Protein AF-A0A9P1BLS4-F1 (afdb_monomer_lite)

Foldseek 3Di:
DACQADLLSLVVVLVVLVPDPLLVVLCVVVVNRGLQSLLVQFPDQQPPDPPRCLVRPVCSRPVDSPDPCNVSSSVSNNVSNVVNVVVVVCVVVPDPPDDQHQDDPSLLVVLQVVVQVVDPPDDCDDLLAFASQLLSVLLSCQVVLFQDDDALQQLDHNVLVVVPPPDLQPAFAWDQDPVLDTDTDGDDPSRTQDPPDPVSSLSSLSSNLSSCSSSLAAHSVLSVVLSCLLVCQQPDDADPQFDRFDVVLSSVLSVVLSVQLRVVSVVGQDQDPVRHGRSRVSSVVVSVDCPSVVSSHTHGPPPPPPDDDDDDDDDDDDDDDDDDDDDDDDDDDDPVLVVLLVVQQPDDAPPVCPAFGQADPVRQGEDNCLLVVNDPDDADDPNGGSDHTDHDDDDDDQDPVVVLLVVVVVVVPDDDDDDDDDDDPDQQFAEAEEADDDDPPCVVVCVVVPGDYEYEYCDDDPVPDDGHYHNADLLDPVSLVSVLVCLVVVSHQAYEYEQDQVLFDPVLVDDDPDPPPRNHRQADLVRLLGDPPDDDPSNVVSVSSVSSLLSVLVVQVSCVVVVHAYEYEDAPNTSSCSDPSNVPHDPDPSHDYYDHDDD

Sequence (599 aa):
MSLVDSGAVFETRAKAIAISDGVLNAMALRGWTTHATFAFAVACQPGADEQAFLDGVVIPILGAAEHAEAPRVRRLFFESHTLTSADLRRKVDSNEMEAPRKLPPPEIAQRLDLLQARIQPLKIANVLEPSHQLINAIVQCVEDGRVRYIEWSKCTSRTQEVNNVKEDNDMRIWKADSASSIKAAYKEPSIVANLSTELDVHNALRRRGIAYEVAQAMSFETHEKIINFFFYELKKEPMEGFAPVSLQQLAAADRELHIRLAEMTRAGFKPGPAGELPLDLPTDQVLEGPELRWMLMPVPKRNVAKAPMETPKLTKPTPEVDSKRNRNEQPKKNKQEALRLKRLKRTPMPKQLTGCTPCDDEGNPYCFAFNLGTCSSATDCAKGPGHQQQCHDKQEGEGPMVDLLRKRSSSATSGEKRQDFGSQPKRMRSEVVQPAAEGFQDKAELSAIGGDALGIDHMVDKRRVKGPVAKVDLAHHDGQSTVLSWIQDGKVDAVMLAPPCGTSSRAREIPLPRKGMQPVPLRSDRWPNGLPHLQGVAKLKVITANKLYKFSMKVIKLCVQRGIPVICENPKRSLMWLTEPFSERPEQKEHSFSHECCS

Organism: NCBI:txid2562237

Structure (mmCIF, N/CA/C/O backbone):
data_AF-A0A9P1BLS4-F1
#
_entry.id   AF-A0A9P1BLS4-F1
#
loop_
_atom_site.group_PDB
_atom_site.id
_atom_site.type_symbol
_atom_site.label_atom_id
_atom_site.label_alt_id
_atom_site.label_comp_id
_atom_site.label_asym_id
_atom_site.label_entity_id
_atom_site.label_seq_id
_atom_site.pdbx_PDB_ins_code
_atom_site.Cartn_x
_atom_site.Cartn_y
_atom_site.Cartn_z
_atom_site.occupancy
_atom_site.B_iso_or_equiv
_atom_site.auth_seq_id
_atom_site.auth_comp_id
_atom_site.auth_asym_id
_atom_site.auth_atom_id
_atom_site.pdbx_PDB_model_num
ATOM 1 N N . MET A 1 1 ? 1.071 -6.016 -14.343 1.00 59.47 1 MET A N 1
ATOM 2 C CA . MET A 1 1 ? 2.055 -5.716 -15.415 1.00 59.47 1 MET A CA 1
ATOM 3 C C . MET A 1 1 ? 3.418 -5.565 -14.768 1.00 59.47 1 MET A C 1
ATOM 5 O O . MET A 1 1 ? 3.481 -4.942 -13.711 1.00 59.47 1 MET A O 1
ATOM 9 N N . SER A 1 2 ? 4.471 -6.173 -15.321 1.00 69.38 2 SER A N 1
ATOM 10 C CA . SER A 1 2 ? 5.798 -6.138 -14.693 1.00 69.38 2 SER A CA 1
ATOM 11 C C . SER A 1 2 ? 6.612 -4.918 -15.139 1.00 69.38 2 SER A C 1
ATOM 13 O O . SER A 1 2 ? 6.233 -4.199 -16.062 1.00 69.38 2 SER A O 1
ATOM 15 N N . LEU A 1 3 ? 7.749 -4.676 -14.476 1.00 79.12 3 LEU A N 1
ATOM 16 C CA . LEU A 1 3 ? 8.675 -3.586 -14.811 1.00 79.12 3 LEU A CA 1
ATOM 17 C C . LEU A 1 3 ? 9.102 -3.613 -16.286 1.00 79.12 3 LEU A C 1
ATOM 19 O O . LEU A 1 3 ? 9.333 -2.557 -16.866 1.00 79.12 3 LEU A O 1
ATOM 23 N N . VAL A 1 4 ? 9.195 -4.803 -16.887 1.00 84.25 4 VAL A N 1
ATOM 24 C CA . VAL A 1 4 ? 9.643 -4.953 -18.276 1.00 84.25 4 VAL A CA 1
ATOM 25 C C . VAL A 1 4 ? 8.557 -4.662 -19.306 1.00 84.25 4 VAL A C 1
ATOM 27 O O . VAL A 1 4 ? 8.886 -4.374 -20.455 1.00 84.25 4 VAL A O 1
ATOM 30 N N . ASP A 1 5 ? 7.292 -4.674 -18.886 1.00 84.19 5 ASP A N 1
ATOM 31 C CA . ASP A 1 5 ? 6.130 -4.406 -19.737 1.00 84.19 5 ASP A CA 1
ATOM 32 C C . ASP A 1 5 ? 5.729 -2.915 -19.729 1.00 84.19 5 ASP A C 1
ATOM 34 O O . ASP A 1 5 ? 4.853 -2.507 -20.486 1.00 84.19 5 ASP A O 1
ATOM 38 N N . SER A 1 6 ? 6.355 -2.091 -18.879 1.00 86.50 6 SER A N 1
ATOM 39 C CA . SER A 1 6 ? 6.056 -0.657 -18.755 1.00 86.50 6 SER A CA 1
ATOM 40 C C . SER A 1 6 ? 6.801 0.179 -19.800 1.00 86.50 6 SER A C 1
ATOM 42 O O . SER A 1 6 ? 8.036 0.206 -19.829 1.00 86.50 6 SER A O 1
ATOM 44 N N . GLY A 1 7 ? 6.043 0.924 -20.611 1.00 86.56 7 GLY A N 1
ATOM 45 C CA . GLY A 1 7 ? 6.591 1.889 -21.568 1.00 86.56 7 GLY A CA 1
ATOM 46 C C . GLY A 1 7 ? 7.219 3.109 -20.889 1.00 86.56 7 GLY A C 1
ATOM 47 O O . GLY A 1 7 ? 8.332 3.499 -21.234 1.00 86.56 7 GLY A O 1
ATOM 48 N N . ALA A 1 8 ? 6.586 3.658 -19.844 1.00 86.38 8 ALA A N 1
ATOM 49 C CA . ALA A 1 8 ? 7.147 4.794 -19.104 1.00 86.38 8 ALA A CA 1
ATOM 50 C C . ALA A 1 8 ? 8.501 4.476 -18.461 1.00 86.38 8 ALA A C 1
ATOM 52 O O . ALA A 1 8 ? 9.397 5.327 -18.443 1.00 86.38 8 ALA A O 1
ATOM 53 N N . VAL A 1 9 ? 8.680 3.259 -17.932 1.00 87.88 9 VAL A N 1
ATOM 54 C CA . VAL A 1 9 ? 9.975 2.829 -17.383 1.00 87.88 9 VAL A CA 1
ATOM 55 C C . VAL A 1 9 ? 11.028 2.751 -18.484 1.00 87.88 9 VAL A C 1
ATOM 57 O O . VAL A 1 9 ? 12.137 3.253 -18.286 1.00 87.88 9 VAL A O 1
ATOM 60 N N . PHE A 1 10 ? 10.673 2.180 -19.637 1.00 90.56 10 PHE A N 1
ATOM 61 C CA . PHE A 1 10 ? 11.562 2.081 -20.791 1.00 90.56 10 PHE A CA 1
ATOM 62 C C . PHE A 1 10 ? 12.015 3.464 -21.280 1.00 90.56 10 PHE A C 1
ATOM 64 O O . PHE A 1 10 ? 13.217 3.713 -21.384 1.00 90.56 10 PHE A O 1
ATOM 71 N N . GLU A 1 11 ? 11.086 4.402 -21.473 1.00 89.44 11 GLU A N 1
ATOM 72 C CA . GLU A 1 11 ? 11.397 5.774 -21.894 1.00 89.44 11 GLU A CA 1
ATOM 73 C C . GLU A 1 11 ? 12.245 6.528 -20.866 1.00 89.44 11 GLU A C 1
ATOM 75 O O . GLU A 1 11 ? 13.241 7.165 -21.218 1.00 89.44 11 GLU A O 1
ATOM 80 N N . THR A 1 12 ? 11.890 6.436 -19.580 1.00 89.25 12 THR A N 1
ATOM 81 C CA . THR A 1 12 ? 12.655 7.075 -18.497 1.00 89.25 12 THR A CA 1
ATOM 82 C C . THR A 1 12 ? 14.088 6.552 -18.479 1.00 89.25 12 THR A C 1
ATOM 84 O O . THR A 1 12 ? 15.042 7.320 -18.318 1.00 89.25 12 THR A O 1
ATOM 87 N N . ARG A 1 13 ? 14.265 5.240 -18.679 1.00 90.25 13 ARG A N 1
ATOM 88 C CA . ARG A 1 13 ? 15.587 4.623 -18.711 1.00 90.25 13 ARG A CA 1
ATOM 89 C C . ARG A 1 13 ? 16.373 5.007 -19.963 1.00 90.25 13 ARG A C 1
ATOM 91 O O . ARG A 1 13 ? 17.555 5.321 -19.842 1.00 90.25 13 ARG A O 1
ATOM 98 N N . ALA A 1 14 ? 15.738 5.032 -21.131 1.00 89.62 14 ALA A N 1
ATOM 99 C CA . ALA A 1 14 ? 16.369 5.448 -22.379 1.00 89.62 14 ALA A CA 1
ATOM 100 C C . ALA A 1 14 ? 16.863 6.903 -22.315 1.00 89.62 14 ALA A C 1
ATOM 102 O O . ALA A 1 14 ? 18.013 7.184 -22.665 1.00 89.62 14 ALA A O 1
ATOM 103 N N . LYS A 1 15 ? 16.049 7.805 -21.753 1.00 90.12 15 LYS A N 1
ATOM 104 C CA . LYS A 1 15 ? 16.433 9.201 -21.491 1.00 90.12 15 LYS A CA 1
ATOM 105 C C . LYS A 1 15 ? 17.596 9.298 -20.500 1.00 90.12 15 LYS A C 1
ATOM 107 O O . LYS A 1 15 ? 18.524 10.069 -20.725 1.00 90.12 15 LYS A O 1
ATOM 112 N N . ALA A 1 16 ? 17.623 8.465 -19.456 1.00 89.75 16 ALA A N 1
ATOM 113 C CA . ALA A 1 16 ? 18.741 8.415 -18.506 1.00 89.75 16 ALA A CA 1
ATOM 114 C C . ALA A 1 16 ? 20.066 7.923 -19.129 1.00 89.75 16 ALA A C 1
ATOM 116 O O . ALA A 1 16 ? 21.139 8.269 -18.639 1.00 89.75 16 ALA A O 1
ATOM 117 N N . ILE A 1 17 ? 20.008 7.129 -20.203 1.00 91.12 17 ILE A N 1
ATOM 118 C CA . ILE A 1 17 ? 21.178 6.678 -20.982 1.00 91.12 17 ILE A CA 1
ATOM 119 C C . ILE A 1 17 ? 21.569 7.717 -22.061 1.00 91.12 17 ILE A C 1
ATOM 121 O O . ILE A 1 17 ? 22.574 7.546 -22.752 1.00 91.12 17 ILE A O 1
ATOM 125 N N . ALA A 1 18 ? 20.833 8.831 -22.157 1.00 89.50 18 ALA A N 1
ATOM 126 C CA . ALA A 1 18 ? 20.999 9.891 -23.150 1.00 89.50 18 ALA A CA 1
ATOM 127 C C . ALA A 1 18 ? 20.780 9.410 -24.595 1.00 89.50 18 ALA A C 1
ATOM 129 O O . ALA A 1 18 ? 21.544 9.754 -25.494 1.00 89.50 18 ALA A O 1
ATOM 130 N N . ILE A 1 19 ? 19.759 8.586 -24.825 1.00 88.75 19 ILE A N 1
ATOM 131 C CA . ILE A 1 19 ? 19.289 8.277 -26.182 1.00 88.75 19 ILE A CA 1
ATOM 132 C C . ILE A 1 19 ? 18.417 9.439 -26.671 1.00 88.75 19 ILE A C 1
ATOM 134 O O . ILE A 1 19 ? 17.606 9.960 -25.904 1.00 88.75 19 ILE A O 1
ATOM 138 N N . SER A 1 20 ? 18.602 9.862 -27.922 1.00 89.12 20 SER A N 1
ATOM 139 C CA . SER A 1 20 ? 17.829 10.957 -28.510 1.00 89.12 20 SER A CA 1
ATOM 140 C C . SER A 1 20 ? 16.352 10.589 -28.731 1.00 89.12 20 SER A C 1
ATOM 142 O O . SER A 1 20 ? 16.012 9.439 -29.020 1.00 89.12 20 SER A O 1
ATOM 144 N N . ASP A 1 21 ? 15.453 11.579 -28.655 1.00 87.38 21 ASP A N 1
ATOM 145 C CA . ASP A 1 21 ? 14.013 11.359 -28.879 1.00 87.38 21 ASP A CA 1
ATOM 146 C C . ASP A 1 21 ? 13.716 10.875 -30.313 1.00 87.38 21 ASP A C 1
ATOM 148 O O . ASP A 1 21 ? 12.783 10.105 -30.535 1.00 87.38 21 ASP A O 1
ATOM 152 N N . GLY A 1 22 ? 14.542 11.265 -31.293 1.00 86.38 22 GLY A N 1
ATOM 153 C CA . GLY A 1 22 ? 14.443 10.766 -32.669 1.00 86.38 22 GLY A CA 1
ATOM 154 C C . GLY A 1 22 ? 14.652 9.252 -32.760 1.00 86.38 22 GLY A C 1
ATOM 155 O O . GLY A 1 22 ? 13.915 8.564 -33.465 1.00 86.38 22 GLY A O 1
ATOM 156 N N . VAL A 1 23 ? 15.600 8.723 -31.985 1.00 85.88 23 VAL A N 1
ATOM 157 C CA . VAL A 1 23 ? 15.864 7.285 -31.898 1.00 85.88 23 VAL A CA 1
ATOM 158 C C . VAL A 1 23 ? 14.751 6.556 -31.158 1.00 85.88 23 VAL A C 1
ATOM 160 O O . VAL A 1 23 ? 14.313 5.505 -31.619 1.00 85.88 23 VAL A O 1
ATOM 163 N N . LEU A 1 24 ? 14.228 7.128 -30.072 1.00 88.06 24 LEU A N 1
ATOM 164 C CA . LEU A 1 24 ? 13.082 6.546 -29.367 1.00 88.06 24 LEU A CA 1
ATOM 165 C C . LEU A 1 24 ? 11.840 6.451 -30.261 1.00 88.06 24 LEU A C 1
ATOM 167 O O . LEU A 1 24 ? 11.171 5.419 -30.267 1.00 88.06 24 LEU A O 1
ATOM 171 N N . ASN A 1 25 ? 11.577 7.468 -31.082 1.00 88.94 25 ASN A N 1
ATOM 172 C CA . ASN A 1 25 ? 10.486 7.432 -32.057 1.00 88.94 25 ASN A CA 1
ATOM 173 C C . ASN A 1 25 ? 10.706 6.351 -33.128 1.00 88.94 25 ASN A C 1
ATOM 175 O O . ASN A 1 25 ? 9.772 5.628 -33.474 1.00 88.94 25 ASN A O 1
ATOM 179 N N . ALA A 1 26 ? 11.938 6.187 -33.622 1.00 87.88 26 ALA A N 1
ATOM 180 C CA . ALA A 1 26 ? 12.275 5.121 -34.568 1.00 87.88 26 ALA A CA 1
ATOM 181 C C . ALA A 1 26 ? 12.102 3.716 -33.957 1.00 87.88 26 ALA A C 1
ATOM 183 O O . ALA A 1 26 ? 11.624 2.802 -34.630 1.00 87.88 26 ALA A O 1
ATOM 184 N N . MET A 1 27 ? 12.433 3.548 -32.672 1.00 88.56 27 MET A N 1
ATOM 185 C CA . MET A 1 27 ? 12.179 2.313 -31.920 1.00 88.56 27 MET A CA 1
ATOM 186 C C . MET A 1 27 ? 10.675 2.057 -31.755 1.00 88.56 27 MET A C 1
ATOM 188 O O . MET A 1 27 ? 10.211 0.943 -32.004 1.00 88.56 27 MET A O 1
ATOM 192 N N . ALA A 1 28 ? 9.898 3.091 -31.421 1.00 88.00 28 ALA A N 1
ATOM 193 C CA . ALA A 1 28 ? 8.448 2.996 -31.281 1.00 88.00 28 ALA A CA 1
ATOM 194 C C . ALA A 1 28 ? 7.754 2.586 -32.592 1.00 88.00 28 ALA A C 1
ATOM 196 O O . ALA A 1 28 ? 6.866 1.735 -32.568 1.00 88.00 28 ALA A O 1
ATOM 197 N N . LEU A 1 29 ? 8.203 3.102 -33.745 1.00 88.44 29 LEU A N 1
ATOM 198 C CA . LEU A 1 29 ? 7.691 2.711 -35.070 1.00 88.44 29 LEU A CA 1
ATOM 199 C C . LEU A 1 29 ? 7.904 1.224 -35.388 1.00 88.44 29 LEU A C 1
ATOM 201 O O . LEU A 1 29 ? 7.132 0.638 -36.145 1.00 88.44 29 LEU A O 1
ATOM 205 N N . ARG A 1 30 ? 8.931 0.601 -34.802 1.00 86.25 30 ARG A N 1
ATOM 206 C CA . ARG A 1 30 ? 9.205 -0.839 -34.924 1.00 86.25 30 ARG A CA 1
ATOM 207 C C . ARG A 1 30 ? 8.514 -1.684 -33.850 1.00 86.25 30 ARG A C 1
ATOM 209 O O . ARG A 1 30 ? 8.707 -2.895 -33.819 1.00 86.25 30 ARG A O 1
ATOM 216 N N . GLY A 1 31 ? 7.719 -1.068 -32.976 1.00 86.38 31 GLY A N 1
ATOM 217 C CA . GLY A 1 31 ? 7.047 -1.746 -31.867 1.00 86.38 31 GLY A CA 1
ATOM 218 C C . GLY A 1 31 ? 7.948 -2.029 -30.661 1.00 86.38 31 GLY A C 1
ATOM 219 O O . GLY A 1 31 ? 7.547 -2.773 -29.769 1.00 86.38 31 GLY A O 1
ATOM 220 N N . TRP A 1 32 ? 9.149 -1.442 -30.596 1.00 90.12 32 TRP A N 1
ATOM 221 C CA . TRP A 1 32 ? 10.063 -1.560 -29.455 1.00 90.12 32 TRP A CA 1
ATOM 222 C C . TRP A 1 32 ? 9.775 -0.473 -28.423 1.00 90.12 32 TRP A C 1
ATOM 224 O O . TRP A 1 32 ? 10.527 0.487 -28.267 1.00 90.12 32 TRP A O 1
ATOM 234 N N . THR A 1 33 ? 8.640 -0.613 -27.745 1.00 89.56 33 THR A N 1
ATOM 235 C CA . THR A 1 33 ? 8.136 0.373 -26.777 1.00 89.56 33 THR A CA 1
ATOM 236 C C . THR A 1 33 ? 8.374 -0.032 -25.322 1.00 89.56 33 THR A C 1
ATOM 238 O O . THR A 1 33 ? 8.175 0.779 -24.422 1.00 89.56 33 THR A O 1
ATOM 241 N N . THR A 1 34 ? 8.806 -1.270 -25.065 1.00 91.75 34 THR A N 1
ATOM 242 C CA . THR A 1 34 ? 9.003 -1.824 -23.716 1.00 91.75 34 THR A CA 1
ATOM 243 C C . THR A 1 34 ? 10.307 -2.618 -23.623 1.00 91.75 34 THR A C 1
ATOM 245 O O . THR A 1 34 ? 10.836 -3.089 -24.630 1.00 91.75 34 THR A O 1
ATOM 248 N N . HIS A 1 35 ? 10.826 -2.832 -22.408 1.00 90.12 35 HIS A N 1
ATOM 249 C CA . HIS A 1 35 ? 12.011 -3.680 -22.220 1.00 90.12 35 HIS A CA 1
ATOM 250 C C . HIS A 1 35 ? 11.770 -5.121 -22.694 1.00 90.12 35 HIS A C 1
ATOM 252 O O . HIS A 1 35 ? 12.683 -5.723 -23.253 1.00 90.12 35 HIS A O 1
ATOM 258 N N . ALA A 1 36 ? 10.559 -5.659 -22.519 1.00 89.44 36 ALA A N 1
ATOM 259 C CA . ALA A 1 36 ? 10.209 -7.000 -22.979 1.00 89.44 36 ALA A CA 1
ATOM 260 C C . ALA A 1 36 ? 10.230 -7.105 -24.512 1.00 89.44 36 ALA A C 1
ATOM 262 O O . ALA A 1 36 ? 10.853 -8.011 -25.057 1.00 89.44 36 ALA A O 1
ATOM 263 N N . THR A 1 37 ? 9.605 -6.156 -25.218 1.00 90.62 37 THR A N 1
ATOM 264 C CA . THR A 1 37 ? 9.594 -6.148 -26.694 1.00 90.62 37 THR A CA 1
ATOM 265 C C . THR A 1 37 ? 10.986 -5.911 -27.268 1.00 90.62 37 THR A C 1
ATOM 267 O O . THR A 1 37 ? 11.382 -6.582 -28.219 1.00 90.62 37 THR A O 1
ATOM 270 N N . PHE A 1 38 ? 11.768 -5.019 -26.656 1.00 90.81 38 PHE A N 1
ATOM 271 C CA . PHE A 1 38 ? 13.124 -4.731 -27.109 1.00 90.81 38 PHE A CA 1
ATOM 272 C C . PHE A 1 38 ? 14.118 -5.865 -26.808 1.00 90.81 38 PHE A C 1
ATOM 274 O O . PHE A 1 38 ? 15.019 -6.116 -27.603 1.00 90.81 38 PHE A O 1
ATOM 281 N N . ALA A 1 39 ? 13.942 -6.605 -25.707 1.00 88.81 39 ALA A N 1
ATOM 282 C CA . ALA A 1 39 ? 14.768 -7.771 -25.380 1.00 88.81 39 ALA A CA 1
ATOM 283 C C . ALA A 1 39 ? 14.682 -8.888 -26.434 1.00 88.81 39 ALA A C 1
ATOM 285 O O . ALA A 1 39 ? 15.652 -9.617 -26.620 1.00 88.81 39 ALA A O 1
ATOM 286 N N . PHE A 1 40 ? 13.544 -9.000 -27.125 1.00 87.94 40 PHE A N 1
ATOM 287 C CA . PHE A 1 40 ? 13.307 -9.968 -28.199 1.00 87.94 40 PHE A CA 1
ATOM 288 C C . PHE A 1 40 ? 13.393 -9.346 -29.602 1.00 87.94 40 PHE A C 1
ATOM 290 O O . PHE A 1 40 ? 12.936 -9.950 -30.570 1.00 87.94 40 PHE A O 1
ATOM 297 N N . ALA A 1 41 ? 13.991 -8.156 -29.734 1.00 85.81 41 ALA A N 1
ATOM 298 C CA . ALA A 1 41 ? 14.168 -7.495 -31.027 1.00 85.81 41 ALA A CA 1
ATOM 299 C C . ALA A 1 41 ? 15.015 -8.323 -32.014 1.00 85.81 41 ALA A C 1
ATOM 301 O O . ALA A 1 41 ? 14.789 -8.254 -33.220 1.00 85.81 41 ALA A O 1
ATOM 302 N N . VAL A 1 42 ? 15.971 -9.111 -31.507 1.00 84.94 42 VAL A N 1
ATOM 303 C CA . VAL A 1 42 ? 16.822 -10.016 -32.293 1.00 84.94 42 VAL A CA 1
ATOM 304 C C . VAL A 1 42 ? 16.932 -11.358 -31.578 1.00 84.94 42 VAL A C 1
ATOM 306 O O . VAL A 1 42 ? 17.006 -11.416 -30.352 1.00 84.94 42 VAL A O 1
ATOM 309 N N . ALA A 1 43 ? 16.988 -12.444 -32.348 1.00 79.12 43 ALA A N 1
ATOM 310 C CA . ALA A 1 43 ? 17.165 -13.808 -31.852 1.00 79.12 43 ALA A CA 1
ATOM 311 C C . ALA A 1 43 ? 18.624 -14.119 -31.445 1.00 79.12 43 ALA A C 1
ATOM 313 O O . ALA A 1 43 ? 19.143 -15.189 -31.751 1.00 79.12 43 ALA A O 1
ATOM 314 N N . CYS A 1 44 ? 19.306 -13.189 -30.773 1.00 78.00 44 CYS A N 1
ATOM 315 C CA . CYS A 1 44 ? 20.676 -13.370 -30.297 1.00 78.00 44 CYS A CA 1
ATOM 316 C C . CYS A 1 44 ? 20.804 -12.960 -28.829 1.00 78.00 44 CYS A C 1
ATOM 318 O O . CYS A 1 44 ? 20.203 -11.978 -28.387 1.00 78.00 44 CYS A O 1
ATOM 320 N N . GLN A 1 45 ? 21.635 -13.679 -28.071 1.00 77.12 45 GLN A N 1
ATOM 321 C CA . GLN A 1 45 ? 21.988 -13.228 -26.729 1.00 77.12 45 GLN A CA 1
ATOM 322 C C . GLN A 1 45 ? 22.916 -12.006 -26.799 1.00 77.12 45 GLN A C 1
ATOM 324 O O . GLN A 1 45 ? 23.798 -11.959 -27.665 1.00 77.12 45 GLN A O 1
ATOM 329 N N . PRO A 1 46 ? 22.767 -11.030 -25.884 1.00 74.94 46 PRO A N 1
ATOM 330 C CA . PRO A 1 46 ? 23.643 -9.867 -25.842 1.00 74.94 46 PRO A CA 1
ATOM 331 C C . PRO A 1 46 ? 25.117 -10.285 -25.718 1.00 74.94 46 PRO A C 1
ATOM 333 O O . PRO A 1 46 ? 25.501 -10.922 -24.739 1.00 74.94 46 PRO A O 1
ATOM 336 N N . GLY A 1 47 ? 25.938 -9.915 -26.704 1.00 73.12 47 GLY A N 1
ATOM 337 C CA . GLY A 1 47 ? 27.376 -10.213 -26.730 1.00 73.12 47 GLY A CA 1
ATOM 338 C C . GLY A 1 47 ? 27.770 -11.555 -27.360 1.00 73.12 47 GLY A C 1
ATOM 339 O O . GLY A 1 47 ? 28.962 -11.833 -27.428 1.00 73.12 47 GLY A O 1
ATOM 340 N N . ALA A 1 48 ? 26.815 -12.367 -27.827 1.00 77.44 48 ALA A N 1
ATOM 341 C CA . ALA A 1 48 ? 27.115 -13.601 -28.560 1.00 77.44 48 ALA A CA 1
ATOM 342 C C . ALA A 1 48 ? 27.331 -13.349 -30.062 1.00 77.44 48 ALA A C 1
ATOM 344 O O . ALA A 1 48 ? 28.301 -13.839 -30.631 1.00 77.44 48 ALA A O 1
ATOM 345 N N . ASP A 1 49 ? 26.443 -12.569 -30.685 1.00 80.44 49 ASP A N 1
ATOM 346 C CA . ASP A 1 49 ? 26.500 -12.234 -32.111 1.00 80.44 49 ASP A CA 1
ATOM 347 C C . ASP A 1 49 ? 26.319 -10.723 -32.299 1.00 80.44 49 ASP A C 1
ATOM 349 O O . ASP A 1 49 ? 25.211 -10.182 -32.248 1.00 80.44 49 ASP A O 1
ATOM 353 N N . GLU A 1 50 ? 27.443 -10.020 -32.441 1.00 79.75 50 GLU A N 1
ATOM 354 C CA . GLU A 1 50 ? 27.454 -8.570 -32.622 1.00 79.75 50 GLU A CA 1
ATOM 355 C C . GLU A 1 50 ? 26.948 -8.160 -34.009 1.00 79.75 50 GLU A C 1
ATOM 357 O O . GLU A 1 50 ? 26.296 -7.122 -34.134 1.00 79.75 50 GLU A O 1
ATOM 362 N N . GLN A 1 51 ? 27.162 -8.993 -35.029 1.00 82.62 51 GLN A N 1
ATOM 363 C CA . GLN A 1 51 ? 26.750 -8.688 -36.394 1.00 82.62 51 GLN A CA 1
ATOM 364 C C . GLN A 1 51 ? 25.225 -8.747 -36.530 1.00 82.62 51 GLN A C 1
ATOM 366 O O . GLN A 1 51 ? 24.618 -7.813 -37.053 1.00 82.62 51 GLN A O 1
ATOM 371 N N . ALA A 1 52 ? 24.584 -9.767 -35.948 1.00 83.62 52 ALA A N 1
ATOM 372 C CA . ALA A 1 52 ? 23.123 -9.866 -35.918 1.00 83.62 52 ALA A CA 1
ATOM 373 C C . ALA A 1 52 ? 22.459 -8.682 -35.189 1.00 83.62 52 ALA A C 1
ATOM 375 O O . ALA A 1 52 ? 21.391 -8.213 -35.591 1.00 83.62 52 ALA A O 1
ATOM 376 N N . PHE A 1 53 ? 23.093 -8.162 -34.133 1.00 83.88 53 PHE A N 1
ATOM 377 C CA . PHE A 1 53 ? 22.610 -6.972 -33.431 1.00 83.88 53 PHE A CA 1
ATOM 378 C C . PHE A 1 53 ? 22.760 -5.697 -34.275 1.00 83.88 53 PHE A C 1
ATOM 380 O O . PHE A 1 53 ? 21.854 -4.857 -34.301 1.00 83.88 53 PHE A O 1
ATOM 387 N N . LEU A 1 54 ? 23.884 -5.547 -34.981 1.00 84.50 54 LEU A N 1
ATOM 388 C CA . LEU A 1 54 ? 24.113 -4.406 -35.864 1.00 84.50 54 LEU A CA 1
ATOM 389 C C . LEU A 1 54 ? 23.098 -4.378 -37.014 1.00 84.50 54 LEU A C 1
ATOM 391 O O . LEU A 1 54 ? 22.457 -3.346 -37.229 1.00 84.50 54 LEU A O 1
ATOM 395 N N . ASP A 1 55 ? 22.896 -5.516 -37.677 1.00 83.44 55 ASP A N 1
ATOM 396 C CA . ASP A 1 55 ? 22.002 -5.649 -38.830 1.00 83.44 55 ASP A CA 1
ATOM 397 C C . ASP A 1 55 ? 20.520 -5.562 -38.432 1.00 83.44 55 ASP A C 1
ATOM 399 O O . ASP A 1 55 ? 19.713 -4.959 -39.141 1.00 83.44 55 ASP A O 1
ATOM 403 N N . GLY A 1 56 ? 20.155 -6.123 -37.275 1.00 82.56 56 GLY A N 1
ATOM 404 C CA . GLY A 1 56 ? 18.771 -6.176 -36.801 1.00 82.56 56 GLY A CA 1
ATOM 405 C C . GLY A 1 56 ? 18.289 -4.923 -36.065 1.00 82.56 56 GLY A C 1
ATOM 406 O O . GLY A 1 56 ? 17.107 -4.588 -36.153 1.00 82.56 56 GLY A O 1
ATOM 407 N N . VAL A 1 57 ? 19.172 -4.215 -35.347 1.00 84.50 57 VAL A N 1
ATOM 408 C CA . VAL A 1 57 ? 18.789 -3.105 -34.448 1.00 84.50 57 VAL A CA 1
ATOM 409 C C . VAL A 1 57 ? 19.485 -1.797 -34.799 1.00 84.50 57 VAL A C 1
ATOM 411 O O . VAL A 1 57 ? 18.819 -0.773 -34.934 1.00 84.50 57 VAL A O 1
ATOM 414 N N . VAL A 1 58 ? 20.808 -1.795 -34.966 1.00 84.94 58 VAL A N 1
ATOM 415 C CA . VAL A 1 58 ? 21.579 -0.543 -35.078 1.00 84.94 58 VAL A CA 1
ATOM 416 C C . VAL A 1 58 ? 21.391 0.125 -36.438 1.00 84.94 58 VAL A C 1
ATOM 418 O O . VAL A 1 58 ? 20.976 1.281 -36.487 1.00 84.94 58 VAL A O 1
ATOM 421 N N . ILE A 1 59 ? 21.633 -0.591 -37.539 1.00 85.88 59 ILE A N 1
ATOM 422 C CA . ILE A 1 59 ? 21.441 -0.073 -38.904 1.00 85.88 59 ILE A CA 1
ATOM 423 C C . ILE A 1 59 ? 19.984 0.363 -39.136 1.00 85.88 59 ILE A C 1
ATOM 425 O O . ILE A 1 59 ? 19.770 1.460 -39.652 1.00 85.88 59 ILE A O 1
ATOM 429 N N . PRO A 1 60 ? 18.960 -0.404 -38.713 1.00 84.06 60 PRO A N 1
ATOM 430 C CA . PRO A 1 60 ? 17.576 -0.046 -39.006 1.00 84.06 60 PRO A CA 1
ATOM 431 C C . PRO A 1 60 ? 16.998 1.105 -38.160 1.00 84.06 60 PRO A C 1
ATOM 433 O O . PRO A 1 60 ? 15.933 1.618 -38.515 1.00 84.06 60 PRO A O 1
ATOM 436 N N . ILE A 1 61 ? 17.656 1.490 -37.058 1.00 83.94 61 ILE A N 1
ATOM 437 C CA . ILE A 1 61 ? 17.310 2.664 -36.234 1.00 83.94 61 ILE A CA 1
ATOM 438 C C . ILE A 1 61 ? 18.162 3.878 -36.625 1.00 83.94 61 ILE A C 1
ATOM 440 O O . ILE A 1 61 ? 17.631 4.969 -36.808 1.00 83.94 61 ILE A O 1
ATOM 444 N N . LEU A 1 62 ? 19.486 3.703 -36.688 1.00 82.81 62 LEU A N 1
ATOM 445 C CA . LEU A 1 62 ? 20.464 4.795 -36.777 1.00 82.81 62 LEU A CA 1
ATOM 446 C C . LEU A 1 62 ? 20.968 5.036 -38.206 1.00 82.81 62 LEU A C 1
ATOM 448 O O . LEU A 1 62 ? 21.672 6.012 -38.446 1.00 82.81 62 LEU A O 1
ATOM 452 N N . GLY A 1 63 ? 20.659 4.146 -39.152 1.00 79.75 63 GLY A N 1
ATOM 453 C CA . GLY A 1 63 ? 21.087 4.227 -40.552 1.00 79.75 63 GLY A CA 1
ATOM 454 C C . GLY A 1 63 ? 22.555 3.863 -40.806 1.00 79.75 63 GLY A C 1
ATOM 455 O O . GLY A 1 63 ? 22.914 3.579 -41.945 1.00 79.75 63 GLY A O 1
ATOM 456 N N . ALA A 1 64 ? 23.401 3.827 -39.772 1.00 79.56 64 ALA A N 1
ATOM 457 C CA . ALA A 1 64 ? 24.817 3.474 -39.865 1.00 79.56 64 ALA A CA 1
ATOM 458 C C . ALA A 1 64 ? 25.272 2.631 -38.664 1.00 79.56 64 ALA A C 1
ATOM 460 O O . ALA A 1 64 ? 24.860 2.876 -37.528 1.00 79.56 64 ALA A O 1
ATOM 461 N N . ALA A 1 65 ? 26.165 1.666 -38.912 1.00 72.88 65 ALA A N 1
ATOM 462 C CA . ALA A 1 65 ? 26.721 0.793 -37.875 1.00 72.88 65 ALA A CA 1
ATOM 463 C C . ALA A 1 65 ? 27.608 1.551 -36.863 1.00 72.88 65 ALA A C 1
ATOM 465 O O . ALA A 1 65 ? 27.602 1.232 -35.676 1.00 72.88 65 ALA A O 1
ATOM 466 N N . GLU A 1 66 ? 28.312 2.600 -37.307 1.00 75.31 66 GLU A N 1
ATOM 467 C CA . GLU A 1 66 ? 29.224 3.414 -36.484 1.00 75.31 66 GLU A CA 1
ATOM 468 C C . GLU A 1 66 ? 28.597 4.734 -36.000 1.00 75.31 66 GLU A C 1
ATOM 470 O O . GLU A 1 66 ? 29.237 5.783 -35.947 1.00 75.31 66 GLU A O 1
ATOM 475 N N . HIS A 1 67 ? 27.312 4.719 -35.651 1.00 81.88 67 HIS A N 1
ATOM 476 C CA . HIS A 1 67 ? 26.664 5.906 -35.101 1.00 81.88 67 HIS A CA 1
ATOM 477 C C . HIS A 1 67 ? 27.084 6.151 -33.637 1.00 81.88 67 HIS A C 1
ATOM 479 O O . HIS A 1 67 ? 27.191 5.214 -32.843 1.00 81.88 67 HIS A O 1
ATOM 485 N N . ALA A 1 68 ? 27.238 7.416 -33.229 1.00 84.06 68 ALA A N 1
ATOM 486 C CA . ALA A 1 68 ? 27.663 7.792 -31.870 1.00 84.06 68 ALA A CA 1
ATOM 487 C C . ALA A 1 68 ? 26.733 7.263 -30.753 1.00 84.06 68 ALA A C 1
ATOM 489 O O . ALA A 1 68 ? 27.154 7.075 -29.610 1.00 84.06 68 ALA A O 1
ATOM 490 N N . GLU A 1 69 ? 25.466 6.996 -31.082 1.00 83.88 69 GLU A N 1
ATOM 491 C CA . GLU A 1 69 ? 24.474 6.430 -30.156 1.00 83.88 69 GLU A CA 1
ATOM 492 C C . GLU A 1 69 ? 24.451 4.888 -30.134 1.00 83.88 69 GLU A C 1
ATOM 494 O O . GLU A 1 69 ? 23.824 4.306 -29.249 1.00 83.88 69 GLU A O 1
ATOM 499 N N . ALA A 1 70 ? 25.180 4.197 -31.021 1.00 84.69 70 ALA A N 1
ATOM 500 C CA . ALA A 1 70 ? 25.198 2.731 -31.077 1.00 84.69 70 ALA A CA 1
ATOM 501 C C . ALA A 1 70 ? 25.647 2.064 -29.754 1.00 84.69 70 ALA A C 1
ATOM 503 O O . ALA A 1 70 ? 25.000 1.106 -29.319 1.00 84.69 70 ALA A O 1
ATOM 504 N N . PRO A 1 71 ? 26.668 2.565 -29.021 1.00 87.25 71 PRO A N 1
ATOM 505 C CA . PRO A 1 71 ? 27.015 2.032 -27.700 1.00 87.25 71 PRO A CA 1
ATOM 506 C C . PRO A 1 71 ? 25.904 2.220 -26.653 1.00 87.25 71 PRO A C 1
ATOM 508 O O . PRO A 1 71 ? 25.717 1.363 -25.789 1.00 87.25 71 PRO A O 1
ATOM 511 N N . ARG A 1 72 ? 25.140 3.320 -26.741 1.00 89.50 72 ARG A N 1
ATOM 512 C CA . ARG A 1 72 ? 24.018 3.625 -25.833 1.00 89.50 72 ARG A CA 1
ATOM 513 C C . ARG A 1 72 ? 22.857 2.656 -26.060 1.00 89.50 72 ARG A C 1
ATOM 515 O O . ARG A 1 72 ? 22.328 2.104 -25.096 1.00 89.50 72 ARG A O 1
ATOM 522 N N . VAL A 1 73 ? 22.532 2.378 -27.323 1.00 88.38 73 VAL A N 1
ATOM 523 C CA . VAL A 1 73 ? 21.516 1.384 -27.707 1.00 88.38 73 VAL A CA 1
ATOM 524 C C . VAL A 1 73 ? 21.952 -0.031 -27.312 1.00 88.38 73 VAL A C 1
ATOM 526 O O . VAL A 1 73 ? 21.154 -0.778 -26.748 1.00 88.38 73 VAL A O 1
ATOM 529 N N . ARG A 1 74 ? 23.233 -0.386 -27.497 1.00 88.38 74 ARG A N 1
ATOM 530 C CA . ARG A 1 74 ? 23.792 -1.678 -27.051 1.00 88.38 74 ARG A CA 1
ATOM 531 C C . ARG A 1 74 ? 23.650 -1.871 -25.538 1.00 88.38 74 ARG A C 1
ATOM 533 O O . ARG A 1 74 ? 23.238 -2.938 -25.086 1.00 88.38 74 ARG A O 1
ATOM 540 N N . ARG A 1 75 ? 23.924 -0.826 -24.749 1.00 89.69 75 ARG A N 1
ATOM 541 C CA . ARG A 1 75 ? 23.696 -0.840 -23.297 1.00 89.69 75 ARG A CA 1
ATOM 542 C C . ARG A 1 75 ? 22.221 -1.057 -22.958 1.00 89.69 75 ARG A C 1
ATOM 544 O O . ARG A 1 75 ? 21.918 -1.907 -22.125 1.00 89.69 75 ARG A O 1
ATOM 551 N N . LEU A 1 76 ? 21.312 -0.318 -23.598 1.00 90.69 76 LEU A N 1
ATOM 552 C CA . LEU A 1 76 ? 19.873 -0.468 -23.365 1.00 90.69 76 LEU A CA 1
ATOM 553 C C . LEU A 1 76 ? 19.388 -1.885 -23.714 1.00 90.69 76 LEU A C 1
ATOM 555 O O . LEU A 1 76 ? 18.558 -2.439 -22.994 1.00 90.69 76 LEU A O 1
ATOM 559 N N . PHE A 1 77 ? 19.927 -2.496 -24.772 1.00 89.94 77 PHE A N 1
ATOM 560 C CA . PHE A 1 77 ? 19.588 -3.862 -25.180 1.00 89.94 77 PHE A CA 1
ATOM 561 C C . PHE A 1 77 ? 20.027 -4.887 -24.128 1.00 89.94 77 PHE A C 1
ATOM 563 O O . PHE A 1 77 ? 19.225 -5.711 -23.687 1.00 89.94 77 PHE A O 1
ATOM 570 N N . PHE A 1 78 ? 21.267 -4.771 -23.642 1.00 89.81 78 PHE A N 1
ATOM 571 C CA . PHE A 1 78 ? 21.789 -5.627 -22.576 1.00 89.81 78 PHE A CA 1
ATOM 572 C C . PHE A 1 78 ? 20.958 -5.520 -21.286 1.00 89.81 78 PHE A C 1
ATOM 574 O O . PHE A 1 78 ? 20.595 -6.533 -20.680 1.00 89.81 78 PHE A O 1
ATOM 581 N N . GLU A 1 79 ? 20.615 -4.294 -20.878 1.00 89.94 79 GLU A N 1
ATOM 582 C CA . GLU A 1 79 ? 19.773 -4.047 -19.703 1.00 89.94 79 GLU A CA 1
ATOM 583 C C . GLU A 1 79 ? 18.366 -4.646 -19.884 1.00 89.94 79 GLU A C 1
ATOM 585 O O . GLU A 1 79 ? 17.876 -5.341 -18.994 1.00 89.94 79 GLU A O 1
ATOM 590 N N . SER A 1 80 ? 17.746 -4.464 -21.055 1.00 91.19 80 SER A N 1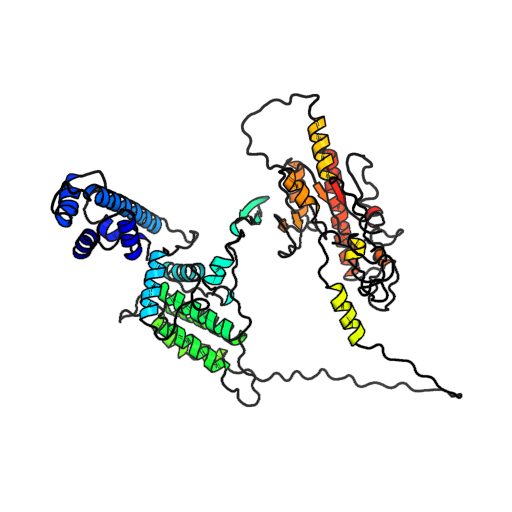
ATOM 591 C CA . SER A 1 80 ? 16.404 -4.982 -21.368 1.00 91.19 80 SER A CA 1
ATOM 592 C C . SER A 1 80 ? 16.346 -6.510 -21.345 1.00 91.19 80 SER A C 1
ATOM 594 O O . SER A 1 80 ? 15.445 -7.090 -20.732 1.00 91.19 80 SER A O 1
ATOM 596 N N . HIS A 1 81 ? 17.337 -7.177 -21.943 1.00 89.50 81 HIS A N 1
ATOM 597 C CA . HIS A 1 81 ? 17.436 -8.637 -21.942 1.00 89.50 81 HIS A CA 1
ATOM 598 C C . HIS A 1 81 ? 17.659 -9.198 -20.530 1.00 89.50 81 HIS A C 1
ATOM 600 O O . HIS A 1 81 ? 17.033 -10.187 -20.141 1.00 89.50 81 HIS A O 1
ATOM 606 N N . THR A 1 82 ? 18.510 -8.547 -19.730 1.00 89.44 82 THR A N 1
ATOM 607 C CA . THR A 1 82 ? 18.784 -8.955 -18.343 1.00 89.44 82 THR A CA 1
ATOM 608 C C . THR A 1 82 ? 17.536 -8.829 -17.468 1.00 89.44 82 THR A C 1
ATOM 610 O O . THR A 1 82 ? 17.196 -9.764 -16.740 1.00 89.44 82 THR A O 1
ATOM 613 N N . LEU A 1 83 ? 16.818 -7.705 -17.566 1.00 88.25 83 LEU A N 1
ATOM 614 C CA . LEU A 1 83 ? 15.584 -7.476 -16.813 1.00 88.25 83 LEU A CA 1
ATOM 615 C C . LEU A 1 83 ? 14.484 -8.467 -17.210 1.00 88.25 83 LEU A C 1
ATOM 617 O O . LEU A 1 83 ? 13.827 -9.029 -16.335 1.00 88.25 83 LEU A O 1
ATOM 621 N N . THR A 1 84 ? 14.318 -8.728 -18.508 1.00 88.81 84 THR A N 1
ATOM 622 C CA . THR A 1 84 ? 13.301 -9.663 -19.020 1.00 88.81 84 THR A CA 1
ATOM 623 C C . THR A 1 84 ? 13.612 -11.097 -18.606 1.00 88.81 84 THR A C 1
ATOM 625 O O . THR A 1 84 ? 12.731 -11.809 -18.131 1.00 88.81 84 THR A O 1
ATOM 628 N N . SER A 1 85 ? 14.882 -11.503 -18.671 1.00 86.19 85 SER A N 1
ATOM 629 C CA . SER A 1 85 ? 15.325 -12.814 -18.183 1.00 86.19 85 SER A CA 1
ATOM 630 C C . SER A 1 85 ? 15.078 -12.985 -16.680 1.00 86.19 85 SER A C 1
ATOM 632 O O . SER A 1 85 ? 14.667 -14.058 -16.239 1.00 86.19 85 SER A O 1
ATOM 634 N N . ALA A 1 86 ? 15.307 -11.937 -15.881 1.00 85.00 86 ALA A N 1
ATOM 635 C CA . ALA A 1 86 ? 15.039 -11.958 -14.446 1.00 85.00 86 ALA A CA 1
ATOM 636 C C . ALA A 1 86 ? 13.532 -12.019 -14.130 1.00 85.00 86 ALA A C 1
ATOM 638 O O . ALA A 1 86 ? 13.134 -12.761 -13.232 1.00 85.00 86 ALA A O 1
ATOM 639 N N . ASP A 1 87 ? 12.691 -11.286 -14.869 1.00 83.56 87 ASP A N 1
ATOM 640 C CA . ASP A 1 87 ? 11.229 -11.332 -14.714 1.00 83.56 87 ASP A CA 1
ATOM 641 C C . ASP A 1 87 ? 10.657 -12.703 -15.106 1.00 83.56 87 ASP A C 1
ATOM 643 O O . ASP A 1 87 ? 9.804 -13.239 -14.400 1.00 83.56 87 ASP A O 1
ATOM 647 N N . LEU A 1 88 ? 11.168 -13.313 -16.182 1.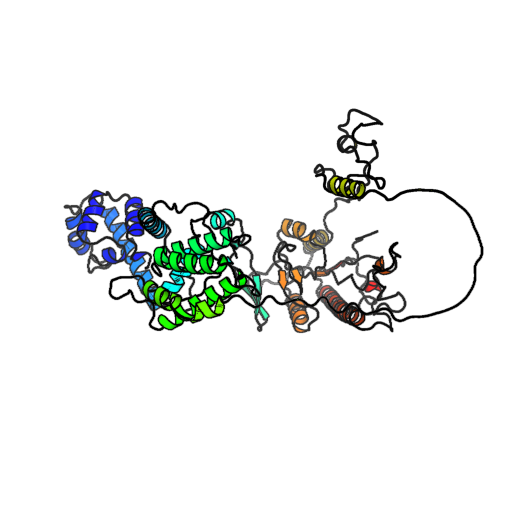00 83.69 88 LEU A N 1
ATOM 648 C CA . LEU A 1 88 ? 10.780 -14.662 -16.602 1.00 83.69 88 LEU A CA 1
ATOM 649 C C . LEU A 1 88 ? 11.158 -15.717 -15.560 1.00 83.69 88 LEU A C 1
ATOM 651 O O . LEU A 1 88 ? 10.318 -16.542 -15.215 1.00 83.69 88 LEU A O 1
ATOM 655 N N . ARG A 1 89 ? 12.378 -15.665 -15.007 1.00 83.31 89 ARG A N 1
ATOM 656 C CA . ARG A 1 89 ? 12.791 -16.568 -13.917 1.00 83.31 89 ARG A CA 1
ATOM 657 C C . ARG A 1 89 ? 11.866 -16.441 -12.712 1.00 83.31 89 ARG A C 1
ATOM 659 O O . ARG A 1 89 ? 11.358 -17.441 -12.233 1.00 83.31 89 ARG A O 1
ATOM 666 N N . ARG A 1 90 ? 11.547 -15.213 -12.292 1.00 75.88 90 ARG A N 1
ATOM 667 C CA . ARG A 1 90 ? 10.617 -14.981 -11.174 1.00 75.88 90 ARG A CA 1
ATOM 668 C C . ARG A 1 90 ? 9.200 -15.476 -11.443 1.00 75.88 90 ARG A C 1
ATOM 670 O O . ARG A 1 90 ? 8.568 -15.969 -10.524 1.00 75.88 90 ARG A O 1
ATOM 677 N N . LYS A 1 91 ? 8.692 -15.363 -12.675 1.00 74.94 91 LYS A N 1
ATOM 678 C CA . LYS A 1 91 ? 7.380 -15.923 -13.054 1.00 74.94 91 LYS A CA 1
ATOM 679 C C . LYS A 1 91 ? 7.356 -17.454 -12.992 1.00 74.94 91 LYS A C 1
ATOM 681 O O . LYS A 1 91 ? 6.295 -18.023 -12.773 1.00 74.94 91 LYS A O 1
ATOM 686 N N . VAL A 1 92 ? 8.498 -18.107 -13.208 1.00 77.56 92 VAL A N 1
ATOM 687 C CA . VAL A 1 92 ? 8.640 -19.566 -13.090 1.00 77.56 92 VAL A CA 1
ATOM 688 C C . VAL A 1 92 ? 8.837 -19.987 -11.629 1.00 77.56 92 VAL A C 1
ATOM 690 O O . VAL A 1 92 ? 8.245 -20.970 -11.197 1.00 77.56 92 VAL A O 1
ATOM 693 N N . ASP A 1 93 ? 9.615 -19.219 -10.864 1.00 73.12 93 ASP A N 1
ATOM 694 C CA . ASP A 1 93 ? 10.000 -19.521 -9.478 1.00 73.12 93 ASP A CA 1
ATOM 695 C C . ASP A 1 93 ? 9.012 -18.977 -8.419 1.00 73.12 93 ASP A C 1
ATOM 697 O O . ASP A 1 93 ? 9.255 -19.110 -7.217 1.00 73.12 93 ASP A O 1
ATOM 701 N N . SER A 1 94 ? 7.914 -18.330 -8.831 1.00 62.94 94 SER A N 1
ATOM 702 C CA . SER A 1 94 ? 7.010 -17.610 -7.926 1.00 62.94 94 SER A CA 1
ATOM 703 C C . SER A 1 94 ? 6.342 -18.540 -6.907 1.00 62.94 94 SER A C 1
ATOM 705 O O . SER A 1 94 ? 5.527 -19.389 -7.271 1.00 62.94 94 SER A O 1
ATOM 707 N N . ASN A 1 95 ? 6.630 -18.316 -5.622 1.00 59.91 95 ASN A N 1
ATOM 708 C CA . ASN A 1 95 ? 5.978 -18.965 -4.481 1.00 59.91 95 ASN A CA 1
ATOM 709 C C . ASN A 1 95 ? 5.051 -17.971 -3.754 1.00 59.91 95 ASN A C 1
ATOM 711 O O . ASN A 1 95 ? 5.372 -16.789 -3.658 1.00 59.91 95 ASN A O 1
ATOM 715 N N . GLU A 1 96 ? 3.955 -18.448 -3.143 1.00 52.94 96 GLU A N 1
ATOM 716 C CA . GLU A 1 96 ? 2.951 -17.612 -2.435 1.00 52.94 96 GLU A CA 1
ATOM 717 C C . GLU A 1 96 ? 3.519 -16.742 -1.283 1.00 52.94 96 GLU A C 1
ATOM 719 O O . GLU A 1 96 ? 2.830 -15.865 -0.764 1.00 52.94 96 GLU A O 1
ATOM 724 N N . MET A 1 97 ? 4.770 -16.969 -0.863 1.00 49.41 97 MET A N 1
ATOM 725 C CA . MET A 1 97 ? 5.446 -16.241 0.220 1.00 49.41 97 MET A CA 1
ATOM 726 C C . MET A 1 97 ? 6.355 -15.089 -0.247 1.00 49.41 97 MET A C 1
ATOM 728 O O . MET A 1 97 ? 6.967 -14.432 0.599 1.00 49.41 97 MET A O 1
ATOM 732 N N . GLU A 1 98 ? 6.506 -14.852 -1.553 1.00 56.25 98 GLU A N 1
ATOM 733 C CA . GLU A 1 98 ? 7.395 -13.795 -2.048 1.00 56.25 98 GLU A CA 1
ATOM 734 C C . GLU A 1 98 ? 6.817 -12.388 -1.796 1.00 56.25 98 GLU A C 1
ATOM 736 O O . GLU A 1 98 ? 5.604 -12.175 -1.737 1.00 56.25 98 GLU A O 1
ATOM 741 N N . ALA A 1 99 ? 7.705 -11.411 -1.585 1.00 57.44 99 ALA A N 1
ATOM 742 C CA . ALA A 1 99 ? 7.313 -10.045 -1.257 1.00 57.44 99 ALA A CA 1
ATOM 743 C C . ALA A 1 99 ? 6.448 -9.418 -2.375 1.00 57.44 99 ALA A C 1
ATOM 745 O O . ALA A 1 99 ? 6.733 -9.634 -3.555 1.00 57.44 99 ALA A O 1
ATOM 746 N N . PRO A 1 100 ? 5.442 -8.588 -2.027 1.00 58.53 100 PRO A N 1
ATOM 747 C CA . PRO A 1 100 ? 4.523 -7.991 -2.995 1.00 58.53 100 PRO A CA 1
ATOM 748 C C . PRO A 1 100 ? 5.257 -7.251 -4.116 1.00 58.53 100 PRO A C 1
ATOM 750 O O . PRO A 1 100 ? 6.162 -6.447 -3.847 1.00 58.53 100 PRO A O 1
ATOM 753 N N . ARG A 1 101 ? 4.843 -7.466 -5.371 1.00 66.62 101 ARG A N 1
ATOM 754 C CA . ARG A 1 101 ? 5.387 -6.709 -6.500 1.00 66.62 101 ARG A CA 1
ATOM 755 C C . ARG A 1 101 ? 5.048 -5.230 -6.329 1.00 66.62 101 ARG A C 1
ATOM 757 O O . ARG A 1 101 ? 3.898 -4.851 -6.123 1.00 66.62 101 ARG A O 1
ATOM 764 N N . LYS A 1 102 ? 6.072 -4.383 -6.423 1.00 78.88 102 LYS A N 1
ATOM 765 C CA . LYS A 1 102 ? 5.921 -2.927 -6.368 1.00 78.88 102 LYS A CA 1
ATOM 766 C C . LYS A 1 102 ? 5.838 -2.383 -7.784 1.00 78.88 102 LYS A C 1
ATOM 768 O O . LYS A 1 102 ? 6.718 -2.677 -8.595 1.00 78.88 102 LYS A O 1
ATOM 773 N N . LEU A 1 103 ? 4.816 -1.581 -8.068 1.00 79.31 103 LEU A N 1
ATOM 774 C CA . LEU A 1 103 ? 4.770 -0.846 -9.325 1.00 79.31 103 LEU A CA 1
ATOM 775 C C . LEU A 1 103 ? 5.916 0.178 -9.359 1.00 79.31 103 LEU A C 1
ATOM 777 O O . LEU A 1 103 ? 6.142 0.884 -8.367 1.00 79.31 103 LEU A O 1
ATOM 781 N N . PRO A 1 104 ? 6.643 0.280 -10.483 1.00 85.25 104 PRO A N 1
ATOM 782 C CA . PRO A 1 104 ? 7.638 1.324 -10.664 1.00 85.25 104 PRO A CA 1
ATOM 783 C C . PRO A 1 104 ? 7.005 2.722 -10.535 1.00 85.25 104 PRO A C 1
ATOM 785 O O . PRO A 1 104 ? 5.942 2.957 -11.109 1.00 85.25 104 PRO A O 1
ATOM 788 N N . PRO A 1 105 ? 7.653 3.683 -9.848 1.00 86.75 105 PRO A N 1
ATOM 789 C CA . PRO A 1 105 ? 7.127 5.045 -9.722 1.00 86.75 105 PRO A CA 1
ATOM 790 C C . PRO A 1 105 ? 6.800 5.749 -11.054 1.00 86.75 105 PRO A C 1
ATOM 792 O O . PRO A 1 105 ? 5.770 6.419 -11.095 1.00 86.75 105 PRO A O 1
ATOM 795 N N . PRO A 1 106 ? 7.592 5.593 -12.141 1.00 86.88 106 PRO A N 1
ATOM 796 C CA . PRO A 1 106 ? 7.263 6.202 -13.434 1.00 86.88 106 PRO A CA 1
ATOM 797 C C . PRO A 1 106 ? 5.937 5.704 -14.020 1.00 86.88 106 PRO A C 1
ATOM 799 O O . PRO A 1 106 ? 5.169 6.491 -14.562 1.00 86.88 106 PRO A O 1
ATOM 802 N N . GLU A 1 107 ? 5.641 4.413 -13.859 1.00 87.62 107 GLU A N 1
ATOM 803 C CA . GLU A 1 107 ? 4.384 3.812 -14.318 1.00 87.62 107 GLU A CA 1
ATOM 804 C C . GLU A 1 107 ? 3.192 4.349 -13.516 1.00 87.62 107 GLU A C 1
ATOM 806 O O . GLU A 1 107 ? 2.154 4.680 -14.081 1.00 87.62 107 GLU A O 1
ATOM 811 N N . ILE A 1 108 ? 3.347 4.477 -12.192 1.00 89.12 108 ILE A N 1
ATOM 812 C CA . ILE A 1 108 ? 2.310 5.053 -11.325 1.00 89.12 108 ILE A CA 1
ATOM 813 C C . ILE A 1 108 ? 2.005 6.493 -11.749 1.00 89.12 108 ILE A C 1
ATOM 815 O O . ILE A 1 108 ? 0.835 6.843 -11.891 1.00 89.12 108 ILE A O 1
ATOM 819 N N . ALA A 1 109 ? 3.040 7.309 -11.972 1.00 90.19 109 ALA A N 1
ATOM 820 C CA . ALA A 1 109 ? 2.883 8.698 -12.391 1.00 90.19 109 ALA A CA 1
ATOM 821 C C . ALA A 1 109 ? 2.136 8.801 -13.730 1.00 90.19 109 ALA A C 1
ATOM 823 O O . ALA A 1 109 ? 1.123 9.490 -13.803 1.00 90.19 109 ALA A O 1
ATOM 824 N N . GLN A 1 110 ? 2.549 8.027 -14.743 1.00 91.31 110 GLN A N 1
ATOM 825 C CA . GLN A 1 110 ? 1.878 8.015 -16.046 1.00 91.31 110 GLN A CA 1
ATOM 826 C C . GLN A 1 110 ? 0.394 7.634 -15.926 1.00 91.31 110 GLN A C 1
ATOM 828 O O . GLN A 1 110 ? -0.467 8.281 -16.520 1.00 91.31 110 GLN A O 1
ATOM 833 N N . ARG A 1 111 ? 0.070 6.594 -15.146 1.00 91.38 111 ARG A N 1
ATOM 834 C CA . ARG A 1 111 ? -1.323 6.159 -14.950 1.00 91.38 111 ARG A CA 1
ATOM 835 C C . ARG A 1 111 ? -2.161 7.201 -14.217 1.00 91.38 111 ARG A C 1
ATOM 837 O O . ARG A 1 111 ? -3.323 7.393 -14.565 1.00 91.38 111 ARG A O 1
ATOM 844 N N . LEU A 1 112 ? -1.587 7.873 -13.220 1.00 92.44 112 LEU A N 1
ATOM 845 C CA . LEU A 1 112 ? -2.258 8.964 -12.515 1.00 92.44 112 LEU A CA 1
ATOM 846 C C . LEU A 1 112 ? -2.510 10.162 -13.434 1.00 92.44 112 LEU A C 1
ATOM 848 O O . LEU A 1 112 ? -3.602 10.719 -13.381 1.00 92.44 112 LEU A O 1
ATOM 852 N N . ASP A 1 113 ? -1.564 10.513 -14.306 1.00 92.44 113 ASP A N 1
ATOM 853 C CA . ASP A 1 113 ? -1.721 11.605 -15.274 1.00 92.44 113 ASP A CA 1
ATOM 854 C C . ASP A 1 113 ? -2.823 11.299 -16.300 1.00 92.44 113 ASP A C 1
ATOM 856 O O . ASP A 1 113 ? -3.685 12.143 -16.566 1.00 92.44 113 ASP A O 1
ATOM 860 N N . LEU A 1 114 ? -2.856 10.066 -16.823 1.00 91.75 114 LEU A N 1
ATOM 861 C CA . LEU A 1 114 ? -3.920 9.602 -17.720 1.00 91.75 114 LEU A CA 1
ATOM 862 C C . LEU A 1 114 ? -5.292 9.638 -17.037 1.00 91.75 114 LEU A C 1
ATOM 864 O O . LEU A 1 114 ? -6.271 10.101 -17.626 1.00 91.75 114 LEU A O 1
ATOM 868 N N . LEU A 1 115 ? -5.368 9.198 -15.779 1.00 92.06 115 LEU A N 1
ATOM 869 C CA . LEU A 1 115 ? -6.603 9.263 -15.004 1.00 92.06 115 LEU A CA 1
ATOM 870 C C . LEU A 1 115 ? -7.024 10.715 -14.741 1.00 92.06 115 LEU A C 1
ATOM 872 O O . LEU A 1 115 ? -8.185 11.059 -14.949 1.00 92.06 115 LEU A O 1
ATOM 876 N N . GLN A 1 116 ? -6.090 11.579 -14.335 1.00 92.88 116 GLN A N 1
ATOM 877 C CA . GLN A 1 116 ? -6.323 13.000 -14.069 1.00 92.88 116 GLN A CA 1
ATOM 878 C C . GLN A 1 116 ? -6.858 13.743 -15.301 1.00 92.88 116 GLN A C 1
ATOM 880 O O . GLN A 1 116 ? -7.687 14.647 -15.153 1.00 92.88 116 GLN A O 1
ATOM 885 N N . ALA A 1 117 ? -6.417 13.368 -16.504 1.00 92.38 117 ALA A N 1
ATOM 886 C CA . ALA A 1 117 ? -6.946 13.909 -17.751 1.00 92.38 117 ALA A CA 1
ATOM 887 C C . ALA A 1 117 ? -8.421 13.525 -17.976 1.00 92.38 117 ALA A C 1
ATOM 889 O O . ALA A 1 117 ? -9.183 14.336 -18.498 1.00 92.38 117 ALA A O 1
ATOM 890 N N . ARG A 1 118 ? -8.839 12.328 -17.538 1.00 92.31 118 ARG A N 1
ATOM 891 C CA . ARG A 1 118 ? -10.204 11.808 -17.720 1.00 92.31 118 ARG A CA 1
ATOM 892 C C . ARG A 1 118 ? -11.221 12.383 -16.727 1.00 92.31 118 ARG A C 1
ATOM 894 O O . ARG A 1 118 ? -12.363 12.615 -17.101 1.00 92.31 118 ARG A O 1
ATOM 901 N N . ILE A 1 119 ? -10.832 12.633 -15.474 1.00 88.88 119 ILE A N 1
ATOM 902 C CA . ILE A 1 119 ? -11.775 12.906 -14.362 1.00 88.88 119 ILE A CA 1
ATOM 903 C C . ILE A 1 119 ? -12.015 14.393 -14.036 1.00 88.88 119 ILE A C 1
ATOM 905 O O . ILE A 1 119 ? -12.335 14.751 -12.900 1.00 88.88 119 ILE A O 1
ATOM 909 N N . GLN A 1 120 ? -11.870 15.299 -15.001 1.00 86.75 120 GLN A N 1
ATOM 910 C CA . GLN A 1 120 ? -12.125 16.726 -14.761 1.00 86.75 120 GLN A CA 1
ATOM 911 C C . GLN A 1 120 ? -13.608 16.978 -14.403 1.00 86.75 120 GLN A C 1
ATOM 913 O O . GLN A 1 120 ? -14.484 16.378 -15.023 1.00 86.75 120 GLN A O 1
ATOM 918 N N . PRO A 1 121 ? -13.931 17.848 -13.417 1.00 88.31 121 PRO A N 1
ATOM 919 C CA . PRO A 1 121 ? -13.078 18.842 -12.746 1.00 88.31 121 PRO A CA 1
ATOM 920 C C . PRO A 1 121 ? -12.356 18.360 -11.468 1.00 88.31 121 PRO A C 1
ATOM 922 O O . PRO A 1 121 ? -11.743 19.174 -10.771 1.00 88.31 121 PRO A O 1
ATOM 925 N N . LEU A 1 122 ? -12.425 17.072 -11.113 1.00 89.19 122 LEU A N 1
ATOM 926 C CA . LEU A 1 122 ? -11.793 16.545 -9.900 1.00 89.19 122 LEU A CA 1
ATOM 927 C C . LEU A 1 122 ? -10.260 16.520 -10.047 1.00 89.19 122 LEU A C 1
ATOM 929 O O . LEU A 1 122 ? -9.725 16.029 -11.039 1.00 89.19 122 LEU A O 1
ATOM 933 N N . LYS A 1 123 ? -9.536 17.035 -9.045 1.00 90.31 123 LYS A N 1
ATOM 934 C CA . LYS A 1 123 ? -8.063 17.013 -9.002 1.00 90.31 123 LYS A CA 1
ATOM 935 C C . LYS A 1 123 ? -7.555 15.982 -7.993 1.00 90.31 123 LYS A C 1
ATOM 937 O O . LYS A 1 123 ? -7.870 16.074 -6.806 1.00 90.31 123 LYS A O 1
ATOM 942 N N . ILE A 1 124 ? -6.734 15.042 -8.450 1.00 90.50 124 ILE A N 1
ATOM 943 C CA . ILE A 1 124 ? -5.996 14.071 -7.639 1.00 90.50 124 ILE A CA 1
ATOM 944 C C . ILE A 1 124 ? -4.777 14.787 -7.066 1.00 90.50 124 ILE A C 1
ATOM 946 O O . ILE A 1 124 ? -3.712 14.836 -7.670 1.00 90.50 124 ILE A O 1
ATOM 950 N N . ALA A 1 125 ? -4.951 15.396 -5.899 1.00 88.44 125 ALA A N 1
ATOM 951 C CA . ALA A 1 125 ? -3.859 16.011 -5.160 1.00 88.44 125 ALA A CA 1
ATOM 952 C C . ALA A 1 125 ? -4.116 15.922 -3.653 1.00 88.44 125 ALA A C 1
ATOM 954 O O . ALA A 1 125 ? -5.266 15.870 -3.197 1.00 88.44 125 ALA A O 1
ATOM 955 N N . ASN A 1 126 ? -3.040 15.974 -2.866 1.00 87.69 126 ASN A N 1
ATOM 956 C CA . ASN A 1 126 ? -3.076 16.063 -1.406 1.00 87.69 126 ASN A CA 1
ATOM 957 C C . ASN A 1 126 ? -3.837 14.891 -0.755 1.00 87.69 126 ASN A C 1
ATOM 959 O O . ASN A 1 126 ? -3.347 13.768 -0.669 1.00 87.69 126 ASN A O 1
ATOM 963 N N . VAL A 1 127 ? -5.059 15.158 -0.285 1.00 88.00 127 VAL A N 1
ATOM 964 C CA . VAL A 1 127 ? -5.905 14.208 0.444 1.00 88.00 127 VAL A CA 1
ATOM 965 C C . VAL A 1 127 ? -6.452 13.121 -0.480 1.00 88.00 127 VAL A C 1
ATOM 967 O O . VAL A 1 127 ? -6.733 12.022 -0.010 1.00 88.00 127 VAL A O 1
ATOM 970 N N . LEU A 1 128 ? -6.605 13.400 -1.776 1.00 90.88 128 LEU A N 1
ATOM 971 C CA . LEU A 1 128 ? -7.136 12.437 -2.746 1.00 90.88 128 LEU A CA 1
ATOM 972 C C . LEU A 1 128 ? -6.047 11.598 -3.412 1.00 90.88 128 LEU A C 1
ATOM 974 O O . LEU A 1 128 ? -6.360 10.577 -4.010 1.00 90.88 128 LEU A O 1
ATOM 978 N N . GLU A 1 129 ? -4.780 11.983 -3.281 1.00 93.06 129 GLU A N 1
ATOM 979 C CA . GLU A 1 129 ? -3.672 11.220 -3.844 1.00 93.06 129 GLU A CA 1
ATOM 980 C C . GLU A 1 129 ? -3.392 9.973 -2.979 1.00 93.06 129 GLU A C 1
ATOM 982 O O . GLU A 1 129 ? -3.077 10.107 -1.785 1.00 93.06 129 GLU A O 1
ATOM 987 N N . PRO A 1 130 ? -3.545 8.751 -3.523 1.00 94.06 130 PRO A N 1
ATOM 988 C CA . PRO A 1 130 ? -3.305 7.523 -2.774 1.00 94.06 130 PRO A CA 1
ATOM 989 C C . PRO A 1 130 ? -1.815 7.309 -2.489 1.00 94.06 130 PRO A C 1
ATOM 991 O O . PRO A 1 130 ? -0.944 7.725 -3.249 1.00 94.06 130 PRO A O 1
ATOM 994 N N . SER A 1 131 ? -1.506 6.624 -1.388 1.00 91.88 131 SER A N 1
ATOM 995 C CA . SER A 1 131 ? -0.138 6.176 -1.116 1.00 91.88 131 SER A CA 1
ATOM 996 C C . SER A 1 131 ? 0.307 5.097 -2.110 1.00 91.88 131 SER A C 1
ATOM 998 O O . SER A 1 131 ? -0.492 4.285 -2.584 1.00 91.88 131 SER A O 1
ATOM 1000 N N . HIS A 1 132 ? 1.612 5.019 -2.374 1.00 90.25 132 HIS A N 1
ATOM 1001 C CA . HIS A 1 132 ? 2.175 3.941 -3.187 1.00 90.25 132 HIS A CA 1
ATOM 1002 C C . HIS A 1 132 ? 1.987 2.587 -2.491 1.00 90.25 132 HIS A C 1
ATOM 1004 O O . HIS A 1 132 ? 1.811 1.572 -3.158 1.00 90.25 132 HIS A O 1
ATOM 1010 N N . GLN A 1 133 ? 1.968 2.557 -1.153 1.00 87.50 133 GLN A N 1
ATOM 1011 C CA . GLN A 1 133 ? 1.650 1.351 -0.385 1.00 87.50 133 GLN A CA 1
ATOM 1012 C C . GLN A 1 133 ? 0.236 0.829 -0.689 1.00 87.50 133 GLN A C 1
ATOM 1014 O O . GLN A 1 133 ? 0.071 -0.374 -0.888 1.00 87.50 133 GLN A O 1
ATOM 1019 N N . LEU A 1 134 ? -0.766 1.713 -0.760 1.00 90.50 134 LEU A N 1
ATOM 1020 C CA . LEU A 1 134 ? -2.140 1.343 -1.110 1.00 90.50 134 LEU A CA 1
ATOM 1021 C C . LEU A 1 134 ? -2.226 0.806 -2.543 1.00 90.50 134 LEU A C 1
ATOM 1023 O O . LEU A 1 134 ? -2.831 -0.241 -2.763 1.00 90.50 134 LEU A O 1
ATOM 1027 N N . ILE A 1 135 ? -1.582 1.486 -3.496 1.00 91.94 135 ILE A N 1
ATOM 1028 C CA . ILE A 1 135 ? -1.529 1.049 -4.898 1.00 91.94 135 ILE A CA 1
ATOM 1029 C C . ILE A 1 135 ? -0.898 -0.345 -4.996 1.00 91.94 135 ILE A C 1
ATOM 1031 O O . ILE A 1 135 ? -1.491 -1.251 -5.575 1.00 91.94 135 ILE A O 1
ATOM 1035 N N . ASN A 1 136 ? 0.265 -0.551 -4.373 1.00 89.31 136 ASN A N 1
ATOM 1036 C CA . ASN A 1 136 ? 0.970 -1.834 -4.403 1.00 89.31 136 ASN A CA 1
ATOM 1037 C C . ASN A 1 136 ? 0.139 -2.974 -3.793 1.00 89.31 136 ASN A C 1
ATOM 1039 O O . ASN A 1 136 ? 0.172 -4.091 -4.303 1.00 89.31 136 ASN A O 1
ATOM 1043 N N . ALA A 1 137 ? -0.636 -2.702 -2.737 1.00 88.06 137 ALA A N 1
ATOM 1044 C CA . ALA A 1 137 ? -1.519 -3.703 -2.142 1.00 88.06 137 ALA A CA 1
ATOM 1045 C C . ALA A 1 137 ? -2.605 -4.177 -3.124 1.00 88.06 137 ALA A C 1
ATOM 1047 O O . ALA A 1 137 ? -2.892 -5.372 -3.186 1.00 88.06 137 ALA A O 1
ATOM 1048 N N . ILE A 1 138 ? -3.185 -3.270 -3.917 1.00 90.06 138 ILE A N 1
ATOM 1049 C CA . ILE A 1 138 ? -4.190 -3.627 -4.930 1.00 90.06 138 ILE A CA 1
ATOM 1050 C C . ILE A 1 138 ? -3.540 -4.327 -6.121 1.00 90.06 138 ILE A C 1
ATOM 1052 O O . ILE A 1 138 ? -4.069 -5.328 -6.595 1.00 90.06 138 ILE A O 1
ATOM 1056 N N . VAL A 1 139 ? -2.378 -3.858 -6.574 1.00 88.38 139 VAL A N 1
ATOM 1057 C CA . VAL A 1 139 ? -1.622 -4.510 -7.656 1.00 88.38 139 VAL A CA 1
ATOM 1058 C C . VAL A 1 139 ? -1.350 -5.964 -7.308 1.00 88.38 139 VAL A C 1
ATOM 1060 O O . VAL A 1 139 ? -1.592 -6.840 -8.128 1.00 88.38 139 VAL A O 1
ATOM 1063 N N . GLN A 1 140 ? -0.948 -6.243 -6.068 1.00 85.38 140 GLN A N 1
ATOM 1064 C CA . GLN A 1 140 ? -0.754 -7.614 -5.616 1.00 85.38 140 GLN A CA 1
ATOM 1065 C C . GLN A 1 140 ? -2.053 -8.437 -5.677 1.00 85.38 140 GLN A C 1
ATOM 1067 O O . GLN A 1 140 ? -2.024 -9.620 -5.990 1.00 85.38 140 GLN A O 1
ATOM 1072 N N . CYS A 1 141 ? -3.217 -7.841 -5.400 1.00 86.06 141 CYS A N 1
ATOM 1073 C CA . CYS A 1 141 ? -4.503 -8.527 -5.578 1.00 86.06 141 CYS A CA 1
ATOM 1074 C C . CYS A 1 141 ? -4.759 -8.880 -7.046 1.00 86.06 141 CYS A C 1
ATOM 1076 O O . CYS A 1 141 ? -5.273 -9.958 -7.337 1.00 86.06 141 CYS A O 1
ATOM 1078 N N . VAL A 1 142 ? -4.379 -7.982 -7.959 1.00 87.00 142 VAL A N 1
ATOM 1079 C CA . VAL A 1 142 ? -4.513 -8.202 -9.401 1.00 87.00 142 VAL A CA 1
ATOM 1080 C C . VAL A 1 142 ? -3.599 -9.310 -9.895 1.00 87.00 142 VAL A C 1
ATOM 1082 O O . VAL A 1 142 ? -4.035 -10.148 -10.678 1.00 87.00 142 VAL A O 1
ATOM 1085 N N . GLU A 1 143 ? -2.364 -9.360 -9.407 1.00 82.88 143 GLU A N 1
ATOM 1086 C CA . GLU A 1 143 ? -1.400 -10.389 -9.805 1.00 82.88 143 GLU A CA 1
ATOM 1087 C C . GLU A 1 143 ? -1.740 -11.768 -9.257 1.00 82.88 143 GLU A C 1
ATOM 1089 O O . GLU A 1 143 ? -1.657 -12.748 -9.993 1.00 82.88 143 GLU A O 1
ATOM 1094 N N . ASP A 1 144 ? -2.213 -11.835 -8.013 1.00 82.50 144 ASP A N 1
ATOM 1095 C CA . ASP A 1 144 ? -2.705 -13.083 -7.429 1.00 82.50 144 ASP A CA 1
ATOM 1096 C C . ASP A 1 144 ? -4.019 -13.547 -8.093 1.00 82.50 144 ASP A C 1
ATOM 1098 O O . ASP A 1 144 ? -4.463 -14.675 -7.875 1.00 82.50 144 ASP A O 1
ATOM 1102 N N . GLY A 1 145 ? -4.680 -12.672 -8.866 1.00 83.50 145 GLY A N 1
ATOM 1103 C CA . GLY A 1 145 ? -5.986 -12.918 -9.476 1.00 83.50 145 GLY A CA 1
ATOM 1104 C C . GLY A 1 145 ? -7.101 -13.120 -8.448 1.00 83.50 145 GLY A C 1
ATOM 1105 O O . GLY A 1 145 ? -8.093 -13.787 -8.740 1.00 83.50 145 GLY A O 1
ATOM 1106 N N . ARG A 1 146 ? -6.931 -12.599 -7.226 1.00 86.12 146 ARG A N 1
ATOM 1107 C CA . ARG A 1 146 ? -7.848 -12.800 -6.096 1.00 86.12 146 ARG A CA 1
ATOM 1108 C C . ARG A 1 146 ? -8.172 -11.470 -5.430 1.00 86.12 146 ARG A C 1
ATOM 1110 O O . ARG A 1 146 ? -7.279 -10.720 -5.033 1.00 86.12 146 ARG A O 1
ATOM 1117 N N . VAL A 1 147 ? -9.461 -11.215 -5.219 1.00 88.75 147 VAL A N 1
ATOM 1118 C CA . VAL A 1 147 ? -9.924 -10.056 -4.446 1.00 88.75 147 VAL A CA 1
ATOM 1119 C C . VAL A 1 147 ? -9.503 -10.220 -2.984 1.00 88.75 147 VAL A C 1
ATOM 1121 O O . VAL A 1 147 ? -9.803 -11.231 -2.349 1.00 88.75 147 VAL A O 1
ATOM 1124 N N . ARG A 1 148 ? -8.838 -9.205 -2.423 1.00 88.69 148 ARG A N 1
ATOM 1125 C CA . ARG A 1 148 ? -8.613 -9.080 -0.977 1.00 88.69 148 ARG A CA 1
ATOM 1126 C C . ARG A 1 148 ? -9.239 -7.791 -0.474 1.00 88.69 148 ARG A C 1
ATOM 1128 O O . ARG A 1 148 ? -9.088 -6.735 -1.080 1.00 88.69 148 ARG A O 1
ATOM 1135 N N . TYR A 1 149 ? -9.910 -7.874 0.671 1.00 91.69 149 TYR A N 1
ATOM 1136 C CA . TYR A 1 149 ? -10.490 -6.700 1.310 1.00 91.69 149 TYR A CA 1
ATOM 1137 C C . TYR A 1 149 ? -9.393 -5.791 1.878 1.00 91.69 149 TYR A C 1
ATOM 1139 O O . TYR A 1 149 ? -8.641 -6.176 2.781 1.00 91.69 149 TYR A O 1
ATOM 1147 N N . ILE A 1 150 ? -9.336 -4.559 1.374 1.00 91.62 150 ILE A N 1
ATOM 1148 C CA . ILE A 1 150 ? -8.485 -3.505 1.921 1.00 91.62 150 ILE A CA 1
ATOM 1149 C C . ILE A 1 150 ? -9.316 -2.668 2.882 1.00 91.62 150 ILE A C 1
ATOM 1151 O O . ILE A 1 150 ? -10.229 -1.939 2.490 1.00 91.62 150 ILE A O 1
ATOM 1155 N N . GLU A 1 151 ? -8.967 -2.773 4.161 1.00 90.69 151 GLU A N 1
ATOM 1156 C CA . GLU A 1 151 ? -9.609 -2.007 5.221 1.00 90.69 151 GLU A CA 1
ATOM 1157 C C . GLU A 1 151 ? -9.437 -0.495 5.010 1.00 90.69 151 GLU A C 1
ATOM 1159 O O . GLU A 1 151 ? -8.387 -0.026 4.569 1.00 90.69 151 GLU A O 1
ATOM 1164 N N . TRP A 1 152 ? -10.449 0.286 5.397 1.00 92.38 152 TRP A N 1
ATOM 1165 C CA . TRP A 1 152 ? -10.441 1.751 5.295 1.00 92.38 152 TRP A CA 1
ATOM 1166 C C . TRP A 1 152 ? -9.227 2.382 5.987 1.00 92.38 152 TRP A C 1
ATOM 1168 O O . TRP A 1 152 ? -8.673 3.368 5.510 1.00 92.38 152 TRP A O 1
ATOM 1178 N N . SER A 1 153 ? -8.766 1.761 7.077 1.00 89.19 153 SER A N 1
ATOM 1179 C CA . SER A 1 153 ? -7.570 2.141 7.833 1.00 89.19 153 SER A CA 1
ATOM 1180 C C . SER A 1 153 ? -6.293 2.115 6.981 1.00 89.19 153 SER A C 1
ATOM 1182 O O . SER A 1 153 ? -5.382 2.898 7.227 1.00 89.19 153 SER A O 1
ATOM 1184 N N . LYS A 1 154 ? -6.228 1.257 5.958 1.00 89.56 154 LYS A N 1
ATOM 1185 C CA . LYS A 1 154 ? -5.080 1.108 5.053 1.00 89.56 154 LYS A CA 1
ATOM 1186 C C . LYS A 1 154 ? -5.151 2.031 3.837 1.00 89.56 154 LYS A C 1
ATOM 1188 O O . LYS A 1 154 ? -4.184 2.119 3.088 1.00 89.56 154 LYS A O 1
ATOM 1193 N N . CYS A 1 155 ? -6.262 2.743 3.643 1.00 91.94 155 CYS A N 1
ATOM 1194 C CA . CYS A 1 155 ? -6.460 3.665 2.525 1.00 91.94 155 CYS A CA 1
ATOM 1195 C C . CYS A 1 155 ? -5.763 5.012 2.790 1.00 91.94 155 CYS A C 1
ATOM 1197 O O . CYS A 1 155 ? -6.402 6.056 2.970 1.00 91.94 155 CYS A O 1
ATOM 1199 N N . THR A 1 156 ? -4.435 4.975 2.889 1.00 91.31 156 THR A N 1
ATOM 1200 C CA . THR A 1 156 ? -3.578 6.107 3.268 1.00 91.31 156 THR A CA 1
ATOM 1201 C C . THR A 1 156 ? -3.301 7.039 2.088 1.00 91.31 156 THR A C 1
ATOM 1203 O O . THR A 1 156 ? -3.388 6.644 0.925 1.00 91.31 156 THR A O 1
ATOM 1206 N N . SER A 1 157 ? -3.004 8.304 2.389 1.00 92.38 157 SER A N 1
ATOM 1207 C CA . SER A 1 157 ? -2.638 9.315 1.383 1.00 92.38 157 SER A CA 1
ATOM 1208 C C . SER A 1 157 ? -1.134 9.359 1.124 1.00 92.38 157 SER A C 1
ATOM 1210 O O . SER A 1 157 ? -0.336 8.982 1.989 1.00 92.38 157 SER A O 1
ATOM 1212 N N . ARG A 1 158 ? -0.737 9.902 -0.031 1.00 90.19 158 ARG A N 1
ATOM 1213 C CA . ARG A 1 158 ? 0.675 10.124 -0.366 1.00 90.19 158 ARG A CA 1
ATOM 1214 C C . ARG A 1 158 ? 1.377 11.031 0.647 1.00 90.19 158 ARG A C 1
ATOM 1216 O O . ARG A 1 158 ? 2.491 10.738 1.074 1.00 90.19 158 ARG A O 1
ATOM 1223 N N . THR A 1 159 ? 0.702 12.079 1.120 1.00 87.44 159 THR A N 1
ATOM 1224 C CA . THR A 1 159 ? 1.229 12.975 2.162 1.00 87.44 159 THR A CA 1
ATOM 1225 C C . THR A 1 159 ? 1.503 12.237 3.477 1.00 87.44 159 THR A C 1
ATOM 1227 O O . THR A 1 159 ? 2.523 12.474 4.120 1.00 87.44 159 THR A O 1
ATOM 1230 N N . GLN A 1 160 ? 0.617 11.320 3.884 1.00 85.06 160 GLN A N 1
ATOM 1231 C CA . GLN A 1 160 ? 0.829 10.497 5.080 1.00 85.06 160 GLN A CA 1
ATOM 1232 C C . GLN A 1 160 ? 1.983 9.513 4.907 1.00 85.06 160 GLN A C 1
ATOM 1234 O O . GLN A 1 160 ? 2.701 9.260 5.869 1.00 85.06 160 GLN A O 1
ATOM 1239 N N . GLU A 1 161 ? 2.154 8.960 3.710 1.00 86.12 161 GLU A N 1
ATOM 1240 C CA . GLU A 1 161 ? 3.276 8.080 3.403 1.00 86.12 161 GLU A CA 1
ATOM 1241 C C . GLU A 1 161 ? 4.603 8.824 3.566 1.00 86.12 161 GLU A C 1
ATOM 1243 O O . GLU A 1 161 ? 5.427 8.399 4.364 1.00 86.12 161 GLU A O 1
ATOM 1248 N N . VAL A 1 162 ? 4.763 9.977 2.906 1.00 83.81 162 VAL A N 1
ATOM 1249 C CA . VAL A 1 162 ? 5.999 10.781 2.930 1.00 83.81 162 VAL A CA 1
ATOM 1250 C C . VAL A 1 162 ? 6.328 11.298 4.335 1.00 83.81 162 VAL A C 1
ATOM 1252 O O . VAL A 1 162 ? 7.480 11.247 4.762 1.00 83.81 162 VAL A O 1
ATOM 1255 N N . ASN A 1 163 ? 5.326 11.753 5.092 1.00 78.19 163 ASN A N 1
ATOM 1256 C CA . ASN A 1 163 ? 5.546 12.308 6.432 1.00 78.19 163 ASN A CA 1
ATOM 1257 C C . ASN A 1 163 ? 5.925 11.252 7.483 1.00 78.19 163 ASN A C 1
ATOM 1259 O O . ASN A 1 163 ? 6.597 11.585 8.461 1.00 78.19 163 ASN A O 1
ATOM 1263 N N . ASN A 1 164 ? 5.510 9.996 7.296 1.00 65.88 164 ASN A N 1
ATOM 1264 C CA . ASN A 1 164 ? 5.793 8.894 8.220 1.00 65.88 164 ASN A CA 1
ATOM 1265 C C . ASN A 1 164 ? 7.051 8.088 7.841 1.00 65.88 164 ASN A C 1
ATOM 1267 O O . ASN A 1 164 ? 7.317 7.063 8.457 1.00 65.88 164 ASN A O 1
ATOM 1271 N N . VAL A 1 165 ? 7.870 8.561 6.890 1.00 57.81 165 VAL A N 1
ATOM 1272 C CA . VAL A 1 165 ? 9.169 7.945 6.523 1.00 57.81 165 VAL A CA 1
ATOM 1273 C C . VAL A 1 165 ? 10.226 8.036 7.650 1.00 57.81 165 VAL A C 1
ATOM 1275 O O . VAL A 1 165 ? 11.348 7.560 7.495 1.00 57.81 165 VAL A O 1
ATOM 1278 N N . LYS A 1 166 ? 9.907 8.593 8.825 1.00 48.59 166 LYS A N 1
ATOM 1279 C CA . LYS A 1 166 ? 10.847 8.646 9.956 1.00 48.59 166 LYS A CA 1
ATOM 1280 C C . LYS A 1 166 ? 10.998 7.266 10.624 1.00 48.59 166 LYS A C 1
ATOM 1282 O O . LYS A 1 166 ? 10.138 6.857 11.387 1.00 48.59 166 LYS A O 1
ATOM 1287 N N . GLU A 1 167 ? 12.106 6.586 10.325 1.00 49.25 167 GLU A N 1
ATOM 1288 C CA . GLU A 1 167 ? 12.844 5.617 11.173 1.00 49.25 167 GLU A CA 1
ATOM 1289 C C . GLU A 1 167 ? 12.118 4.367 11.735 1.00 49.25 167 GLU A C 1
ATOM 1291 O O . GLU A 1 167 ? 12.729 3.591 12.463 1.00 49.25 167 GLU A O 1
ATOM 1296 N N . ASP A 1 168 ? 10.869 4.070 11.363 1.00 48.19 168 ASP A N 1
ATOM 1297 C CA . ASP A 1 168 ? 10.172 2.858 11.850 1.00 48.19 168 ASP A CA 1
ATOM 1298 C C . ASP A 1 168 ? 10.662 1.538 11.209 1.00 48.19 168 ASP A C 1
ATOM 1300 O O . ASP A 1 168 ? 10.359 0.451 11.709 1.00 48.19 168 ASP A O 1
ATOM 1304 N N . ASN A 1 169 ? 11.447 1.601 10.127 1.00 46.38 169 ASN A N 1
ATOM 1305 C CA . ASN A 1 169 ? 11.962 0.409 9.435 1.00 46.38 169 ASN A CA 1
ATOM 1306 C C . ASN A 1 169 ? 13.001 -0.393 10.250 1.00 46.38 169 ASN A C 1
ATOM 1308 O O . ASN A 1 169 ? 13.260 -1.547 9.909 1.00 46.38 169 ASN A O 1
ATOM 1312 N N . ASP A 1 170 ? 13.548 0.164 11.338 1.00 45.50 170 ASP A N 1
ATOM 1313 C CA . ASP A 1 170 ? 14.572 -0.493 12.168 1.00 45.50 170 ASP A CA 1
ATOM 1314 C C . ASP A 1 170 ? 14.035 -1.154 13.452 1.00 45.50 170 ASP A C 1
ATOM 1316 O O . ASP A 1 170 ? 14.792 -1.761 14.218 1.00 45.50 170 ASP A O 1
ATOM 1320 N N . MET A 1 171 ? 12.718 -1.132 13.691 1.00 48.22 171 MET A N 1
ATOM 1321 C CA . MET A 1 171 ? 12.119 -1.798 14.853 1.00 48.22 171 MET A CA 1
ATOM 1322 C C . MET A 1 171 ? 12.032 -3.322 14.651 1.00 48.22 171 MET A C 1
ATOM 1324 O O . MET A 1 171 ? 11.005 -3.877 14.254 1.00 48.22 171 MET A O 1
ATOM 1328 N N . ARG A 1 172 ? 13.130 -4.020 14.968 1.00 51.34 172 ARG A N 1
ATOM 1329 C CA . ARG A 1 172 ? 13.207 -5.491 15.004 1.00 51.34 172 ARG A CA 1
ATOM 1330 C C . ARG A 1 172 ? 12.325 -6.042 16.127 1.00 51.34 172 ARG A C 1
ATOM 1332 O O . ARG A 1 172 ? 12.611 -5.834 17.307 1.00 51.34 172 ARG A O 1
ATOM 1339 N N . ILE A 1 173 ? 11.273 -6.783 15.775 1.00 49.12 173 ILE A N 1
ATOM 1340 C CA . ILE A 1 173 ? 10.490 -7.551 16.748 1.00 49.12 173 ILE A CA 1
ATOM 1341 C C . ILE A 1 173 ? 11.060 -8.963 16.794 1.00 49.12 173 ILE A C 1
ATOM 1343 O O . ILE A 1 173 ? 10.945 -9.738 15.847 1.00 49.12 173 ILE A O 1
ATOM 1347 N N . TRP A 1 174 ? 11.665 -9.294 17.922 1.00 55.44 174 TRP A N 1
ATOM 1348 C CA . TRP A 1 174 ? 12.193 -10.616 18.209 1.00 55.44 174 TRP A CA 1
ATOM 1349 C C . TRP A 1 174 ? 11.046 -11.519 18.673 1.00 55.44 174 TRP A C 1
ATOM 1351 O O . TRP A 1 174 ? 10.470 -11.302 19.741 1.00 55.44 174 TRP A O 1
ATOM 1361 N N . LYS A 1 175 ? 10.667 -12.499 17.847 1.00 47.62 175 LYS A N 1
ATOM 1362 C CA . LYS A 1 175 ? 9.701 -13.537 18.229 1.00 47.62 175 LYS A CA 1
ATOM 1363 C C . LYS A 1 175 ? 10.461 -14.819 18.552 1.00 47.62 175 LYS A C 1
ATOM 1365 O O . LYS A 1 175 ? 11.340 -15.218 17.790 1.00 47.62 175 LYS A O 1
ATOM 1370 N N . ALA A 1 176 ? 10.131 -15.429 19.686 1.00 45.12 176 ALA A N 1
ATOM 1371 C CA . ALA A 1 176 ? 10.599 -16.762 20.035 1.00 45.12 176 ALA A CA 1
ATOM 1372 C C . ALA A 1 176 ? 9.655 -17.791 19.403 1.00 45.12 176 ALA A C 1
ATOM 1374 O O . ALA A 1 176 ? 8.448 -17.754 19.655 1.00 45.12 176 ALA A O 1
ATOM 1375 N N . ASP A 1 177 ? 10.202 -18.677 18.575 1.00 45.59 177 ASP A N 1
ATOM 1376 C CA . ASP A 1 177 ? 9.475 -19.850 18.092 1.00 45.59 177 ASP A CA 1
ATOM 1377 C C . ASP A 1 177 ? 9.374 -20.902 19.213 1.00 45.59 177 ASP A C 1
ATOM 1379 O O . ASP A 1 177 ? 10.152 -20.894 20.171 1.00 45.59 177 ASP A O 1
ATOM 1383 N N . SER A 1 178 ? 8.452 -21.860 19.075 1.00 48.31 178 SER A N 1
ATOM 1384 C CA . SER A 1 178 ? 8.279 -22.996 20.000 1.00 48.31 178 SER A CA 1
ATOM 1385 C C . SER A 1 178 ? 9.519 -23.900 20.134 1.00 48.31 178 SER A C 1
ATOM 1387 O O . SER A 1 178 ? 9.547 -24.772 20.996 1.00 48.31 178 SER A O 1
ATOM 1389 N N . ALA A 1 179 ? 10.554 -23.670 19.320 1.00 47.78 179 ALA A N 1
ATOM 1390 C CA . ALA A 1 179 ? 11.852 -24.344 19.347 1.00 47.78 179 ALA A CA 1
ATOM 1391 C C . ALA A 1 179 ? 12.975 -23.504 20.000 1.00 47.78 179 ALA A C 1
ATOM 1393 O O . ALA A 1 179 ? 14.152 -23.732 19.734 1.00 47.78 179 ALA A O 1
ATOM 1394 N N . SER A 1 180 ? 12.634 -22.503 20.824 1.00 47.41 180 SER A N 1
ATOM 1395 C CA . SER A 1 180 ? 13.587 -21.683 21.600 1.00 47.41 180 SER A CA 1
ATOM 1396 C C . SER A 1 180 ? 14.610 -20.878 20.774 1.00 47.41 180 SER A C 1
ATOM 1398 O O . SER A 1 180 ? 15.564 -20.335 21.331 1.00 47.41 180 SER A O 1
ATOM 1400 N N . SER A 1 181 ? 14.405 -20.730 19.461 1.00 40.91 181 SER A N 1
ATOM 1401 C CA . SER A 1 181 ? 15.196 -19.850 18.594 1.00 40.91 181 SER A CA 1
ATOM 1402 C C . SER A 1 181 ? 14.482 -18.518 18.364 1.00 40.91 181 SER A C 1
ATOM 1404 O O . SER A 1 181 ? 13.303 -18.499 18.006 1.00 40.91 181 SER A O 1
ATOM 1406 N N . ILE A 1 182 ? 15.198 -17.405 18.535 1.00 49.41 182 ILE A N 1
ATOM 1407 C CA . ILE A 1 182 ? 14.660 -16.054 18.354 1.00 49.41 182 ILE A CA 1
ATOM 1408 C C . ILE A 1 182 ? 15.013 -15.555 16.951 1.00 49.41 182 ILE A C 1
ATOM 1410 O O . ILE A 1 182 ? 16.191 -15.399 16.625 1.00 49.41 182 ILE A O 1
ATOM 1414 N N . LYS A 1 183 ? 14.007 -15.276 16.118 1.00 51.56 183 LYS A N 1
ATOM 1415 C CA . LYS A 1 183 ? 14.209 -14.658 14.798 1.00 51.56 183 LYS A CA 1
ATOM 1416 C C . LYS A 1 183 ? 13.736 -13.206 14.823 1.00 51.56 183 LYS A C 1
ATOM 1418 O O . LYS A 1 183 ? 12.661 -12.898 15.343 1.00 51.56 183 LYS A O 1
ATOM 1423 N N . ALA A 1 184 ? 14.548 -12.309 14.265 1.00 49.12 184 ALA A N 1
ATOM 1424 C CA . ALA A 1 184 ? 14.169 -10.916 14.064 1.00 49.12 184 ALA A CA 1
ATOM 1425 C C . ALA A 1 184 ? 13.156 -10.838 12.913 1.00 49.12 184 ALA A C 1
ATOM 1427 O O . ALA A 1 184 ? 13.497 -11.101 11.762 1.00 49.12 184 ALA A O 1
ATOM 1428 N N . ALA A 1 185 ? 11.908 -10.494 13.224 1.00 50.91 185 ALA A N 1
ATOM 1429 C CA . ALA A 1 185 ? 10.886 -10.200 12.232 1.00 50.91 185 ALA A CA 1
ATOM 1430 C C . ALA A 1 185 ? 10.740 -8.679 12.095 1.00 50.91 185 ALA A C 1
ATOM 1432 O O . ALA A 1 185 ? 10.500 -7.973 13.081 1.00 50.91 185 ALA A O 1
ATOM 1433 N N . TYR A 1 186 ? 10.875 -8.174 10.868 1.00 47.59 186 TYR A N 1
ATOM 1434 C CA . TYR A 1 186 ? 10.562 -6.787 10.535 1.00 47.59 186 TYR A CA 1
ATOM 1435 C C . TYR A 1 186 ? 9.048 -6.607 10.587 1.00 47.59 186 TYR A C 1
ATOM 1437 O O . TYR A 1 186 ? 8.305 -7.383 9.984 1.00 47.59 186 TYR A O 1
ATOM 1445 N N . LYS A 1 187 ? 8.571 -5.607 11.330 1.00 51.88 187 LYS A N 1
ATOM 1446 C CA . LYS A 1 187 ? 7.162 -5.233 11.277 1.00 51.88 187 LYS A CA 1
ATOM 1447 C C . LYS A 1 187 ? 7.002 -4.086 10.289 1.00 51.88 187 LYS A C 1
ATOM 1449 O O . LYS A 1 187 ? 7.599 -3.037 10.485 1.00 51.88 187 LYS A O 1
ATOM 1454 N N . GLU A 1 188 ? 6.161 -4.275 9.277 1.00 52.50 188 GLU A N 1
ATOM 1455 C CA . GLU A 1 188 ? 5.788 -3.190 8.368 1.00 52.50 188 GLU A CA 1
ATOM 1456 C C . GLU A 1 188 ? 5.176 -2.012 9.152 1.00 52.50 188 GLU A C 1
ATOM 1458 O O . GLU A 1 188 ? 4.336 -2.239 10.043 1.00 52.50 188 GLU A O 1
ATOM 1463 N N . PRO A 1 189 ? 5.566 -0.760 8.845 1.00 53.38 189 PRO A N 1
ATOM 1464 C CA . PRO A 1 189 ? 4.973 0.413 9.467 1.00 53.38 189 PRO A CA 1
ATOM 1465 C C . PRO A 1 189 ? 3.480 0.441 9.132 1.00 53.38 189 PRO A C 1
ATOM 1467 O O . PRO A 1 189 ? 3.071 0.532 7.975 1.00 53.38 189 PRO A O 1
ATOM 1470 N N . SER A 1 190 ? 2.635 0.333 10.158 1.00 63.78 190 SER A N 1
ATOM 1471 C CA . SER A 1 190 ? 1.189 0.441 9.986 1.00 63.78 190 SER A CA 1
ATOM 1472 C C . SER A 1 190 ? 0.814 1.920 9.952 1.00 63.78 190 SER A C 1
ATOM 1474 O O . SER A 1 190 ? 0.376 2.468 10.965 1.00 63.78 190 SER A O 1
ATOM 1476 N N . ILE A 1 191 ? 1.032 2.571 8.809 1.00 73.75 191 ILE A N 1
ATOM 1477 C CA . ILE A 1 191 ? 0.468 3.893 8.533 1.00 73.75 191 ILE A CA 1
ATOM 1478 C C . ILE A 1 191 ? -1.052 3.721 8.473 1.00 73.75 191 ILE A C 1
ATOM 1480 O O . ILE A 1 191 ? -1.551 2.850 7.761 1.00 73.75 191 ILE A O 1
ATOM 1484 N N . VAL A 1 192 ? -1.785 4.523 9.247 1.00 82.81 192 VAL A N 1
ATOM 1485 C CA . VAL A 1 192 ? -3.248 4.436 9.344 1.00 82.81 192 VAL A CA 1
ATOM 1486 C C . VAL A 1 192 ? -3.885 5.711 8.798 1.00 82.81 192 VAL A C 1
ATOM 1488 O O . VAL A 1 192 ? -3.480 6.825 9.136 1.00 82.81 192 VAL A O 1
ATOM 1491 N N . ALA A 1 193 ? -4.891 5.549 7.943 1.00 83.62 193 ALA A N 1
ATOM 1492 C CA . ALA A 1 193 ? -5.716 6.629 7.428 1.00 83.62 193 ALA A CA 1
ATOM 1493 C C . ALA A 1 193 ? -6.529 7.278 8.561 1.00 83.62 193 ALA A C 1
ATOM 1495 O O . ALA A 1 193 ? -6.995 6.599 9.477 1.00 83.62 193 ALA A O 1
ATOM 1496 N N . ASN A 1 194 ? -6.722 8.598 8.500 1.00 84.56 194 ASN A N 1
ATOM 1497 C CA . ASN A 1 194 ? -7.652 9.265 9.407 1.00 84.56 194 ASN A CA 1
ATOM 1498 C C . ASN A 1 194 ? -9.086 8.874 9.013 1.00 84.56 194 ASN A C 1
ATOM 1500 O O . ASN A 1 194 ? -9.419 8.946 7.835 1.00 84.56 194 ASN A O 1
ATOM 1504 N N . LEU A 1 195 ? -9.899 8.452 9.983 1.00 88.25 195 LEU A N 1
ATOM 1505 C CA . LEU A 1 195 ? -11.298 8.031 9.804 1.00 88.25 195 LEU A CA 1
ATOM 1506 C C . LEU A 1 195 ? -12.224 8.735 10.814 1.00 88.25 195 LEU A C 1
ATOM 1508 O O . LEU A 1 195 ? -13.248 8.188 11.213 1.00 88.25 195 LEU A O 1
ATOM 1512 N N . SER A 1 196 ? -11.826 9.916 11.300 1.00 87.25 196 SER A N 1
ATOM 1513 C CA . SER A 1 196 ? -12.537 10.610 12.384 1.00 87.25 196 SER A CA 1
ATOM 1514 C C . SER A 1 196 ? -13.887 11.170 11.942 1.00 87.25 196 SER A C 1
ATOM 1516 O O . SER A 1 196 ? -14.819 11.226 12.741 1.00 87.25 196 SER A O 1
ATOM 1518 N N . THR A 1 197 ? -13.991 11.601 10.685 1.00 91.50 197 THR A N 1
ATOM 1519 C CA . THR A 1 197 ? -15.208 12.192 10.121 1.00 91.50 197 THR A CA 1
ATOM 1520 C C . THR A 1 197 ? -15.728 11.379 8.937 1.00 91.50 197 THR A C 1
ATOM 1522 O O . THR A 1 197 ? -14.978 10.659 8.279 1.00 91.50 197 THR A O 1
ATOM 1525 N N . GLU A 1 198 ? -17.017 11.524 8.621 1.00 91.19 198 GLU A N 1
ATOM 1526 C CA . GLU A 1 198 ? -17.619 10.924 7.420 1.00 91.19 198 GLU A CA 1
ATOM 1527 C C . GLU A 1 198 ? -16.909 11.380 6.135 1.00 91.19 198 GLU A C 1
ATOM 1529 O O . GLU A 1 198 ? -16.718 10.584 5.220 1.00 91.19 198 GLU A O 1
ATOM 1534 N N . LEU A 1 199 ? -16.456 12.639 6.089 1.00 91.69 199 LEU A N 1
ATOM 1535 C CA . LEU A 1 199 ? -15.674 13.173 4.974 1.00 91.69 199 LEU A CA 1
ATOM 1536 C C . LEU A 1 199 ? -14.305 12.487 4.860 1.00 91.69 199 LEU A C 1
ATOM 1538 O O . LEU A 1 199 ? -13.846 12.210 3.753 1.00 91.69 199 LEU A O 1
ATOM 1542 N N . ASP A 1 200 ? -13.654 12.181 5.984 1.00 91.25 200 ASP A N 1
ATOM 1543 C CA . ASP A 1 200 ? -12.388 11.444 5.976 1.00 91.25 200 ASP A CA 1
ATOM 1544 C C . ASP A 1 200 ? -12.571 10.022 5.431 1.00 91.25 200 ASP A C 1
ATOM 1546 O O . ASP A 1 200 ? -11.751 9.565 4.631 1.00 91.25 200 ASP A O 1
ATOM 1550 N N . VAL A 1 201 ? -13.668 9.349 5.807 1.00 93.38 201 VAL A N 1
ATOM 1551 C CA . VAL A 1 201 ? -14.048 8.034 5.261 1.00 93.38 201 VAL A CA 1
ATOM 1552 C C . VAL A 1 201 ? -14.320 8.138 3.763 1.00 93.38 201 VAL A C 1
ATOM 1554 O O . VAL A 1 201 ? -13.779 7.353 2.988 1.00 93.38 201 VAL A O 1
ATOM 1557 N N . HIS A 1 202 ? -15.085 9.142 3.337 1.00 94.06 202 HIS A N 1
ATOM 1558 C CA . HIS A 1 202 ? -15.369 9.395 1.927 1.00 94.06 202 HIS A CA 1
ATOM 1559 C C . HIS A 1 202 ? -14.077 9.578 1.116 1.00 94.06 202 HIS A C 1
ATOM 1561 O O . HIS A 1 202 ? -13.859 8.910 0.108 1.00 94.06 202 HIS A O 1
ATOM 1567 N N . ASN A 1 203 ? -13.156 10.414 1.602 1.00 94.31 203 ASN A N 1
ATOM 1568 C CA . ASN A 1 203 ? -11.857 10.631 0.968 1.00 94.31 203 ASN A CA 1
ATOM 1569 C C . ASN A 1 203 ? -10.978 9.368 0.973 1.00 94.31 203 ASN A C 1
ATOM 1571 O O . ASN A 1 203 ? -10.243 9.131 0.015 1.00 94.31 203 ASN A O 1
ATOM 1575 N N . ALA A 1 204 ? -11.039 8.547 2.026 1.00 94.31 204 ALA A N 1
ATOM 1576 C CA . ALA A 1 204 ? -10.329 7.270 2.090 1.00 94.31 204 ALA A CA 1
ATOM 1577 C C . ALA A 1 204 ? -10.828 6.281 1.033 1.00 94.31 204 ALA A C 1
ATOM 1579 O O . ALA A 1 204 ? -10.016 5.669 0.339 1.00 94.31 204 ALA A O 1
ATOM 1580 N N . LEU A 1 205 ? -12.144 6.177 0.855 1.00 95.25 205 LEU A N 1
ATOM 1581 C CA . LEU A 1 205 ? -12.732 5.351 -0.193 1.00 95.25 205 LEU A CA 1
ATOM 1582 C C . LEU A 1 205 ? -12.395 5.888 -1.588 1.00 95.25 205 LEU A C 1
ATOM 1584 O O . LEU A 1 205 ? -12.040 5.102 -2.459 1.00 95.25 205 LEU A O 1
ATOM 1588 N N . ARG A 1 206 ? -12.391 7.210 -1.799 1.00 95.12 206 ARG A N 1
ATOM 1589 C CA . ARG A 1 206 ? -11.951 7.801 -3.076 1.00 95.12 206 ARG A CA 1
ATOM 1590 C C . ARG A 1 206 ? -10.507 7.463 -3.426 1.00 95.12 206 ARG A C 1
ATOM 1592 O O . ARG A 1 206 ? -10.230 7.075 -4.557 1.00 95.12 206 ARG A O 1
ATOM 1599 N N . ARG A 1 207 ? -9.593 7.534 -2.450 1.00 95.69 207 ARG A N 1
ATOM 1600 C CA . ARG A 1 207 ? -8.203 7.077 -2.632 1.00 95.69 207 ARG A CA 1
ATOM 1601 C C . ARG A 1 207 ? -8.147 5.609 -3.050 1.00 95.69 207 ARG A C 1
ATOM 1603 O O . ARG A 1 207 ? -7.351 5.260 -3.917 1.00 95.69 207 ARG A O 1
ATOM 1610 N N . ARG A 1 208 ? -8.995 4.759 -2.460 1.00 95.25 208 ARG A N 1
ATOM 1611 C CA . ARG A 1 208 ? -9.103 3.344 -2.838 1.00 95.25 208 ARG A CA 1
ATOM 1612 C C . ARG A 1 208 ? -9.575 3.181 -4.286 1.00 95.25 208 ARG A C 1
ATOM 1614 O O . ARG A 1 208 ? -8.969 2.401 -5.008 1.00 95.25 208 ARG A O 1
ATOM 1621 N N . GLY A 1 209 ? -10.567 3.956 -4.727 1.00 95.00 209 GLY A N 1
ATOM 1622 C CA . GLY A 1 209 ? -11.035 3.966 -6.119 1.00 95.00 209 GLY A CA 1
ATOM 1623 C C . GLY A 1 209 ? -9.957 4.383 -7.121 1.00 95.00 209 GLY A C 1
ATOM 1624 O O . GLY A 1 209 ? -9.747 3.704 -8.119 1.00 95.00 209 GLY A O 1
ATOM 1625 N N . ILE A 1 210 ? -9.200 5.441 -6.816 1.00 95.25 210 ILE A N 1
ATOM 1626 C CA . ILE A 1 210 ? -8.059 5.871 -7.645 1.00 95.25 210 ILE A CA 1
ATOM 1627 C C . ILE A 1 210 ? -6.998 4.767 -7.707 1.00 95.25 210 ILE A C 1
ATOM 1629 O O . ILE A 1 210 ? -6.484 4.449 -8.776 1.00 95.25 210 ILE A O 1
ATOM 1633 N N . ALA A 1 211 ? -6.681 4.148 -6.569 1.00 94.88 211 ALA A N 1
ATOM 1634 C CA . ALA A 1 211 ? -5.705 3.068 -6.519 1.00 94.88 211 ALA A CA 1
ATOM 1635 C C . ALA A 1 211 ? -6.174 1.812 -7.286 1.00 94.88 211 ALA A C 1
ATOM 1637 O O . ALA A 1 211 ? -5.342 1.136 -7.889 1.00 94.88 211 ALA A O 1
ATOM 1638 N N . TYR A 1 212 ? -7.481 1.524 -7.316 1.00 94.44 212 TYR A N 1
ATOM 1639 C CA . TYR A 1 212 ? -8.060 0.448 -8.127 1.00 94.44 212 TYR A CA 1
ATOM 1640 C C . TYR A 1 212 ? -7.904 0.681 -9.634 1.00 94.44 212 TYR A C 1
ATOM 1642 O O . TYR A 1 212 ? -7.524 -0.255 -10.342 1.00 94.44 212 TYR A O 1
ATOM 1650 N N . GLU A 1 213 ? -8.121 1.910 -10.108 1.00 93.12 213 GLU A N 1
ATOM 1651 C CA . GLU A 1 213 ? -7.904 2.266 -11.516 1.00 93.12 213 GLU A CA 1
ATOM 1652 C C . GLU A 1 213 ? -6.419 2.172 -11.879 1.00 93.12 213 GLU A C 1
ATOM 1654 O O . GLU A 1 213 ? -6.059 1.547 -12.875 1.00 93.12 213 GLU A O 1
ATOM 1659 N N . VAL A 1 214 ? -5.532 2.740 -11.052 1.00 92.25 214 VAL A N 1
ATOM 1660 C CA . VAL A 1 214 ? -4.078 2.686 -11.289 1.00 92.25 214 VAL A CA 1
ATOM 1661 C C . VAL A 1 214 ? -3.586 1.237 -11.326 1.00 92.25 214 VAL A C 1
ATOM 1663 O O . VAL A 1 214 ? -2.708 0.901 -12.120 1.00 92.25 214 VAL A O 1
ATOM 1666 N N . ALA A 1 215 ? -4.168 0.352 -10.517 1.00 90.56 215 ALA A N 1
ATOM 1667 C CA . ALA A 1 215 ? -3.876 -1.078 -10.541 1.00 90.56 215 ALA A CA 1
ATOM 1668 C C . ALA A 1 215 ? -4.577 -1.845 -11.682 1.00 90.56 215 ALA A C 1
ATOM 1670 O O . ALA A 1 215 ? -4.283 -3.024 -11.864 1.00 90.56 215 ALA A O 1
ATOM 1671 N N . GLN A 1 216 ? -5.459 -1.198 -12.455 1.00 90.06 216 GLN A N 1
ATOM 1672 C CA . GLN A 1 216 ? -6.286 -1.791 -13.516 1.00 90.06 216 GLN A CA 1
ATOM 1673 C C . GLN A 1 216 ? -7.193 -2.933 -13.026 1.00 90.06 216 GLN A C 1
ATOM 1675 O O . GLN A 1 216 ? -7.405 -3.916 -13.733 1.00 90.06 216 GLN A O 1
ATOM 1680 N N . ALA A 1 217 ? -7.728 -2.820 -11.807 1.00 90.94 217 ALA A N 1
ATOM 1681 C CA . ALA A 1 217 ? -8.660 -3.813 -11.267 1.00 90.94 217 ALA A CA 1
ATOM 1682 C C . ALA A 1 217 ? -10.130 -3.412 -11.474 1.00 90.94 217 ALA A C 1
ATOM 1684 O O . ALA A 1 217 ? -10.951 -4.249 -11.838 1.00 90.94 217 ALA A O 1
ATOM 1685 N N . MET A 1 218 ? -10.452 -2.140 -11.229 1.00 93.19 218 MET A N 1
ATOM 1686 C CA . MET A 1 218 ? -11.796 -1.557 -11.308 1.00 93.19 218 MET A CA 1
ATOM 1687 C C . MET A 1 218 ? -11.672 -0.113 -11.778 1.00 93.19 218 MET A C 1
ATOM 1689 O O . MET A 1 218 ? -10.704 0.560 -11.415 1.00 93.19 218 MET A O 1
ATOM 1693 N N . SER A 1 219 ? -12.649 0.364 -12.542 1.00 93.56 219 SER A N 1
ATOM 1694 C CA . SER A 1 219 ? -12.674 1.751 -12.979 1.00 93.56 219 SER A CA 1
ATOM 1695 C C . SER A 1 219 ? -13.023 2.711 -11.837 1.00 93.56 219 SER A C 1
ATOM 1697 O O . SER A 1 219 ? -13.777 2.387 -10.911 1.00 93.56 219 SER A O 1
ATOM 1699 N N . PHE A 1 220 ? -12.498 3.934 -11.909 1.00 94.12 220 PHE A N 1
ATOM 1700 C CA . PHE A 1 220 ? -12.799 4.994 -10.950 1.00 94.12 220 PHE A CA 1
ATOM 1701 C C . PHE A 1 220 ? -14.301 5.313 -10.912 1.00 94.12 220 PHE A C 1
ATOM 1703 O O . PHE A 1 220 ? -14.857 5.524 -9.838 1.00 94.12 220 PHE A O 1
ATOM 1710 N N . GLU A 1 221 ? -14.967 5.302 -12.068 1.00 93.25 221 GLU A N 1
ATOM 1711 C CA . GLU A 1 221 ? -16.399 5.595 -12.189 1.00 93.25 221 GLU A CA 1
ATOM 1712 C C . GLU A 1 221 ? -17.251 4.541 -11.478 1.00 93.25 221 GLU A C 1
ATOM 1714 O O . GLU A 1 221 ? -18.119 4.890 -10.677 1.00 93.25 221 GLU A O 1
ATOM 1719 N N . THR A 1 222 ? -16.957 3.255 -11.688 1.00 94.25 222 THR A N 1
ATOM 1720 C CA . THR A 1 222 ? -17.638 2.160 -10.988 1.00 94.25 222 THR A CA 1
ATOM 1721 C C . THR A 1 222 ? -17.383 2.212 -9.482 1.00 94.25 222 THR A C 1
ATOM 1723 O O . THR A 1 222 ? -18.310 2.040 -8.687 1.00 94.25 222 THR A O 1
ATOM 1726 N N . HIS A 1 223 ? -16.163 2.547 -9.053 1.00 95.50 223 HIS A N 1
ATOM 1727 C CA . HIS A 1 223 ? -15.896 2.735 -7.628 1.00 95.50 223 HIS A CA 1
ATOM 1728 C C . HIS A 1 223 ? -16.630 3.958 -7.041 1.00 95.50 223 HIS A C 1
ATOM 1730 O O . HIS A 1 223 ? -17.078 3.912 -5.893 1.00 95.50 223 HIS A O 1
ATOM 1736 N N . GLU A 1 224 ? -16.816 5.046 -7.795 1.00 94.44 224 GLU A N 1
ATOM 1737 C CA . GLU A 1 224 ? -17.660 6.170 -7.360 1.00 94.44 224 GLU A CA 1
ATOM 1738 C C . GLU A 1 224 ? -19.136 5.760 -7.234 1.00 94.44 224 GLU A C 1
ATOM 1740 O O . GLU A 1 224 ? -19.797 6.227 -6.306 1.00 94.44 224 GLU A O 1
ATOM 1745 N N . LYS A 1 225 ? -19.659 4.841 -8.067 1.00 95.50 225 LYS A N 1
ATOM 1746 C CA . LYS A 1 225 ? -21.016 4.282 -7.870 1.00 95.50 225 LYS A CA 1
ATOM 1747 C C . LYS A 1 225 ? -21.152 3.608 -6.501 1.00 95.50 225 LYS A C 1
ATOM 1749 O O . LYS A 1 225 ? -22.145 3.842 -5.813 1.00 95.50 225 LYS A O 1
ATOM 1754 N N . ILE A 1 226 ? -20.142 2.841 -6.072 1.00 95.38 226 ILE A N 1
ATOM 1755 C CA . ILE A 1 226 ? -20.111 2.219 -4.736 1.00 95.38 226 ILE A CA 1
ATOM 1756 C C . ILE A 1 226 ? -20.179 3.292 -3.641 1.00 95.38 226 ILE A C 1
ATOM 1758 O O . ILE A 1 226 ? -20.987 3.197 -2.715 1.00 95.38 226 ILE A O 1
ATOM 1762 N N . ILE A 1 227 ? -19.336 4.326 -3.740 1.00 95.31 227 ILE A N 1
ATOM 1763 C CA . ILE A 1 227 ? -19.291 5.412 -2.749 1.00 95.31 227 ILE A CA 1
ATOM 1764 C C . ILE A 1 227 ? -20.639 6.136 -2.689 1.00 95.31 227 ILE A C 1
ATOM 1766 O O . ILE A 1 227 ? -21.168 6.350 -1.597 1.00 95.31 227 ILE A O 1
ATOM 1770 N N . ASN A 1 228 ? -21.219 6.460 -3.845 1.00 95.06 228 ASN A N 1
ATOM 1771 C CA . ASN A 1 228 ? -22.516 7.119 -3.941 1.00 95.06 228 ASN A CA 1
ATOM 1772 C C . ASN A 1 228 ? -23.629 6.272 -3.317 1.00 95.06 228 ASN A C 1
ATOM 1774 O O . ASN A 1 228 ? -24.415 6.801 -2.538 1.00 95.06 228 ASN A O 1
ATOM 1778 N N . PHE A 1 229 ? -23.665 4.963 -3.585 1.00 94.94 229 PHE A N 1
ATOM 1779 C CA . PHE A 1 229 ? -24.628 4.042 -2.977 1.00 94.94 229 PHE A CA 1
ATOM 1780 C C . PHE A 1 229 ? -24.520 4.028 -1.444 1.00 94.94 229 PHE A C 1
ATOM 1782 O O . PHE A 1 229 ? -25.516 4.199 -0.738 1.00 94.94 229 PHE A O 1
ATOM 1789 N N . PHE A 1 230 ? -23.302 3.907 -0.913 1.00 94.75 230 PHE A N 1
ATOM 1790 C CA . PHE A 1 230 ? -23.056 3.889 0.528 1.00 94.75 230 PHE A CA 1
ATOM 1791 C C . PHE A 1 230 ? -23.413 5.203 1.225 1.00 94.75 230 PHE A C 1
ATOM 1793 O O . PHE A 1 230 ? -24.079 5.191 2.261 1.00 94.75 230 PHE A O 1
ATOM 1800 N N . PHE A 1 231 ? -22.998 6.344 0.676 1.00 94.75 231 PHE A N 1
ATOM 1801 C CA . PHE A 1 231 ? -23.276 7.643 1.290 1.00 94.75 231 PHE A CA 1
ATOM 1802 C C . PHE A 1 231 ? -24.725 8.097 1.093 1.00 94.75 231 PHE A C 1
ATOM 1804 O O . PHE A 1 231 ? -25.247 8.819 1.945 1.00 94.75 231 PHE A O 1
ATOM 1811 N N . TYR A 1 232 ? -25.398 7.630 0.039 1.00 93.94 232 TYR A N 1
ATOM 1812 C CA . TYR A 1 232 ? -26.837 7.802 -0.120 1.00 93.94 232 TYR A CA 1
ATOM 1813 C C . TYR A 1 232 ? -27.602 7.087 0.999 1.00 93.94 232 TYR A C 1
ATOM 1815 O O . TYR A 1 232 ? -28.365 7.733 1.716 1.00 93.94 232 TYR A O 1
ATOM 1823 N N . GLU A 1 233 ? -27.345 5.794 1.231 1.00 91.62 233 GLU A N 1
ATOM 1824 C CA . GLU A 1 233 ? -28.010 5.046 2.312 1.00 91.62 233 GLU A CA 1
ATOM 1825 C C . GLU A 1 233 ? -27.618 5.556 3.713 1.00 91.62 233 GLU A C 1
ATOM 1827 O O . GLU A 1 233 ? -28.431 5.509 4.634 1.00 91.62 233 GLU A O 1
ATOM 1832 N N . LEU A 1 234 ? -26.419 6.129 3.880 1.00 92.31 234 LEU A N 1
ATOM 1833 C CA . LEU A 1 234 ? -26.009 6.787 5.129 1.00 92.31 234 LEU A CA 1
ATOM 1834 C C . LEU A 1 234 ? -26.853 8.021 5.470 1.00 92.31 234 LEU A C 1
ATOM 1836 O O . LEU A 1 234 ? -27.127 8.283 6.641 1.00 92.31 234 LEU A O 1
ATOM 1840 N N . LYS A 1 235 ? -27.185 8.827 4.455 1.00 91.00 235 LYS A N 1
ATOM 1841 C CA . LYS A 1 235 ? -27.866 10.123 4.615 1.00 91.00 235 LYS A CA 1
ATOM 1842 C C . LYS A 1 235 ? -29.374 10.054 4.432 1.00 91.00 235 LYS A C 1
ATOM 1844 O O . LYS A 1 235 ? -30.056 11.035 4.714 1.00 91.00 235 LYS A O 1
ATOM 1849 N N . LYS A 1 236 ? -29.889 8.913 3.990 1.00 89.88 236 LYS A N 1
ATOM 1850 C CA . LYS A 1 236 ? -31.315 8.656 3.837 1.00 89.88 236 LYS A CA 1
ATOM 1851 C C . LYS A 1 236 ? -32.044 8.796 5.169 1.00 89.88 236 LYS A C 1
ATOM 1853 O O . LYS A 1 236 ? -31.615 8.260 6.192 1.00 89.88 236 LYS A O 1
ATOM 1858 N N . GLU A 1 237 ? -33.165 9.509 5.149 1.00 86.69 237 GLU A N 1
ATOM 1859 C CA . GLU A 1 237 ? -33.995 9.676 6.338 1.00 86.69 237 GLU A CA 1
ATOM 1860 C C . GLU A 1 237 ? -34.640 8.331 6.717 1.00 86.69 237 GLU A C 1
ATOM 1862 O O . GLU A 1 237 ? -35.317 7.714 5.887 1.00 86.69 237 GLU A O 1
ATOM 1867 N N . PRO A 1 238 ? -34.417 7.827 7.945 1.00 86.44 238 PRO A N 1
ATOM 1868 C CA . PRO A 1 238 ? -35.026 6.579 8.376 1.00 86.44 238 PRO A CA 1
ATOM 1869 C C . PRO A 1 238 ? -36.526 6.774 8.623 1.00 86.44 238 PRO A C 1
ATOM 1871 O O . PRO A 1 238 ? -36.957 7.823 9.103 1.00 86.44 238 PRO A O 1
ATOM 1874 N N . MET A 1 239 ? -37.314 5.725 8.370 1.00 83.94 239 MET A N 1
ATOM 1875 C CA . MET A 1 239 ? -38.729 5.698 8.755 1.00 83.94 239 MET A CA 1
ATOM 1876 C C . MET A 1 239 ? -38.898 5.895 10.268 1.00 83.94 239 MET A C 1
ATOM 1878 O O . MET A 1 239 ? -38.018 5.541 11.065 1.00 83.94 239 MET A O 1
ATOM 1882 N N . GLU A 1 240 ? -40.053 6.424 10.678 1.00 81.75 240 GLU A N 1
ATOM 1883 C CA . GLU A 1 240 ? -40.379 6.587 12.094 1.00 81.75 240 GLU A CA 1
ATOM 1884 C C . GLU A 1 240 ? -40.197 5.264 12.859 1.00 81.75 240 GLU A C 1
ATOM 1886 O O . GLU A 1 240 ? -40.608 4.193 12.417 1.00 81.75 240 GLU A O 1
ATOM 1891 N N . GLY A 1 241 ? -39.516 5.328 14.006 1.00 83.75 241 GLY A N 1
ATOM 1892 C CA . GLY A 1 241 ? -39.171 4.146 14.807 1.00 83.75 241 GLY A CA 1
ATOM 1893 C C . GLY A 1 241 ? -37.844 3.458 14.451 1.00 83.75 241 GLY A C 1
ATOM 1894 O O . GLY A 1 241 ? -37.371 2.647 15.248 1.00 83.75 241 GLY A O 1
ATOM 1895 N N . PHE A 1 242 ? -37.176 3.823 13.352 1.00 88.94 242 PHE A N 1
ATOM 1896 C CA . PHE A 1 242 ? -35.882 3.252 12.950 1.00 88.94 242 PHE A CA 1
ATOM 1897 C C . PHE A 1 242 ? -34.706 4.220 13.157 1.00 88.94 242 PHE A C 1
ATOM 1899 O O . PHE A 1 242 ? -34.852 5.442 13.103 1.00 88.94 242 PHE A O 1
ATOM 1906 N N . ALA A 1 243 ? -33.530 3.680 13.478 1.00 88.06 243 ALA A N 1
ATOM 1907 C CA . ALA A 1 243 ? -32.288 4.434 13.611 1.00 88.06 243 ALA A CA 1
ATOM 1908 C C . ALA A 1 243 ? -31.615 4.602 12.236 1.00 88.06 243 ALA A C 1
ATOM 1910 O O . ALA A 1 243 ? -31.707 3.687 11.417 1.00 88.06 243 ALA A O 1
ATOM 1911 N N . PRO A 1 244 ? -30.926 5.730 11.979 1.00 89.38 244 PRO A N 1
ATOM 1912 C CA . PRO A 1 244 ? -30.175 5.903 10.740 1.00 89.38 244 PRO A CA 1
ATOM 1913 C C . PRO A 1 244 ? -29.053 4.866 10.635 1.00 89.38 244 PRO A C 1
ATOM 1915 O O . PRO A 1 244 ? -28.561 4.354 11.647 1.00 89.38 244 PRO A O 1
ATOM 1918 N N . VAL A 1 245 ? -28.637 4.580 9.403 1.00 91.19 245 VAL A N 1
ATOM 1919 C CA . VAL A 1 245 ? -27.522 3.673 9.128 1.00 91.19 245 VAL A CA 1
ATOM 1920 C C . VAL A 1 245 ? -26.243 4.244 9.743 1.00 91.19 245 VAL A C 1
ATOM 1922 O O . VAL A 1 245 ? -25.967 5.438 9.668 1.00 91.19 245 VAL A O 1
ATOM 1925 N N . SER A 1 246 ? -25.457 3.392 10.393 1.00 91.62 246 SER A N 1
ATOM 1926 C CA . SER A 1 246 ? -24.180 3.780 10.999 1.00 91.62 246 SER A CA 1
ATOM 1927 C C . SER A 1 246 ? -22.996 3.514 10.065 1.00 91.62 246 SER A C 1
ATOM 1929 O O . SER A 1 246 ? -23.017 2.590 9.251 1.00 91.62 246 SER A O 1
ATOM 1931 N N . LEU A 1 247 ? -21.889 4.243 10.258 1.00 90.12 247 LEU A N 1
ATOM 1932 C CA . LEU A 1 247 ? -20.620 3.964 9.565 1.00 90.12 247 LEU A CA 1
ATOM 1933 C C . LEU A 1 247 ? -20.119 2.526 9.792 1.00 90.12 247 LEU A C 1
ATOM 1935 O O . LEU A 1 247 ? -19.453 1.960 8.932 1.00 90.12 247 LEU A O 1
ATOM 1939 N N . GLN A 1 248 ? -20.450 1.912 10.933 1.00 90.56 248 GLN A N 1
ATOM 1940 C CA . GLN A 1 248 ? -20.091 0.522 11.213 1.00 90.56 248 GLN A CA 1
ATOM 1941 C C . GLN A 1 248 ? -20.890 -0.466 10.350 1.00 90.56 248 GLN A C 1
ATOM 1943 O O . GLN A 1 248 ? -20.325 -1.463 9.901 1.00 90.56 248 GLN A O 1
ATOM 1948 N N . GLN A 1 249 ? -22.172 -0.187 10.089 1.00 90.62 249 GLN A N 1
ATOM 1949 C CA . GLN A 1 249 ? -22.975 -0.974 9.147 1.00 90.62 249 GLN A CA 1
ATOM 1950 C C . GLN A 1 249 ? -22.437 -0.837 7.722 1.00 90.62 249 GLN A C 1
ATOM 1952 O O . GLN A 1 249 ? -22.294 -1.845 7.038 1.00 90.62 249 GLN A O 1
ATOM 1957 N N . LEU A 1 250 ? -22.034 0.370 7.312 1.00 93.25 250 LEU A N 1
ATOM 1958 C CA . LEU A 1 250 ? -21.367 0.577 6.024 1.00 93.25 250 LEU A CA 1
ATOM 1959 C C . LEU A 1 250 ? -20.050 -0.190 5.907 1.00 93.25 250 LEU A C 1
ATOM 1961 O O . LEU A 1 250 ? -19.807 -0.819 4.887 1.00 93.25 250 LEU A O 1
ATOM 1965 N N . ALA A 1 251 ? -19.215 -0.196 6.949 1.00 92.19 251 ALA A N 1
ATOM 1966 C CA . ALA A 1 251 ? -17.968 -0.964 6.944 1.00 92.19 251 ALA A CA 1
ATOM 1967 C C . ALA A 1 251 ? -18.213 -2.474 6.827 1.00 92.19 251 ALA A C 1
ATOM 1969 O O . ALA A 1 251 ? -17.406 -3.190 6.235 1.00 92.19 251 ALA A O 1
ATOM 1970 N N . ALA A 1 252 ? -19.314 -2.973 7.394 1.00 92.62 252 ALA A N 1
ATOM 1971 C CA . ALA A 1 252 ? -19.718 -4.362 7.228 1.00 92.62 252 ALA A CA 1
ATOM 1972 C C . ALA A 1 252 ? -20.221 -4.636 5.801 1.00 92.62 252 ALA A C 1
ATOM 1974 O O . ALA A 1 252 ? -19.801 -5.625 5.206 1.00 92.62 252 ALA A O 1
ATOM 1975 N N . ALA A 1 253 ? -21.050 -3.754 5.237 1.00 94.12 253 ALA A N 1
ATOM 1976 C CA . ALA A 1 253 ? -21.545 -3.881 3.865 1.00 94.12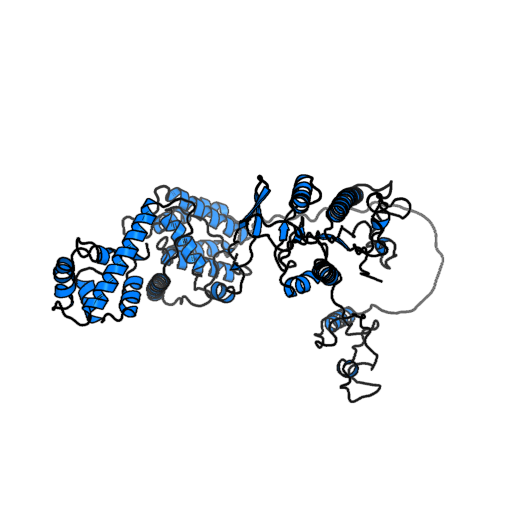 253 ALA A CA 1
ATOM 1977 C C . ALA A 1 253 ? -20.412 -3.790 2.829 1.00 94.12 253 ALA A C 1
ATOM 1979 O O . ALA A 1 253 ? -20.382 -4.563 1.880 1.00 94.12 253 ALA A O 1
ATOM 1980 N N . ASP A 1 254 ? -19.427 -2.914 3.039 1.00 95.19 254 ASP A N 1
ATOM 1981 C CA . ASP A 1 254 ? -18.239 -2.819 2.185 1.00 95.19 254 ASP A CA 1
ATOM 1982 C C . ASP A 1 254 ? -17.392 -4.101 2.224 1.00 95.19 254 ASP A C 1
ATOM 1984 O O . ASP A 1 254 ? -16.864 -4.527 1.199 1.00 95.19 254 ASP A O 1
ATOM 1988 N N . ARG A 1 255 ? -17.288 -4.774 3.380 1.00 94.38 255 ARG A N 1
ATOM 1989 C CA . ARG A 1 255 ? -16.646 -6.100 3.455 1.00 94.38 255 ARG A CA 1
ATOM 1990 C C . ARG A 1 255 ? -17.430 -7.147 2.676 1.00 94.38 255 ARG A C 1
ATOM 1992 O O . ARG A 1 255 ? -16.818 -7.913 1.939 1.00 94.38 255 ARG A O 1
ATOM 1999 N N . GLU A 1 256 ? -18.751 -7.161 2.825 1.00 93.12 256 GLU A N 1
ATOM 2000 C CA . GLU A 1 256 ? -19.616 -8.101 2.109 1.00 93.12 256 GLU A CA 1
ATOM 2001 C C . GLU A 1 256 ? -19.536 -7.895 0.593 1.00 93.12 256 GLU A C 1
ATOM 2003 O O . GLU A 1 256 ? -19.385 -8.868 -0.139 1.00 93.12 256 GLU A O 1
ATOM 2008 N N . LEU A 1 257 ? -19.511 -6.643 0.122 1.00 94.75 257 LEU A N 1
ATOM 2009 C CA . LEU A 1 257 ? -19.276 -6.304 -1.285 1.00 94.75 257 LEU A CA 1
ATOM 2010 C C . LEU A 1 257 ? -18.007 -6.993 -1.809 1.00 94.75 257 LEU A C 1
ATOM 2012 O O . LEU A 1 257 ? -18.049 -7.657 -2.839 1.00 94.75 257 LEU A O 1
ATOM 2016 N N . HIS A 1 258 ? -16.891 -6.909 -1.079 1.00 93.81 258 HIS A N 1
ATOM 2017 C CA . HIS A 1 258 ? -15.641 -7.552 -1.500 1.00 93.81 258 HIS A CA 1
ATOM 2018 C C . HIS A 1 258 ? -15.699 -9.086 -1.436 1.00 93.81 258 HIS A C 1
ATOM 2020 O O . HIS A 1 258 ? -15.043 -9.740 -2.245 1.00 93.81 258 HIS A O 1
ATOM 2026 N N . ILE A 1 259 ? -16.475 -9.667 -0.513 1.00 93.75 259 ILE A N 1
ATOM 2027 C CA . ILE A 1 259 ? -16.717 -11.119 -0.466 1.00 93.75 259 ILE A CA 1
ATOM 2028 C C . ILE A 1 259 ? -17.475 -11.559 -1.722 1.00 93.75 259 ILE A C 1
ATOM 2030 O O . ILE A 1 259 ? -17.043 -12.496 -2.389 1.00 93.75 259 ILE A O 1
ATOM 2034 N N . ARG A 1 260 ? -18.545 -10.854 -2.103 1.00 93.69 260 ARG A N 1
ATOM 2035 C CA . ARG A 1 260 ? -19.322 -11.182 -3.310 1.00 93.69 260 ARG A CA 1
ATOM 2036 C C . ARG A 1 260 ? -18.532 -10.970 -4.593 1.00 93.69 260 ARG A C 1
ATOM 2038 O O . ARG A 1 260 ? -18.558 -11.833 -5.465 1.00 93.69 260 ARG A O 1
ATOM 2045 N N . LEU A 1 261 ? -17.740 -9.899 -4.670 1.00 92.44 261 LEU A N 1
ATOM 2046 C CA . LEU A 1 261 ? -16.796 -9.709 -5.773 1.00 92.44 261 LEU A CA 1
ATOM 2047 C C . LEU A 1 261 ? -15.830 -10.897 -5.887 1.00 92.44 261 LEU A C 1
ATOM 2049 O O . LEU A 1 261 ? -15.646 -11.425 -6.980 1.00 92.44 261 LEU A O 1
ATOM 2053 N N . ALA A 1 262 ? -15.277 -11.378 -4.767 1.00 91.88 262 ALA A N 1
ATOM 2054 C CA . ALA A 1 262 ? -14.396 -12.546 -4.761 1.00 91.88 262 ALA A CA 1
ATOM 2055 C C . ALA A 1 262 ? -15.095 -13.829 -5.251 1.00 91.88 262 ALA A C 1
ATOM 2057 O O . ALA A 1 262 ? -14.474 -14.650 -5.929 1.00 91.88 262 ALA A O 1
ATOM 2058 N N . GLU A 1 263 ? -16.377 -14.015 -4.926 1.00 91.00 263 GLU A N 1
ATOM 2059 C CA . GLU A 1 263 ? -17.167 -15.160 -5.390 1.00 91.00 263 GLU A CA 1
ATOM 2060 C C . GLU A 1 263 ? -17.425 -15.128 -6.895 1.00 91.00 263 GLU A C 1
ATOM 2062 O O . GLU A 1 263 ? -17.352 -16.168 -7.553 1.00 91.00 263 GLU A O 1
ATOM 2067 N N . MET A 1 264 ? -17.683 -13.946 -7.446 1.00 88.75 264 MET A N 1
ATOM 2068 C CA . MET A 1 264 ? -17.925 -13.767 -8.876 1.00 88.75 264 MET A CA 1
ATOM 2069 C C . MET A 1 264 ? -16.638 -13.872 -9.700 1.00 88.75 264 MET A C 1
ATOM 2071 O O . MET A 1 264 ? -16.668 -14.357 -10.829 1.00 88.75 264 MET A O 1
ATOM 2075 N N . THR A 1 265 ? -15.485 -13.511 -9.129 1.00 88.38 265 THR A N 1
ATOM 2076 C CA . THR A 1 265 ? -14.177 -13.589 -9.801 1.00 88.38 265 THR A CA 1
ATOM 2077 C C . THR A 1 265 ? -13.371 -14.849 -9.459 1.00 88.38 265 THR A C 1
ATOM 2079 O O . THR A 1 265 ? -12.141 -14.829 -9.512 1.00 88.38 265 THR A O 1
ATOM 2082 N N . ARG A 1 266 ? -14.018 -15.975 -9.118 1.00 83.94 266 ARG A N 1
ATOM 2083 C CA . ARG A 1 266 ? -13.328 -17.247 -8.784 1.00 83.94 266 ARG A CA 1
ATOM 2084 C C . ARG A 1 266 ? -12.401 -17.762 -9.887 1.00 83.94 266 ARG A C 1
ATOM 2086 O O . ARG A 1 266 ? -11.422 -18.441 -9.595 1.00 83.94 266 ARG A O 1
ATOM 2093 N N . ALA A 1 267 ? -12.707 -17.445 -11.143 1.00 81.12 267 ALA A N 1
ATOM 2094 C CA . ALA A 1 267 ? -11.913 -17.839 -12.306 1.00 81.12 267 ALA A CA 1
ATOM 2095 C C . ALA A 1 267 ? -10.683 -16.938 -12.559 1.00 81.12 267 ALA A C 1
ATOM 2097 O O . ALA A 1 267 ? -10.037 -17.079 -13.600 1.00 81.12 267 ALA A O 1
ATOM 2098 N N . GLY A 1 268 ? -10.380 -16.018 -11.637 1.00 82.00 268 GLY A N 1
ATOM 2099 C CA . GLY A 1 268 ? -9.339 -15.005 -11.776 1.00 82.00 268 GLY A CA 1
ATOM 2100 C C . GLY A 1 268 ? -9.839 -13.722 -12.440 1.00 82.00 268 GLY A C 1
ATOM 2101 O O . GLY A 1 268 ? -10.971 -13.640 -12.921 1.00 82.00 268 GLY A O 1
ATOM 2102 N N . PHE A 1 269 ? -8.980 -12.704 -12.475 1.00 84.00 269 PHE A N 1
ATOM 2103 C CA . PHE A 1 269 ? -9.285 -11.430 -13.123 1.00 84.00 269 PHE A CA 1
ATOM 2104 C C . PHE A 1 269 ? -9.102 -11.534 -14.629 1.00 84.00 269 PHE A C 1
ATOM 2106 O O . PHE A 1 269 ? -7.985 -11.590 -15.142 1.00 84.00 269 PHE A O 1
ATOM 2113 N N . LYS A 1 270 ? -10.228 -11.563 -15.337 1.00 79.06 270 LYS A N 1
ATOM 2114 C CA . LYS A 1 270 ? -10.277 -11.517 -16.794 1.00 79.06 270 LYS A CA 1
ATOM 2115 C C . LYS A 1 270 ? -10.905 -10.190 -17.214 1.00 79.06 270 LYS A C 1
ATOM 2117 O O . LYS A 1 270 ? -11.889 -9.796 -16.589 1.00 79.06 270 LYS A O 1
ATOM 2122 N N . PRO A 1 271 ? -10.361 -9.508 -18.235 1.00 79.88 271 PRO A N 1
ATOM 2123 C CA . PRO A 1 271 ? -11.026 -8.352 -18.821 1.00 79.88 271 PRO A CA 1
ATOM 2124 C C . PRO A 1 271 ? -12.438 -8.719 -19.287 1.00 79.88 271 PRO A C 1
ATOM 2126 O O . PRO A 1 271 ? -12.677 -9.852 -19.722 1.00 79.88 271 PRO A O 1
ATOM 2129 N N . GLY A 1 272 ? -13.360 -7.764 -19.193 1.00 76.50 272 GLY A N 1
ATOM 2130 C CA . GLY A 1 272 ? -14.722 -7.933 -19.689 1.00 76.50 272 GLY A CA 1
ATOM 2131 C C . GLY A 1 272 ? -14.764 -8.125 -21.214 1.00 76.50 272 GLY A C 1
ATOM 2132 O O . GLY A 1 272 ? -13.805 -7.791 -21.915 1.00 76.50 272 GLY A O 1
ATOM 2133 N N . PRO A 1 273 ? -15.884 -8.625 -21.766 1.00 75.56 273 PRO A N 1
ATOM 2134 C CA . PRO A 1 273 ? -16.038 -8.871 -23.205 1.00 75.56 273 PRO A CA 1
ATOM 2135 C C . PRO A 1 273 ? -15.900 -7.604 -24.067 1.00 75.56 273 PRO A C 1
ATOM 2137 O O . PRO A 1 273 ? -15.519 -7.702 -25.229 1.00 75.56 273 PRO A O 1
ATOM 2140 N N . ALA A 1 274 ? -16.168 -6.423 -23.500 1.00 80.56 274 ALA A N 1
ATOM 2141 C CA . ALA A 1 274 ? -16.012 -5.123 -24.156 1.00 80.56 274 ALA A CA 1
ATOM 2142 C C . ALA A 1 274 ? -14.653 -4.442 -23.874 1.00 80.56 274 ALA A C 1
ATOM 2144 O O . ALA A 1 274 ? -14.465 -3.280 -24.221 1.00 80.56 274 ALA A O 1
ATOM 2145 N N . GLY A 1 275 ? -13.705 -5.140 -23.235 1.00 78.75 275 GLY A N 1
ATOM 2146 C CA . GLY A 1 275 ? -12.434 -4.553 -22.791 1.00 78.75 275 GLY A CA 1
ATOM 2147 C C . GLY A 1 275 ? -12.526 -3.773 -21.474 1.00 78.75 275 GLY A C 1
ATOM 2148 O O . GLY A 1 275 ? -11.605 -3.034 -21.136 1.00 78.75 275 GLY A O 1
ATOM 2149 N N . GLU A 1 276 ? -13.621 -3.938 -20.733 1.00 86.19 276 GLU A N 1
ATOM 2150 C CA . GLU A 1 276 ? -13.820 -3.363 -19.397 1.00 86.19 276 GLU A CA 1
ATOM 2151 C C . GLU A 1 276 ? -12.872 -3.980 -18.363 1.00 86.19 276 GLU A C 1
ATOM 2153 O O . GLU A 1 276 ? -12.351 -5.092 -18.545 1.00 86.19 276 GLU A O 1
ATOM 2158 N N . LEU A 1 277 ? -12.658 -3.269 -17.251 1.00 89.56 277 LEU A N 1
ATOM 2159 C CA . LEU A 1 277 ? -11.786 -3.765 -16.196 1.00 89.56 277 LEU A CA 1
ATOM 2160 C C . LEU A 1 277 ? -12.436 -4.953 -15.464 1.00 89.56 277 LEU A C 1
ATOM 2162 O O . LEU A 1 277 ? -13.664 -5.047 -15.388 1.00 89.56 277 LEU A O 1
ATOM 2166 N N . PRO A 1 278 ? -11.629 -5.870 -14.896 1.00 88.94 278 PRO A N 1
ATOM 2167 C CA . PRO A 1 278 ? -12.120 -7.157 -14.398 1.00 88.94 278 PRO A CA 1
ATOM 2168 C C . PRO A 1 278 ? -13.232 -7.089 -13.343 1.00 88.94 278 PRO A C 1
ATOM 2170 O O . PRO A 1 278 ? -14.012 -8.031 -13.218 1.00 88.94 278 PRO A O 1
ATOM 2173 N N . LEU A 1 279 ? -13.292 -6.009 -12.559 1.00 90.88 279 LEU A N 1
ATOM 2174 C CA . LEU A 1 279 ? -14.265 -5.842 -11.478 1.00 90.88 279 LEU A CA 1
ATOM 2175 C C . LEU A 1 279 ? -15.436 -4.915 -11.820 1.00 90.88 279 LEU A C 1
ATOM 2177 O O . LEU A 1 279 ? -16.315 -4.766 -10.974 1.00 90.88 279 LEU A O 1
ATOM 2181 N N . ASP A 1 280 ? -15.501 -4.331 -13.018 1.00 92.56 280 ASP A N 1
ATOM 2182 C CA . ASP A 1 280 ? -16.564 -3.377 -13.357 1.00 92.56 280 ASP A CA 1
ATOM 2183 C C . ASP A 1 280 ? -17.948 -4.050 -13.395 1.00 92.56 280 ASP A C 1
ATOM 2185 O O . ASP A 1 280 ? -18.814 -3.734 -12.576 1.00 92.56 280 ASP A O 1
ATOM 2189 N N . LEU A 1 281 ? -18.128 -5.060 -14.256 1.00 91.44 281 LEU A N 1
ATOM 2190 C CA . LEU A 1 281 ? -19.398 -5.794 -14.375 1.00 91.44 281 LEU A CA 1
ATOM 2191 C C . LEU A 1 281 ? -19.825 -6.502 -13.078 1.00 91.44 281 LEU A C 1
ATOM 2193 O O . LEU A 1 281 ? -20.997 -6.396 -12.709 1.00 91.44 281 LEU A O 1
ATOM 2197 N N . PRO A 1 282 ? -18.930 -7.211 -12.353 1.00 91.50 282 PRO A N 1
ATOM 2198 C CA . PRO A 1 282 ? -19.299 -7.808 -11.075 1.00 91.50 282 PRO A CA 1
ATOM 2199 C C . PRO A 1 282 ? -19.770 -6.775 -10.049 1.00 91.50 282 PRO A C 1
ATOM 2201 O O . PRO A 1 282 ? -20.680 -7.058 -9.277 1.00 91.50 282 PRO A O 1
ATOM 2204 N N . THR A 1 283 ? -19.189 -5.574 -10.038 1.00 93.06 283 THR A N 1
ATOM 2205 C CA . THR A 1 283 ? -19.580 -4.535 -9.077 1.00 93.06 283 THR A CA 1
ATOM 2206 C C . THR A 1 283 ? -20.996 -4.045 -9.321 1.00 93.06 283 THR A C 1
ATOM 2208 O O . THR A 1 283 ? -21.768 -3.958 -8.367 1.00 93.06 283 THR A O 1
ATOM 2211 N N . ASP A 1 284 ? -21.356 -3.776 -10.575 1.00 92.44 284 ASP A N 1
ATOM 2212 C CA . ASP A 1 284 ? -22.709 -3.335 -10.914 1.00 92.44 284 ASP A CA 1
ATOM 2213 C C . ASP A 1 284 ? -23.751 -4.404 -10.517 1.00 92.44 284 ASP A C 1
ATOM 2215 O O . ASP A 1 284 ? -24.745 -4.087 -9.862 1.00 92.44 284 ASP A O 1
ATOM 2219 N N . GLN A 1 285 ? -23.466 -5.688 -10.769 1.00 91.94 285 GLN A N 1
ATOM 2220 C CA . GLN A 1 285 ? -24.341 -6.798 -10.362 1.00 91.94 285 GLN A CA 1
ATOM 2221 C C . GLN A 1 285 ? -24.498 -6.914 -8.836 1.00 91.94 285 GLN A C 1
ATOM 2223 O O . GLN A 1 285 ? -25.600 -7.155 -8.343 1.00 91.94 285 GLN A O 1
ATOM 2228 N N . VAL A 1 286 ? -23.421 -6.724 -8.063 1.00 93.38 286 VAL A N 1
ATOM 2229 C CA . VAL A 1 286 ? -23.490 -6.794 -6.592 1.00 93.38 286 VAL A CA 1
ATOM 2230 C C . VAL A 1 286 ? -24.218 -5.583 -5.997 1.00 93.38 286 VAL A C 1
ATOM 2232 O O . VAL A 1 286 ? -24.931 -5.732 -5.005 1.00 93.38 286 VAL A O 1
ATOM 2235 N N . LEU A 1 287 ? -24.080 -4.391 -6.587 1.00 93.19 287 LEU A N 1
ATOM 2236 C CA . LEU A 1 287 ? -24.803 -3.188 -6.148 1.00 93.19 287 LEU A CA 1
ATOM 2237 C C . LEU A 1 287 ? -26.316 -3.284 -6.405 1.00 93.19 287 LEU A C 1
ATOM 2239 O O . LEU A 1 287 ? -27.117 -2.772 -5.616 1.00 93.19 287 LEU A O 1
ATOM 2243 N N . GLU A 1 288 ? -26.718 -3.949 -7.488 1.00 91.19 288 GLU A N 1
ATOM 2244 C CA . GLU A 1 288 ? -28.123 -4.261 -7.772 1.00 91.19 288 GLU A CA 1
ATOM 2245 C C . GLU A 1 288 ? -28.671 -5.389 -6.883 1.00 91.19 288 GLU A C 1
ATOM 2247 O O . GLU A 1 288 ? -29.881 -5.460 -6.644 1.00 91.19 288 GLU A O 1
ATOM 2252 N N . GLY A 1 289 ? -27.783 -6.225 -6.340 1.00 88.44 289 GLY A N 1
ATOM 2253 C CA . GLY A 1 289 ? -28.110 -7.355 -5.483 1.00 88.44 289 GLY A CA 1
ATOM 2254 C C . GLY A 1 289 ? -28.836 -6.981 -4.177 1.00 88.44 289 GLY A C 1
ATOM 2255 O O . GLY A 1 289 ? -28.633 -5.904 -3.597 1.00 88.44 289 GLY A O 1
ATOM 2256 N N . PRO A 1 290 ? -29.702 -7.874 -3.660 1.00 90.81 290 PRO A N 1
ATOM 2257 C CA . PRO A 1 290 ? -30.419 -7.648 -2.406 1.00 90.81 290 PRO A CA 1
ATOM 2258 C C . PRO A 1 290 ? -29.519 -7.687 -1.162 1.00 90.81 290 PRO A C 1
ATOM 2260 O O . PRO A 1 290 ? -29.907 -7.171 -0.114 1.00 90.81 290 PRO A O 1
ATOM 2263 N N . GLU A 1 291 ? -28.333 -8.290 -1.233 1.00 88.75 291 GLU A N 1
ATOM 2264 C CA . GLU A 1 291 ? -27.528 -8.614 -0.051 1.00 88.75 291 GLU A CA 1
ATOM 2265 C C . GLU A 1 291 ? -26.962 -7.375 0.636 1.00 88.75 291 GLU A C 1
ATOM 2267 O O . GLU A 1 291 ? -27.054 -7.246 1.859 1.00 88.75 291 GLU A O 1
ATOM 2272 N N . LEU A 1 292 ? -26.457 -6.416 -0.144 1.00 90.81 292 LEU A N 1
ATOM 2273 C CA . LEU A 1 292 ? -25.983 -5.145 0.403 1.00 90.81 292 LEU A CA 1
ATOM 2274 C C . LEU A 1 292 ? -27.136 -4.317 0.970 1.00 90.81 292 LEU A C 1
ATOM 2276 O O . LEU A 1 292 ? -27.016 -3.739 2.051 1.00 90.81 292 LEU A O 1
ATOM 2280 N N . ARG A 1 293 ? -28.279 -4.302 0.276 1.00 90.56 293 ARG A N 1
ATOM 2281 C CA . ARG A 1 293 ? -29.480 -3.576 0.713 1.00 90.56 293 ARG A CA 1
ATOM 2282 C C . ARG A 1 293 ? -30.007 -4.111 2.039 1.00 90.56 293 ARG A C 1
ATOM 2284 O O . ARG A 1 293 ? -30.375 -3.326 2.907 1.00 90.56 293 ARG A O 1
ATOM 2291 N N . TRP A 1 294 ? -29.992 -5.431 2.220 1.00 89.88 294 TRP A N 1
ATOM 2292 C CA . TRP A 1 294 ? -30.392 -6.069 3.471 1.00 89.88 294 TRP A CA 1
ATOM 2293 C C . TRP A 1 294 ? -29.503 -5.640 4.645 1.00 89.88 294 TRP A C 1
ATOM 2295 O O . TRP A 1 294 ? -30.003 -5.296 5.716 1.00 89.88 294 TRP A O 1
ATOM 2305 N N . MET A 1 295 ? -28.182 -5.601 4.444 1.00 88.06 295 MET A N 1
ATOM 2306 C CA . MET A 1 295 ? -27.235 -5.172 5.480 1.00 88.06 295 MET A CA 1
ATOM 2307 C C . MET A 1 295 ? -27.362 -3.692 5.853 1.00 88.06 295 MET A C 1
ATOM 2309 O O . MET A 1 295 ? -27.082 -3.316 6.995 1.00 88.06 295 MET A O 1
ATOM 2313 N N . LEU A 1 296 ? -27.777 -2.860 4.897 1.00 91.12 296 LEU A N 1
ATOM 2314 C CA . LEU A 1 296 ? -27.955 -1.421 5.072 1.00 91.12 296 LEU A CA 1
ATOM 2315 C C . LEU A 1 296 ? -29.369 -1.030 5.507 1.00 91.12 296 LEU A C 1
ATOM 2317 O O . LEU A 1 296 ? -29.665 0.159 5.598 1.00 91.12 296 LEU A O 1
ATOM 2321 N N . MET A 1 297 ? -30.239 -1.989 5.839 1.00 88.88 297 MET A N 1
ATOM 2322 C CA . MET A 1 297 ? -31.546 -1.644 6.388 1.00 88.88 297 MET A CA 1
ATOM 2323 C C . MET A 1 297 ? -31.410 -0.917 7.740 1.00 88.88 297 MET A C 1
ATOM 2325 O O . MET A 1 297 ? -30.688 -1.386 8.632 1.00 88.88 297 MET A O 1
ATOM 2329 N N . PRO A 1 298 ? -32.139 0.200 7.933 1.00 86.31 298 PRO A N 1
ATOM 2330 C CA . PRO A 1 298 ? -32.274 0.852 9.228 1.00 86.31 298 PRO A CA 1
ATOM 2331 C C . PRO A 1 298 ? -32.708 -0.148 10.301 1.00 86.31 298 PRO A C 1
ATOM 2333 O O . PRO A 1 298 ? -33.663 -0.903 10.125 1.00 86.31 298 PRO A O 1
ATOM 2336 N N . VAL A 1 299 ? -32.010 -0.155 11.435 1.00 86.94 299 VAL A N 1
ATOM 2337 C CA . VAL A 1 299 ? -32.356 -1.029 12.562 1.00 86.94 299 VAL A CA 1
ATOM 2338 C C . VAL A 1 299 ? -33.375 -0.338 13.471 1.00 86.94 299 VAL A C 1
ATOM 2340 O O . VAL A 1 299 ? -33.308 0.885 13.627 1.00 86.94 299 VAL A O 1
ATOM 2343 N N . PRO A 1 300 ? -34.318 -1.067 14.098 1.00 85.50 300 PRO A N 1
ATOM 2344 C CA . PRO A 1 300 ? -35.269 -0.466 15.029 1.00 85.50 300 PRO A CA 1
ATOM 2345 C C . PRO A 1 300 ? -34.542 0.308 16.130 1.00 85.50 300 PRO A C 1
ATOM 2347 O O . PRO A 1 300 ? -33.541 -0.173 16.677 1.00 85.50 300 PRO A O 1
ATOM 2350 N N . LYS A 1 301 ? -35.040 1.500 16.484 1.00 81.75 301 LYS A N 1
ATOM 2351 C CA . LYS A 1 301 ? -34.498 2.259 17.616 1.00 81.75 301 LYS A CA 1
ATOM 2352 C C . LYS A 1 301 ? -34.631 1.392 18.859 1.00 81.75 301 LYS A C 1
ATOM 2354 O O . LYS A 1 301 ? -35.728 1.119 19.343 1.00 81.75 301 LYS A O 1
ATOM 2359 N N . ARG A 1 302 ? -33.497 0.945 19.391 1.00 70.19 302 ARG A N 1
ATOM 2360 C CA . ARG A 1 302 ? -33.476 0.227 20.659 1.00 70.19 302 ARG A CA 1
ATOM 2361 C C . ARG A 1 302 ? -33.829 1.244 21.741 1.00 70.19 302 ARG A C 1
ATOM 2363 O O . ARG A 1 302 ? -32.988 2.055 22.124 1.00 70.19 302 ARG A O 1
ATOM 2370 N N . ASN A 1 303 ? -35.072 1.218 22.217 1.00 58.50 303 ASN A N 1
ATOM 2371 C CA . ASN A 1 303 ? -35.434 1.893 23.456 1.00 58.50 303 ASN A CA 1
ATOM 2372 C C . ASN A 1 303 ? -34.615 1.226 24.557 1.00 58.50 303 ASN A C 1
ATOM 2374 O O . ASN A 1 303 ? -34.954 0.143 25.033 1.00 58.50 303 ASN A O 1
ATOM 2378 N N . VAL A 1 304 ? -33.496 1.843 24.933 1.00 51.53 304 VAL A N 1
ATOM 2379 C CA . VAL A 1 304 ? -32.838 1.503 26.187 1.00 51.53 304 VAL A CA 1
ATOM 2380 C C . VAL A 1 304 ? -33.828 1.931 27.258 1.00 51.53 304 VAL A C 1
ATOM 2382 O O . VAL A 1 304 ? -33.910 3.109 27.606 1.00 51.53 304 VAL A O 1
ATOM 2385 N N . ALA A 1 305 ? -34.645 0.984 27.722 1.00 45.19 305 ALA A N 1
ATOM 2386 C CA . ALA A 1 305 ? -35.411 1.164 28.934 1.00 45.19 305 ALA A CA 1
ATOM 2387 C C . ALA A 1 305 ? -34.408 1.625 29.994 1.00 45.19 305 ALA A C 1
ATOM 2389 O O . ALA A 1 305 ? -33.446 0.912 30.294 1.00 45.19 305 ALA A O 1
ATOM 2390 N N . LYS A 1 306 ? -34.585 2.849 30.508 1.00 45.34 306 LYS A N 1
ATOM 2391 C CA . LYS A 1 306 ? -33.933 3.242 31.756 1.00 45.34 306 LYS A CA 1
ATOM 2392 C C . LYS A 1 306 ? -34.200 2.098 32.727 1.00 45.34 306 LYS A C 1
ATOM 2394 O O . LYS A 1 306 ? -35.360 1.726 32.903 1.00 45.34 306 LYS A O 1
ATOM 2399 N N . ALA A 1 307 ? -33.133 1.516 33.274 1.00 39.94 307 ALA A N 1
ATOM 2400 C CA . ALA A 1 307 ? -33.250 0.474 34.282 1.00 39.94 307 ALA A CA 1
ATOM 2401 C C . ALA A 1 307 ? -34.295 0.915 35.326 1.00 39.94 307 ALA A C 1
ATOM 2403 O O . ALA A 1 307 ? -34.289 2.100 35.688 1.00 39.94 307 ALA A O 1
ATOM 2404 N N . PRO A 1 308 ? -35.209 0.030 35.764 1.00 39.69 308 PRO A N 1
ATOM 2405 C CA . PRO A 1 308 ? -36.234 0.403 36.721 1.00 39.69 308 PRO A CA 1
ATOM 2406 C C . PRO A 1 308 ? -35.564 0.993 37.956 1.00 39.69 308 PRO A C 1
ATOM 2408 O O . PRO A 1 308 ? -34.708 0.372 38.583 1.00 39.69 308 PRO A O 1
ATOM 2411 N N . MET A 1 309 ? -35.934 2.229 38.257 1.00 42.16 309 MET A N 1
ATOM 2412 C CA . MET A 1 309 ? -35.587 2.901 39.491 1.00 42.16 309 MET A CA 1
ATOM 2413 C C . MET A 1 309 ? -36.240 2.093 40.618 1.00 42.16 309 MET A C 1
ATOM 2415 O O . MET A 1 309 ? -37.466 2.068 40.720 1.00 42.16 309 MET A O 1
ATOM 2419 N N . GLU A 1 310 ? -35.440 1.366 41.402 1.00 36.78 310 GLU A N 1
ATOM 2420 C CA . GLU A 1 310 ? -35.935 0.644 42.573 1.00 36.78 310 GLU A CA 1
ATOM 2421 C C . GLU A 1 310 ? -36.632 1.634 43.512 1.00 36.78 310 GLU A C 1
ATOM 2423 O O . GLU A 1 310 ? -36.052 2.613 43.988 1.00 36.78 310 GLU A O 1
ATOM 2428 N N . THR A 1 311 ? -37.919 1.390 43.737 1.00 33.56 311 THR A N 1
ATOM 2429 C CA . THR A 1 311 ? -38.754 2.144 44.666 1.00 33.56 311 THR A CA 1
ATOM 2430 C C . THR A 1 311 ? -38.290 1.933 46.112 1.00 33.56 311 THR A C 1
ATOM 2432 O O . THR A 1 311 ? -38.006 0.796 46.499 1.00 33.56 311 THR A O 1
ATOM 2435 N N . PRO A 1 312 ? -38.271 2.990 46.941 1.00 38.97 312 PRO A N 1
ATOM 2436 C CA . PRO A 1 312 ? -37.759 2.941 48.306 1.00 38.97 312 PRO A CA 1
ATOM 2437 C C . PRO A 1 312 ? -38.744 2.233 49.250 1.00 38.97 312 PRO A C 1
ATOM 2439 O O . PRO A 1 312 ? -39.920 2.592 49.313 1.00 38.97 312 PRO A O 1
ATOM 2442 N N . LYS A 1 313 ? -38.266 1.246 50.022 1.00 32.44 313 LYS A N 1
ATOM 2443 C CA . LYS A 1 313 ? -39.030 0.639 51.124 1.00 32.44 313 LYS A CA 1
ATOM 2444 C C . LYS A 1 313 ? -38.729 1.327 52.460 1.00 32.44 313 LYS A C 1
ATOM 2446 O O . LYS A 1 313 ? -37.581 1.559 52.822 1.00 32.44 313 LYS A O 1
ATOM 2451 N N . LEU A 1 314 ? -39.832 1.638 53.140 1.00 32.44 314 LEU A N 1
ATOM 2452 C CA . LEU A 1 314 ? -40.019 2.276 54.444 1.00 32.44 314 LEU A CA 1
ATOM 2453 C C . LEU A 1 314 ? -39.223 1.658 55.606 1.00 32.44 314 LEU A C 1
ATOM 2455 O O . LEU A 1 314 ? -39.256 0.445 55.793 1.00 32.44 314 LEU A O 1
ATOM 2459 N N . THR A 1 315 ? -38.764 2.525 56.514 1.00 28.92 315 THR A N 1
ATOM 2460 C CA . THR A 1 315 ? -38.719 2.260 57.965 1.00 28.92 315 THR A CA 1
ATOM 2461 C C . THR A 1 315 ? -39.156 3.508 58.752 1.00 28.92 315 THR A C 1
ATOM 2463 O O . THR A 1 315 ? -38.622 4.597 58.554 1.00 28.92 315 THR A O 1
ATOM 2466 N N . LYS A 1 316 ? -40.137 3.325 59.643 1.00 24.80 316 LYS A N 1
ATOM 2467 C CA . LYS A 1 316 ? -40.575 4.187 60.770 1.00 24.80 316 LYS A CA 1
ATOM 2468 C C . LYS A 1 316 ? -40.256 3.416 62.083 1.00 24.80 316 LYS A C 1
ATOM 2470 O O . LYS A 1 316 ? -40.108 2.200 61.970 1.00 24.80 316 LYS A O 1
ATOM 2475 N N . PRO A 1 317 ? -40.361 3.978 63.313 1.00 35.62 317 PRO A N 1
ATOM 2476 C CA . PRO A 1 317 ? -40.270 5.385 63.763 1.00 35.62 317 PRO A CA 1
ATOM 2477 C C . PRO A 1 317 ? -39.548 5.609 65.141 1.00 35.62 317 PRO A C 1
ATOM 2479 O O . PRO A 1 317 ? -39.152 4.658 65.805 1.00 35.62 317 PRO A O 1
ATOM 2482 N N . THR A 1 318 ? -39.532 6.885 65.590 1.00 24.73 318 THR A N 1
ATOM 2483 C CA . THR A 1 318 ? -39.386 7.478 66.966 1.00 24.73 318 THR A CA 1
ATOM 2484 C C . THR A 1 318 ? -37.986 7.831 67.521 1.00 24.73 318 THR A C 1
ATOM 2486 O O . THR A 1 318 ? -37.034 7.135 67.177 1.00 24.73 318 THR A O 1
ATOM 2489 N N . PRO A 1 319 ? -37.832 8.832 68.437 1.00 33.06 319 PRO A N 1
ATOM 2490 C CA . PRO A 1 319 ? -38.686 9.996 68.781 1.00 33.06 319 PRO A CA 1
ATOM 2491 C C . PRO A 1 319 ? -37.957 11.380 68.862 1.00 33.06 319 PRO A C 1
ATOM 2493 O O . PRO A 1 319 ? -36.736 11.463 68.824 1.00 33.06 319 PRO A O 1
ATOM 2496 N N . GLU A 1 320 ? -38.786 12.437 68.932 1.00 22.08 320 GLU A N 1
ATOM 2497 C CA . GLU A 1 320 ? -38.692 13.754 69.632 1.00 22.08 320 GLU A CA 1
ATOM 2498 C C . GLU A 1 320 ? -37.347 14.521 69.703 1.00 22.08 320 GLU A C 1
ATOM 2500 O O . GLU A 1 320 ? -36.365 14.060 70.265 1.00 22.08 320 GLU A O 1
ATOM 2505 N N . VAL A 1 321 ? -37.196 15.657 69.003 1.00 30.52 321 VAL A N 1
ATOM 2506 C CA . VAL A 1 321 ? -37.523 17.055 69.407 1.00 30.52 321 VAL A CA 1
ATOM 2507 C C . VAL A 1 321 ? -36.746 17.534 70.644 1.00 30.52 321 VAL A C 1
ATOM 2509 O O . VAL A 1 321 ? -37.145 17.232 71.756 1.00 30.52 321 VAL A O 1
ATOM 2512 N N . ASP A 1 322 ? -35.739 18.404 70.450 1.00 23.38 322 ASP A N 1
ATOM 2513 C CA . ASP A 1 322 ? -35.878 19.784 70.941 1.00 23.38 322 ASP A CA 1
ATOM 2514 C C . ASP A 1 322 ? -34.948 20.839 70.286 1.00 23.38 322 ASP A C 1
ATOM 2516 O O . ASP A 1 322 ? -33.755 20.658 70.065 1.00 23.38 322 ASP A O 1
ATOM 2520 N N . SER A 1 323 ? -35.614 21.939 69.937 1.00 27.97 323 SER A N 1
ATOM 2521 C CA . SER A 1 323 ? -35.248 23.359 69.848 1.00 27.97 323 SER A CA 1
ATOM 2522 C C . SER A 1 323 ? -33.838 23.912 69.489 1.00 27.97 323 SER A C 1
ATOM 2524 O O . SER A 1 323 ? -32.895 23.938 70.267 1.00 27.97 323 SER A O 1
ATOM 2526 N N . LYS A 1 324 ? -33.891 24.714 68.405 1.00 24.86 324 LYS A N 1
ATOM 2527 C CA . LYS A 1 324 ? -33.555 26.162 68.315 1.00 24.86 324 LYS A CA 1
ATOM 2528 C C . LYS A 1 324 ? -32.110 26.629 68.018 1.00 24.86 324 LYS A C 1
ATOM 2530 O O . LYS A 1 324 ? -31.202 26.512 68.823 1.00 24.86 324 LYS A O 1
ATOM 2535 N N . ARG A 1 325 ? -32.090 27.472 66.965 1.00 26.94 325 ARG A N 1
ATOM 2536 C CA . ARG A 1 325 ? -31.413 28.783 66.783 1.00 26.94 325 ARG A CA 1
ATOM 2537 C C . ARG A 1 325 ? -30.135 28.861 65.924 1.00 26.94 325 ARG A C 1
ATOM 2539 O O . ARG A 1 325 ? -29.031 28.608 66.370 1.00 26.94 325 ARG A O 1
ATOM 2546 N N . ASN A 1 326 ? -30.375 29.449 64.746 1.00 24.77 326 ASN A N 1
ATOM 2547 C CA . ASN A 1 326 ? -29.706 30.607 64.135 1.00 24.77 326 ASN A CA 1
ATOM 2548 C C . ASN A 1 326 ? -28.255 30.526 63.614 1.00 24.77 326 ASN A C 1
ATOM 2550 O O . ASN A 1 326 ? -27.297 30.566 64.369 1.00 24.77 326 ASN A O 1
ATOM 2554 N N . ARG A 1 327 ? -28.183 30.730 62.285 1.00 28.47 327 ARG A N 1
ATOM 2555 C CA . ARG A 1 327 ? -27.454 31.827 61.612 1.00 28.47 327 ARG A CA 1
ATOM 2556 C C . ARG A 1 327 ? -25.917 31.766 61.642 1.00 28.47 327 ARG A C 1
ATOM 2558 O O . ARG A 1 327 ? -25.302 32.268 62.571 1.00 28.47 327 ARG A O 1
ATOM 2565 N N . ASN A 1 328 ? -25.308 31.332 60.534 1.00 24.84 328 ASN A N 1
ATOM 2566 C CA . ASN A 1 328 ? -24.582 32.235 59.623 1.00 24.84 328 ASN A CA 1
ATOM 2567 C C . ASN A 1 328 ? -24.048 31.510 58.372 1.00 24.84 328 ASN A C 1
ATOM 2569 O O . ASN A 1 328 ? -23.726 30.326 58.391 1.00 24.84 328 ASN A O 1
ATOM 2573 N N . GLU A 1 329 ? -23.999 32.269 57.282 1.00 30.05 329 GLU A N 1
ATOM 2574 C CA . GLU A 1 329 ? -23.476 31.951 55.952 1.00 30.05 329 GLU A CA 1
ATOM 2575 C C . GLU A 1 329 ? -21.974 31.618 55.959 1.00 30.05 329 GLU A C 1
ATOM 2577 O O . GLU A 1 329 ? -21.250 32.234 56.736 1.00 30.05 329 GLU A O 1
ATOM 2582 N N . GLN A 1 330 ? -21.506 30.735 55.049 1.00 31.12 330 GLN A N 1
ATOM 2583 C CA . GLN A 1 330 ? -20.286 30.894 54.214 1.00 31.12 330 GLN A CA 1
ATOM 2584 C C . GLN A 1 330 ? -19.983 29.656 53.316 1.00 31.12 330 GLN A C 1
ATOM 2586 O O . GLN A 1 330 ? -20.595 28.607 53.508 1.00 31.12 330 GLN A O 1
ATOM 2591 N N . PRO A 1 331 ? -19.177 29.768 52.228 1.00 36.38 331 PRO A N 1
ATOM 2592 C CA . PRO A 1 331 ? -19.725 29.704 50.872 1.00 36.38 331 PRO A CA 1
ATOM 2593 C C . PRO A 1 331 ? -19.234 28.523 50.009 1.00 36.38 331 PRO A C 1
ATOM 2595 O O . PRO A 1 331 ? -18.226 27.866 50.268 1.00 36.38 331 PRO A O 1
ATOM 2598 N N . LYS A 1 332 ? -19.947 28.298 48.897 1.00 39.09 332 LYS A N 1
ATOM 2599 C CA . LYS A 1 332 ? -19.563 27.408 47.789 1.00 39.09 332 LYS A CA 1
ATOM 2600 C C . LYS A 1 332 ? -18.240 27.882 47.155 1.00 39.09 332 LYS A C 1
ATOM 2602 O O . LYS A 1 332 ? -18.220 28.936 46.527 1.00 39.09 332 LYS A O 1
ATOM 2607 N N . LYS A 1 333 ? -17.156 27.098 47.246 1.00 37.91 333 LYS A N 1
ATOM 2608 C CA . LYS A 1 333 ? -15.919 27.343 46.470 1.00 37.91 333 LYS A CA 1
ATOM 2609 C C . LYS A 1 333 ? -16.186 27.198 44.963 1.00 37.91 333 LYS A C 1
ATOM 2611 O O . LYS A 1 333 ? -16.729 26.191 44.505 1.00 37.91 333 LYS A O 1
ATOM 2616 N N . ASN A 1 334 ? -15.817 28.230 44.204 1.00 47.75 334 ASN A N 1
ATOM 2617 C CA . ASN A 1 334 ? -16.163 28.430 42.797 1.00 47.75 334 ASN A CA 1
ATOM 2618 C C . ASN A 1 334 ? -15.394 27.489 41.851 1.00 47.75 334 ASN A C 1
ATOM 2620 O O . ASN A 1 334 ? -14.168 27.423 41.845 1.00 47.75 334 ASN A O 1
ATOM 2624 N N . LYS A 1 335 ? -16.124 26.828 40.943 1.00 54.66 335 LYS A N 1
ATOM 2625 C CA . LYS A 1 335 ? -15.615 25.947 39.865 1.00 54.66 335 LYS A CA 1
ATOM 2626 C C . LYS A 1 335 ? -14.529 26.598 38.980 1.00 54.66 335 LYS A C 1
ATOM 2628 O O . LYS A 1 335 ? -13.737 25.887 38.363 1.00 54.66 335 LYS A O 1
ATOM 2633 N N . GLN A 1 336 ? -14.473 27.930 38.929 1.00 54.31 336 GLN A N 1
ATOM 2634 C CA . GLN A 1 336 ? -13.465 28.709 38.198 1.00 54.31 336 GLN A CA 1
ATOM 2635 C C . GLN A 1 336 ? -12.063 28.647 38.829 1.00 54.31 336 GLN A C 1
ATOM 2637 O O . GLN A 1 336 ? -11.072 28.624 38.101 1.00 54.31 336 GLN A O 1
ATOM 2642 N N . GLU A 1 337 ? -11.962 28.538 40.153 1.00 55.06 337 GLU A N 1
ATOM 2643 C CA . GLU A 1 337 ? -10.683 28.516 40.878 1.00 55.06 337 GLU A CA 1
ATOM 2644 C C . GLU A 1 337 ? -9.906 27.217 40.593 1.00 55.06 337 GLU A C 1
ATOM 2646 O O . GLU A 1 337 ? -8.719 27.227 40.266 1.00 55.06 337 GLU A O 1
ATOM 2651 N N . ALA A 1 338 ? -10.625 26.089 40.549 1.00 61.41 338 ALA A N 1
ATOM 2652 C CA . ALA A 1 338 ? -10.069 24.783 40.191 1.00 61.41 338 ALA A CA 1
ATOM 2653 C C . ALA A 1 338 ? -9.601 24.701 38.722 1.00 61.41 338 ALA A C 1
ATOM 2655 O O . ALA A 1 338 ? -8.669 23.959 38.401 1.00 61.41 338 ALA A O 1
ATOM 2656 N N . LEU A 1 339 ? -10.239 25.449 37.814 1.00 64.25 339 LEU A N 1
ATOM 2657 C CA . LEU A 1 339 ? -9.826 25.549 36.408 1.00 64.25 339 LEU A CA 1
ATOM 2658 C C . LEU A 1 339 ? -8.575 26.421 36.244 1.00 64.25 339 LEU A C 1
ATOM 2660 O O . LEU A 1 339 ? -7.694 26.073 35.454 1.00 64.25 339 LEU A O 1
ATOM 2664 N N . ARG A 1 340 ? -8.465 27.508 37.020 1.00 65.75 340 ARG A N 1
ATOM 2665 C CA . ARG A 1 340 ? -7.280 28.376 37.053 1.00 65.75 340 ARG A CA 1
ATOM 2666 C C . ARG A 1 340 ? -6.048 27.605 37.535 1.00 65.75 340 ARG A C 1
ATOM 2668 O O . ARG A 1 340 ? -5.040 27.594 36.833 1.00 65.75 340 ARG A O 1
ATOM 2675 N N . LEU A 1 341 ? -6.171 26.845 38.626 1.00 61.06 341 LEU A N 1
ATOM 2676 C CA . LEU A 1 341 ? -5.085 26.015 39.166 1.00 61.06 341 LEU A CA 1
ATOM 2677 C C . LEU A 1 341 ? -4.602 24.943 38.166 1.00 61.06 341 LEU A C 1
ATOM 2679 O O . LEU A 1 341 ? -3.406 24.696 38.026 1.00 61.06 341 LEU A O 1
ATOM 2683 N N . LYS A 1 342 ? -5.525 24.332 37.405 1.00 66.75 342 LYS A N 1
ATOM 2684 C CA . LYS A 1 342 ? -5.186 23.354 36.352 1.00 66.75 342 LYS A CA 1
ATOM 2685 C C . LYS A 1 342 ? -4.438 23.970 35.169 1.00 66.75 342 LYS A C 1
ATOM 2687 O O . LYS A 1 342 ? -3.605 23.288 34.575 1.00 66.75 342 LYS A O 1
ATOM 2692 N N . ARG A 1 343 ? -4.740 25.223 34.805 1.00 65.38 343 ARG A N 1
ATOM 2693 C CA . ARG A 1 343 ? -4.010 25.952 33.756 1.00 65.38 343 ARG A CA 1
ATOM 2694 C C . ARG A 1 343 ? -2.606 26.335 34.223 1.00 65.38 343 ARG A C 1
ATOM 2696 O O . ARG A 1 343 ? -1.667 26.090 33.477 1.00 65.38 343 ARG A O 1
ATOM 2703 N N . LEU A 1 344 ? -2.455 26.824 35.458 1.00 63.94 344 LEU A N 1
ATOM 2704 C CA . LEU A 1 344 ? -1.144 27.183 36.015 1.00 63.94 344 LEU A CA 1
ATOM 2705 C C . LEU A 1 344 ? -0.179 25.988 36.093 1.00 63.94 344 LEU A C 1
ATOM 2707 O O . LEU A 1 344 ? 0.972 26.118 35.682 1.00 63.94 344 LEU A O 1
ATOM 2711 N N . LYS A 1 345 ? -0.654 24.798 36.492 1.00 61.78 345 LYS A N 1
ATOM 2712 C CA . LYS A 1 345 ? 0.166 23.566 36.519 1.00 61.78 345 LYS A CA 1
ATOM 2713 C C . LYS A 1 345 ? 0.613 23.062 35.137 1.00 61.78 345 LYS A C 1
ATOM 2715 O O . LYS A 1 345 ? 1.481 22.202 35.064 1.00 61.78 345 LYS A O 1
ATOM 2720 N N . ARG A 1 346 ? 0.016 23.558 34.046 1.00 63.41 346 ARG A N 1
ATOM 2721 C CA . ARG A 1 346 ? 0.357 23.190 32.657 1.00 63.41 346 ARG A CA 1
ATOM 2722 C C . ARG A 1 346 ? 1.239 24.222 31.948 1.00 63.41 346 ARG A C 1
ATOM 2724 O O . ARG A 1 346 ? 1.496 24.067 30.756 1.00 63.41 346 ARG A O 1
ATOM 2731 N N . THR A 1 347 ? 1.675 25.268 32.645 1.00 68.25 347 THR A N 1
ATOM 2732 C CA . THR A 1 347 ? 2.521 26.313 32.057 1.00 68.25 347 THR A CA 1
ATOM 2733 C C . THR A 1 347 ? 3.901 25.728 31.715 1.00 68.25 347 THR A C 1
ATOM 2735 O O . THR A 1 347 ? 4.505 25.100 32.585 1.00 68.25 347 THR A O 1
ATOM 2738 N N . PRO A 1 348 ? 4.399 25.878 30.472 1.00 60.53 348 PRO A N 1
ATOM 2739 C CA . PRO A 1 348 ? 5.698 25.340 30.074 1.00 60.53 348 PRO A CA 1
ATOM 2740 C C . PRO A 1 348 ? 6.836 26.013 30.853 1.00 60.53 348 PRO A C 1
ATOM 2742 O O . PRO A 1 348 ? 6.887 27.237 30.960 1.00 60.53 348 PRO A O 1
ATOM 2745 N N . MET A 1 349 ? 7.737 25.193 31.397 1.00 68.75 349 MET A N 1
ATOM 2746 C CA . MET A 1 349 ? 8.822 25.615 32.287 1.00 68.75 349 MET A CA 1
ATOM 2747 C C . MET A 1 349 ? 10.143 25.778 31.513 1.00 68.75 349 MET A C 1
ATOM 2749 O O . MET A 1 349 ? 10.402 24.979 30.607 1.00 68.75 349 MET A O 1
ATOM 2753 N N . PRO A 1 350 ? 11.003 26.760 31.852 1.00 67.38 350 PRO A N 1
ATOM 2754 C CA . PRO A 1 350 ? 12.355 26.841 31.303 1.00 67.38 350 PRO A CA 1
ATOM 2755 C C . PRO A 1 350 ? 13.166 25.567 31.567 1.00 67.38 350 PRO A C 1
ATOM 2757 O O . PRO A 1 350 ? 13.009 24.932 32.609 1.00 67.38 350 PRO A O 1
ATOM 2760 N N . LYS A 1 351 ? 14.069 25.214 30.641 1.00 65.00 351 LYS A N 1
ATOM 2761 C CA . LYS A 1 351 ? 14.825 23.946 30.666 1.00 65.00 351 LYS A CA 1
ATOM 2762 C C . LYS A 1 351 ? 15.562 23.696 31.992 1.00 65.00 351 LYS A C 1
ATOM 2764 O O . LYS A 1 351 ? 15.613 22.553 32.435 1.00 65.00 351 LYS A O 1
ATOM 2769 N N . GLN A 1 352 ? 16.069 24.747 32.638 1.00 60.00 352 GLN A N 1
ATOM 2770 C CA . GLN A 1 352 ? 16.801 24.666 33.910 1.00 60.00 352 GLN A CA 1
ATOM 2771 C C . GLN A 1 352 ? 15.908 24.397 35.139 1.00 60.00 352 GLN A C 1
ATOM 2773 O O . GLN A 1 352 ? 16.423 24.005 36.175 1.00 60.00 352 GLN A O 1
ATOM 2778 N N . LEU A 1 353 ? 14.584 24.569 35.036 1.00 62.72 353 LEU A N 1
ATOM 2779 C CA . LEU A 1 353 ? 13.617 24.340 36.126 1.00 62.72 353 LEU A CA 1
ATOM 2780 C C . LEU A 1 353 ? 12.724 23.113 35.862 1.00 62.72 353 LEU A C 1
ATOM 2782 O O . LEU A 1 353 ? 11.661 22.943 36.466 1.00 62.72 353 LEU A O 1
ATOM 2786 N N . THR A 1 354 ? 13.131 22.251 34.926 1.00 61.06 354 THR A N 1
ATOM 2787 C CA . THR A 1 354 ? 12.374 21.053 34.546 1.00 61.06 354 THR A CA 1
ATOM 2788 C C . THR A 1 354 ? 12.339 20.062 35.713 1.00 61.06 354 THR A C 1
ATOM 2790 O O . THR A 1 354 ? 13.329 19.389 35.985 1.00 61.06 354 THR A O 1
ATOM 2793 N N . GLY A 1 355 ? 11.190 19.953 36.388 1.00 56.19 355 GLY A N 1
ATOM 2794 C CA . GLY A 1 355 ? 10.987 19.056 37.536 1.00 56.19 355 GLY A CA 1
ATOM 2795 C C . GLY A 1 355 ? 10.539 19.745 38.830 1.00 56.19 355 GLY A C 1
ATOM 2796 O O . GLY A 1 355 ? 10.143 19.043 39.754 1.00 56.19 355 GLY A O 1
ATOM 2797 N N . CYS A 1 356 ? 10.544 21.081 38.895 1.00 62.16 356 CYS A N 1
ATOM 2798 C CA . CYS A 1 356 ? 10.034 21.832 40.053 1.00 62.16 356 CYS A CA 1
ATOM 2799 C C . CYS A 1 356 ? 8.534 22.195 39.858 1.00 62.16 356 CYS A C 1
ATOM 2801 O O . CYS A 1 356 ? 7.995 22.048 38.760 1.00 62.16 356 CYS A O 1
ATOM 2803 N N . THR A 1 357 ? 7.808 22.631 40.897 1.00 68.44 357 THR A N 1
ATOM 2804 C CA . THR A 1 357 ? 6.350 22.926 40.806 1.00 68.44 357 THR A CA 1
ATOM 2805 C C . THR A 1 357 ? 6.100 24.416 40.552 1.00 68.44 357 THR A C 1
ATOM 2807 O O . THR A 1 357 ? 6.633 25.224 41.302 1.00 68.44 357 THR A O 1
ATOM 2810 N N . PRO A 1 358 ? 5.317 24.835 39.535 1.00 67.06 358 PRO A N 1
ATOM 2811 C CA . PRO A 1 358 ? 5.225 26.244 39.112 1.00 67.06 358 PRO A CA 1
ATOM 2812 C C . PRO A 1 358 ? 4.381 27.158 40.024 1.00 67.06 358 PRO A C 1
ATOM 2814 O O . PRO A 1 358 ? 4.300 28.359 39.767 1.00 67.06 358 PRO A O 1
ATOM 2817 N N . CYS A 1 359 ? 3.737 26.616 41.058 1.00 72.75 359 CYS A N 1
ATOM 2818 C CA . CYS A 1 359 ? 2.935 27.360 42.029 1.00 72.75 359 CYS A CA 1
ATOM 2819 C C . CYS A 1 359 ? 3.069 26.750 43.429 1.00 72.75 359 CYS A C 1
ATOM 2821 O O . CYS A 1 359 ? 3.391 25.564 43.542 1.00 72.75 359 CYS A O 1
ATOM 2823 N N . ASP A 1 360 ? 2.787 27.543 44.457 1.00 67.62 360 ASP A N 1
ATOM 2824 C CA . ASP A 1 360 ? 2.684 27.084 45.846 1.00 67.62 360 ASP A CA 1
ATOM 2825 C C . ASP A 1 360 ? 1.386 26.276 46.100 1.00 67.62 360 ASP A C 1
ATOM 2827 O O . ASP A 1 360 ? 0.541 26.097 45.208 1.00 67.62 360 ASP A O 1
ATOM 2831 N N . ASP A 1 361 ? 1.229 25.769 47.329 1.00 56.59 361 ASP A N 1
ATOM 2832 C CA . ASP A 1 361 ? 0.040 25.022 47.773 1.00 56.59 361 ASP A CA 1
ATOM 2833 C C . ASP A 1 361 ? -1.230 25.894 47.845 1.00 56.59 361 ASP A C 1
ATOM 2835 O O . ASP A 1 361 ? -2.351 25.374 47.814 1.00 56.59 361 ASP A O 1
ATOM 2839 N N . GLU A 1 362 ? -1.065 27.218 47.874 1.00 60.69 362 GLU A N 1
ATOM 2840 C CA . GLU A 1 362 ? -2.137 28.218 47.919 1.00 60.69 362 GLU A CA 1
ATOM 2841 C C . GLU A 1 362 ? -2.581 28.680 46.514 1.00 60.69 362 GLU A C 1
ATOM 2843 O O . GLU A 1 362 ? -3.647 29.276 46.357 1.00 60.69 362 GLU A O 1
ATOM 2848 N N . GLY A 1 363 ? -1.834 28.318 45.465 1.00 61.19 363 GLY A N 1
ATOM 2849 C CA . GLY A 1 363 ? -2.147 28.590 44.064 1.00 61.19 363 GLY A CA 1
ATOM 2850 C C . GLY A 1 363 ? -1.551 29.873 43.481 1.00 61.19 363 GLY A C 1
ATOM 2851 O O . GLY A 1 363 ? -1.952 30.269 42.379 1.00 61.19 363 GLY A O 1
ATOM 2852 N N . ASN A 1 364 ? -0.589 30.496 44.158 1.00 70.06 364 ASN A N 1
ATOM 2853 C CA . ASN A 1 364 ? 0.173 31.634 43.658 1.00 70.06 364 ASN A CA 1
ATOM 2854 C C . ASN A 1 364 ? 1.339 31.159 42.764 1.00 70.06 364 ASN A C 1
ATOM 2856 O O . ASN A 1 364 ? 2.022 30.186 43.094 1.00 70.06 364 ASN A O 1
ATOM 2860 N N . PRO A 1 365 ? 1.580 31.799 41.604 1.00 71.25 365 PRO A N 1
ATOM 2861 C CA . PRO A 1 365 ? 2.686 31.443 40.714 1.00 71.25 365 PRO A CA 1
ATOM 2862 C C . PRO A 1 365 ? 4.048 31.822 41.307 1.00 71.25 365 PRO A C 1
ATOM 2864 O O . PRO A 1 365 ? 4.173 32.871 41.932 1.00 71.25 365 PRO A O 1
ATOM 2867 N N . TYR A 1 366 ? 5.085 31.026 41.035 1.00 71.69 366 TYR A N 1
ATOM 2868 C CA . TYR A 1 366 ? 6.473 31.430 41.290 1.00 71.69 366 TYR A CA 1
ATOM 2869 C C . TYR A 1 366 ? 7.042 32.246 40.121 1.00 71.69 366 TYR A C 1
ATOM 2871 O O . TYR A 1 366 ? 6.756 31.981 38.950 1.00 71.69 366 TYR A O 1
ATOM 2879 N N . CYS A 1 367 ? 7.909 33.217 40.418 1.00 71.69 367 CYS A N 1
ATOM 2880 C CA . CYS A 1 367 ? 8.607 33.980 39.387 1.00 71.69 367 CYS A CA 1
ATOM 2881 C C . CYS A 1 367 ? 9.813 33.195 38.834 1.00 71.69 367 CYS A C 1
ATOM 2883 O O . CYS A 1 367 ? 10.865 33.123 39.466 1.00 71.69 367 CYS A O 1
ATOM 2885 N N . PHE A 1 368 ? 9.706 32.662 37.611 1.00 74.81 368 PHE A N 1
ATOM 2886 C CA . PHE A 1 368 ? 10.800 31.895 36.989 1.00 74.81 368 PHE A CA 1
ATOM 2887 C C . PHE A 1 368 ? 12.096 32.698 36.806 1.00 74.81 368 PHE A C 1
ATOM 2889 O O . PHE A 1 368 ? 13.178 32.142 36.933 1.00 74.81 368 PHE A O 1
ATOM 2896 N N . ALA A 1 369 ? 12.003 34.005 36.537 1.00 66.94 369 ALA A N 1
ATOM 2897 C CA . ALA A 1 369 ? 13.181 34.860 36.371 1.00 66.94 369 ALA A CA 1
ATOM 2898 C C . ALA A 1 369 ? 13.949 35.061 37.687 1.00 66.94 369 ALA A C 1
ATOM 2900 O O . ALA A 1 369 ? 15.159 35.254 37.660 1.00 66.94 369 ALA A O 1
ATOM 2901 N N . PHE A 1 370 ? 13.260 35.015 38.832 1.00 69.38 370 PHE A N 1
ATOM 2902 C CA . PHE A 1 370 ? 13.896 35.111 40.145 1.00 69.38 370 PHE A CA 1
ATOM 2903 C C . PHE A 1 370 ? 14.667 33.825 40.466 1.00 69.38 370 PHE A C 1
ATOM 2905 O O . PHE A 1 370 ? 15.841 33.888 40.811 1.00 69.38 370 PHE A O 1
ATOM 2912 N N . ASN A 1 371 ? 14.063 32.658 40.210 1.00 64.38 371 ASN A N 1
ATOM 2913 C CA . ASN A 1 371 ? 14.723 31.355 40.386 1.00 64.38 371 ASN A CA 1
ATOM 2914 C C . ASN A 1 371 ? 15.889 31.113 39.410 1.00 64.38 371 ASN A C 1
ATOM 2916 O O . ASN A 1 371 ? 16.731 30.259 39.663 1.00 64.38 371 ASN A O 1
ATOM 2920 N N . LEU A 1 372 ? 15.951 31.867 38.309 1.00 69.56 372 LEU A N 1
ATOM 2921 C CA . LEU A 1 372 ? 17.067 31.861 37.357 1.00 69.56 372 LEU A CA 1
ATOM 2922 C C . LEU A 1 372 ? 18.096 32.978 37.621 1.00 69.56 372 LEU A C 1
ATOM 2924 O O . LEU A 1 372 ? 19.056 33.099 36.866 1.00 69.56 372 LEU A O 1
ATOM 2928 N N . GLY A 1 373 ? 17.906 33.803 38.659 1.00 64.31 373 GLY A N 1
ATOM 2929 C CA . GLY A 1 373 ? 18.819 34.897 39.017 1.00 64.31 373 GLY A CA 1
ATOM 2930 C C . GLY A 1 373 ? 18.812 36.093 38.055 1.00 64.31 373 GLY A C 1
ATOM 2931 O O . GLY A 1 373 ? 19.667 36.966 38.154 1.00 64.31 373 GLY A O 1
ATOM 2932 N N . THR A 1 374 ? 17.856 36.164 37.124 1.00 69.44 374 THR A N 1
ATOM 2933 C CA . THR A 1 374 ? 17.772 37.205 36.082 1.00 69.44 374 THR A CA 1
ATOM 2934 C C . THR A 1 374 ? 16.696 38.259 36.368 1.00 69.44 374 THR A C 1
ATOM 2936 O O . THR A 1 374 ? 16.306 39.006 35.471 1.00 69.44 374 THR A O 1
ATOM 2939 N N . CYS A 1 375 ? 16.134 38.290 37.580 1.00 64.44 375 CYS A N 1
ATOM 2940 C CA . CYS A 1 375 ? 15.082 39.234 37.959 1.00 64.44 375 CYS A CA 1
ATOM 2941 C C . CYS A 1 375 ? 15.664 40.498 38.603 1.00 64.44 375 CYS A C 1
ATOM 2943 O O . CYS A 1 375 ? 16.502 40.417 39.493 1.00 64.44 375 CYS A O 1
ATOM 2945 N N . SER A 1 376 ? 15.170 41.667 38.191 1.00 59.06 376 SER A N 1
ATOM 2946 C CA . SER A 1 376 ? 15.613 42.976 38.694 1.00 59.06 376 SER A CA 1
ATOM 2947 C C . SER A 1 376 ? 14.994 43.378 40.043 1.00 59.06 376 SER A C 1
ATOM 2949 O O . SER A 1 376 ? 15.332 44.431 40.574 1.00 59.06 376 SER A O 1
ATOM 2951 N N . SER A 1 377 ? 14.064 42.587 40.587 1.00 58.88 377 SER A N 1
ATOM 2952 C CA . SER A 1 377 ? 13.302 42.909 41.802 1.00 58.88 377 SER A CA 1
ATOM 2953 C C . SER A 1 377 ? 13.633 41.902 42.904 1.00 58.88 377 SER A C 1
ATOM 2955 O O . SER A 1 377 ? 13.398 40.709 42.731 1.00 58.88 377 SER A O 1
ATOM 2957 N N . ALA A 1 378 ? 14.191 42.380 44.019 1.00 55.59 378 ALA A N 1
ATOM 2958 C CA . ALA A 1 378 ? 14.818 41.527 45.031 1.00 55.59 378 ALA A CA 1
ATOM 2959 C C . ALA A 1 378 ? 13.846 40.849 46.019 1.00 55.59 378 ALA A C 1
ATOM 2961 O O . ALA A 1 378 ? 14.237 39.859 46.627 1.00 55.59 378 ALA A O 1
ATOM 2962 N N . THR A 1 379 ? 12.604 41.325 46.183 1.00 53.03 379 THR A N 1
ATOM 2963 C CA . THR A 1 379 ? 11.682 40.759 47.195 1.00 53.03 379 THR A CA 1
ATOM 2964 C C . THR A 1 379 ? 10.206 40.695 46.777 1.00 53.03 379 THR A C 1
ATOM 2966 O O . THR A 1 379 ? 9.589 39.662 47.014 1.00 53.03 379 THR A O 1
ATOM 2969 N N . ASP A 1 380 ? 9.657 41.686 46.059 1.00 55.03 380 ASP A N 1
ATOM 2970 C CA . ASP A 1 380 ? 8.241 41.679 45.632 1.00 55.03 380 ASP A CA 1
ATOM 2971 C C . ASP A 1 380 ? 8.080 41.868 44.114 1.00 55.03 380 ASP A C 1
ATOM 2973 O O . ASP A 1 380 ? 8.073 42.981 43.586 1.00 55.03 380 ASP A O 1
ATOM 2977 N N . CYS A 1 381 ? 7.953 40.758 43.380 1.00 56.41 381 CYS A N 1
ATOM 2978 C CA . CYS A 1 381 ? 7.708 40.767 41.938 1.00 56.41 381 CYS A CA 1
ATOM 2979 C C . CYS A 1 381 ? 6.207 40.618 41.637 1.00 56.41 381 CYS A C 1
ATOM 2981 O O . CYS A 1 381 ? 5.553 39.701 42.126 1.00 56.41 381 CYS A O 1
ATOM 2983 N N . ALA A 1 382 ? 5.663 41.433 40.724 1.00 56.66 382 ALA A N 1
ATOM 2984 C CA . ALA A 1 382 ? 4.260 41.349 40.280 1.00 56.66 382 ALA A CA 1
ATOM 2985 C C . ALA A 1 382 ? 3.874 39.999 39.627 1.00 56.66 382 ALA A C 1
ATOM 2987 O O . ALA A 1 382 ? 2.697 39.735 39.385 1.00 56.66 382 ALA A O 1
ATOM 2988 N N . LYS A 1 383 ? 4.861 39.145 39.317 1.00 56.75 383 LYS A N 1
ATOM 2989 C CA . LYS A 1 383 ? 4.674 37.799 38.752 1.00 56.75 383 LYS A CA 1
ATOM 2990 C C . LYS A 1 383 ? 4.607 36.689 39.814 1.00 56.75 383 LYS A C 1
ATOM 2992 O O . LYS A 1 383 ? 4.431 35.537 39.426 1.00 56.75 383 LYS A O 1
ATOM 2997 N N . GLY A 1 384 ? 4.731 37.022 41.102 1.00 57.97 384 GLY A N 1
ATOM 2998 C CA . GLY A 1 384 ? 4.707 36.079 42.223 1.00 57.97 384 GLY A CA 1
ATOM 2999 C C . GLY A 1 384 ? 5.837 36.323 43.232 1.00 57.97 384 GLY A C 1
ATOM 3000 O O . GLY A 1 384 ? 6.855 36.910 42.855 1.00 57.97 384 GLY A O 1
ATOM 3001 N N . PRO A 1 385 ? 5.687 35.885 44.496 1.00 56.56 385 PRO A N 1
ATOM 3002 C CA . PRO A 1 385 ? 6.681 36.123 45.540 1.00 56.56 385 PRO A CA 1
ATOM 3003 C C . PRO A 1 385 ? 8.024 35.444 45.214 1.00 56.56 385 PRO A C 1
ATOM 3005 O O . PRO A 1 385 ? 8.062 34.361 44.622 1.00 56.56 385 PRO A O 1
ATOM 3008 N N . GLY A 1 386 ? 9.132 36.080 45.611 1.00 51.41 386 GLY A N 1
ATOM 3009 C CA . GLY A 1 386 ? 10.507 35.600 45.410 1.00 51.41 386 GLY A CA 1
ATOM 3010 C C . GLY A 1 386 ? 10.899 34.450 46.343 1.00 51.41 386 GLY A C 1
ATOM 3011 O O . GLY A 1 386 ? 11.869 34.561 47.084 1.00 51.41 386 GLY A O 1
ATOM 3012 N N . HIS A 1 387 ? 10.127 33.363 46.355 1.00 54.19 387 HIS A N 1
ATOM 3013 C CA . HIS A 1 387 ? 10.450 32.157 47.121 1.00 54.19 387 HIS A CA 1
ATOM 3014 C C . HIS A 1 387 ? 11.193 31.140 46.253 1.00 54.19 387 HIS A C 1
ATOM 3016 O O . HIS A 1 387 ? 10.832 30.911 45.096 1.00 54.19 387 HIS A O 1
ATOM 3022 N N . GLN A 1 388 ? 12.214 30.510 46.839 1.00 51.41 388 GLN A N 1
ATOM 3023 C CA . GLN A 1 388 ? 13.006 29.468 46.194 1.00 51.41 388 GLN A CA 1
ATOM 3024 C C . GLN A 1 388 ? 12.107 28.261 45.894 1.00 51.41 388 GLN A C 1
ATOM 3026 O O . GLN A 1 388 ? 11.470 27.703 46.790 1.00 51.41 388 GLN A O 1
ATOM 3031 N N . GLN A 1 389 ? 12.011 27.885 44.618 1.00 56.50 389 GLN A N 1
ATOM 3032 C CA . GLN A 1 389 ? 11.191 26.749 44.193 1.00 56.50 389 GLN A CA 1
ATOM 3033 C C . GLN A 1 389 ? 11.723 25.466 44.837 1.00 56.50 389 GLN A C 1
ATOM 3035 O O . GLN A 1 389 ? 12.912 25.175 44.723 1.00 56.50 389 GLN A O 1
ATOM 3040 N N . GLN A 1 390 ? 10.855 24.682 45.484 1.00 45.81 390 GLN A N 1
ATOM 3041 C CA . GLN A 1 390 ? 11.228 23.348 45.955 1.00 45.81 390 GLN A CA 1
ATOM 3042 C C . GLN A 1 390 ? 11.562 22.478 44.737 1.00 45.81 390 GLN A C 1
ATOM 3044 O O . GLN A 1 390 ? 10.685 22.134 43.938 1.00 45.81 390 GLN A O 1
ATOM 3049 N N . CYS A 1 391 ? 12.844 22.168 44.578 1.00 36.34 391 CYS A N 1
ATOM 3050 C CA . CYS A 1 391 ? 13.348 21.266 43.558 1.00 36.34 391 CYS A CA 1
ATOM 3051 C C . CYS A 1 391 ? 13.766 19.956 44.235 1.00 36.34 391 CYS A C 1
ATOM 3053 O O . CYS A 1 391 ? 14.358 19.964 45.310 1.00 36.34 391 CYS A O 1
ATOM 3055 N N . HIS A 1 392 ? 13.410 18.824 43.628 1.00 36.09 392 HIS A N 1
ATOM 3056 C CA . HIS A 1 392 ? 13.897 17.521 44.069 1.00 36.09 392 HIS A CA 1
ATOM 3057 C C . HIS A 1 392 ? 15.375 17.401 43.681 1.00 36.09 392 HIS A C 1
ATOM 3059 O O . HIS A 1 392 ? 15.690 17.482 42.491 1.00 36.09 392 HIS A O 1
ATOM 3065 N N . ASP A 1 393 ? 16.260 17.231 44.665 1.00 27.77 393 ASP A N 1
ATOM 3066 C CA . ASP A 1 393 ? 17.700 17.075 44.443 1.00 27.77 393 ASP A CA 1
ATOM 3067 C C . ASP A 1 393 ? 17.978 15.900 43.494 1.00 27.77 393 ASP A C 1
ATOM 3069 O O . ASP A 1 393 ? 17.700 14.739 43.800 1.00 27.77 393 ASP A O 1
ATOM 3073 N N . LYS A 1 394 ? 18.541 16.207 42.322 1.00 26.34 394 LYS A N 1
ATOM 3074 C CA . LYS A 1 394 ? 19.192 15.229 41.450 1.00 26.34 394 LYS A CA 1
ATOM 3075 C C . LYS A 1 394 ? 20.683 15.281 41.744 1.00 26.34 394 LYS A C 1
ATOM 3077 O O . LYS A 1 394 ? 21.338 16.257 41.393 1.00 26.34 394 LYS A O 1
ATOM 3082 N N . GLN A 1 395 ? 21.220 14.236 42.364 1.00 27.14 395 GLN A N 1
ATOM 3083 C CA . GLN A 1 395 ? 22.659 14.002 42.318 1.00 27.14 395 GLN A CA 1
ATOM 3084 C C . GLN A 1 395 ? 23.020 13.549 40.899 1.00 27.14 395 GLN A C 1
ATOM 3086 O O . GLN A 1 395 ? 22.528 12.526 40.428 1.00 27.14 395 GLN A O 1
ATOM 3091 N N . GLU A 1 396 ? 23.834 14.338 40.201 1.00 26.45 396 GLU A N 1
ATOM 3092 C CA . GLU A 1 396 ? 24.481 13.929 38.956 1.00 26.45 396 GLU A CA 1
ATOM 3093 C C . GLU A 1 396 ? 25.643 12.982 39.299 1.00 26.45 396 GLU A C 1
ATOM 3095 O O . GLU A 1 396 ? 26.675 13.405 39.816 1.00 26.45 396 GLU A O 1
ATOM 3100 N N . GLY A 1 397 ? 25.452 11.688 39.049 1.00 30.75 397 GLY A N 1
ATOM 3101 C CA . GLY A 1 397 ? 26.474 10.645 39.140 1.00 30.75 397 GLY A CA 1
ATOM 3102 C C . GLY A 1 397 ? 26.137 9.505 38.174 1.00 30.75 397 GLY A C 1
ATOM 3103 O O . GLY A 1 397 ? 24.959 9.245 37.935 1.00 30.75 397 GLY A O 1
ATOM 3104 N N . GLU A 1 398 ? 27.155 8.872 37.582 1.00 38.38 398 GLU A N 1
ATOM 3105 C CA . GLU A 1 398 ? 27.005 7.755 36.630 1.00 38.38 398 GLU A CA 1
ATOM 3106 C C . GLU A 1 398 ? 26.242 6.567 37.263 1.00 38.38 398 GLU A C 1
ATOM 3108 O O . GLU A 1 398 ? 26.422 6.253 38.443 1.00 38.38 398 GLU A O 1
ATOM 3113 N N . GLY A 1 399 ? 25.373 5.898 36.492 1.00 46.75 399 GLY A N 1
ATOM 3114 C CA . GLY A 1 399 ? 24.527 4.813 36.986 1.00 46.75 399 GLY A CA 1
ATOM 3115 C C . GLY A 1 399 ? 25.308 3.572 37.475 1.00 46.75 399 GLY A C 1
ATOM 3116 O O . GLY A 1 399 ? 26.282 3.143 36.845 1.00 46.75 399 GLY A O 1
ATOM 3117 N N . PRO A 1 400 ? 24.854 2.898 38.553 1.00 53.16 400 PRO A N 1
ATOM 3118 C CA . PRO A 1 400 ? 25.607 1.844 39.249 1.00 53.16 400 PRO A CA 1
ATOM 3119 C C . PRO A 1 400 ? 25.929 0.600 38.398 1.00 53.16 400 PRO A C 1
ATOM 3121 O O . PRO A 1 400 ? 26.890 -0.112 38.692 1.00 53.16 400 PRO A O 1
ATOM 3124 N N . MET A 1 401 ? 25.156 0.324 37.338 1.00 56.38 401 MET A N 1
ATOM 3125 C CA . MET A 1 401 ? 25.403 -0.800 36.418 1.00 56.38 401 MET A CA 1
ATOM 3126 C C . MET A 1 401 ? 26.632 -0.574 35.529 1.00 56.38 401 MET A C 1
ATOM 3128 O O . MET A 1 401 ? 27.421 -1.495 35.310 1.00 56.38 401 MET A O 1
ATOM 3132 N N . VAL A 1 402 ? 26.802 0.650 35.025 1.00 57.78 402 VAL A N 1
ATOM 3133 C CA . VAL A 1 402 ? 27.920 1.019 34.144 1.00 57.78 402 VAL A CA 1
ATOM 3134 C C . VAL A 1 402 ? 29.235 0.942 34.920 1.00 57.78 402 VAL A C 1
ATOM 3136 O O . VAL A 1 402 ? 30.213 0.371 34.435 1.00 57.78 402 VAL A O 1
ATOM 3139 N N . ASP A 1 403 ? 29.218 1.390 36.174 1.00 56.72 403 ASP A N 1
ATOM 3140 C CA . ASP A 1 403 ? 30.334 1.269 37.110 1.00 56.72 403 ASP A CA 1
ATOM 3141 C C . ASP A 1 403 ? 30.749 -0.185 37.381 1.00 56.72 403 ASP A C 1
ATOM 3143 O O . ASP A 1 403 ? 31.941 -0.504 37.385 1.00 56.72 403 ASP A O 1
ATOM 3147 N N . LEU A 1 404 ? 29.784 -1.087 37.594 1.00 59.38 404 LEU A N 1
ATOM 3148 C CA . LEU A 1 404 ? 30.032 -2.519 37.810 1.00 59.38 404 LEU A CA 1
ATOM 3149 C C . LEU A 1 404 ? 30.668 -3.182 36.577 1.00 59.38 404 LEU A C 1
ATOM 3151 O O . LEU A 1 404 ? 31.656 -3.913 36.701 1.00 59.38 404 LEU A O 1
ATOM 3155 N N . LEU A 1 405 ? 30.150 -2.891 35.380 1.00 59.50 405 LEU A N 1
ATOM 3156 C CA . LEU A 1 405 ? 30.699 -3.399 34.118 1.00 59.50 405 LEU A CA 1
ATOM 3157 C C . LEU A 1 405 ? 32.112 -2.860 33.842 1.00 59.50 405 LEU A C 1
ATOM 3159 O O . LEU A 1 405 ? 32.987 -3.599 33.376 1.00 59.50 405 LEU A O 1
ATOM 3163 N N . ARG A 1 406 ? 32.377 -1.597 34.189 1.00 60.47 406 ARG A N 1
ATOM 3164 C CA . ARG A 1 406 ? 33.696 -0.974 34.031 1.00 60.47 406 ARG A CA 1
ATOM 3165 C C . ARG A 1 406 ? 34.725 -1.558 35.000 1.00 60.47 406 ARG A C 1
ATOM 3167 O O . ARG A 1 406 ? 35.808 -1.931 34.558 1.00 60.47 406 ARG A O 1
ATOM 3174 N N . LYS A 1 407 ? 34.367 -1.727 36.282 1.00 56.66 407 LYS A N 1
ATOM 3175 C CA . LYS A 1 407 ? 35.224 -2.349 37.315 1.00 56.66 407 LYS A CA 1
ATOM 3176 C C . LYS A 1 407 ? 35.623 -3.784 36.965 1.00 56.66 407 LYS A C 1
ATOM 3178 O O . LYS A 1 407 ? 36.739 -4.198 37.261 1.00 56.66 407 LYS A O 1
ATOM 3183 N N . ARG A 1 408 ? 34.735 -4.527 36.294 1.00 55.31 408 ARG A N 1
ATOM 3184 C CA . ARG A 1 408 ? 35.016 -5.880 35.787 1.00 55.31 408 ARG A CA 1
ATOM 3185 C C . ARG A 1 408 ? 35.944 -5.871 34.570 1.00 55.31 408 ARG A C 1
ATOM 3187 O O . ARG A 1 408 ? 36.823 -6.718 34.455 1.00 55.31 408 ARG A O 1
ATOM 3194 N N . SER A 1 409 ? 35.779 -4.892 33.681 1.00 53.72 409 SER A N 1
ATOM 3195 C CA . SER A 1 409 ? 36.693 -4.675 32.551 1.00 53.72 409 SER A CA 1
ATOM 3196 C C . SER A 1 409 ? 38.119 -4.357 33.016 1.00 53.72 409 SER A C 1
ATOM 3198 O O . SER A 1 409 ? 39.079 -4.799 32.391 1.00 53.72 409 SER A O 1
ATOM 3200 N N . SER A 1 410 ? 38.267 -3.618 34.123 1.00 41.69 410 SER A N 1
ATOM 3201 C CA . SER A 1 410 ? 39.567 -3.234 34.684 1.00 41.69 410 SER A CA 1
ATOM 3202 C C . SER A 1 410 ? 40.206 -4.283 35.603 1.00 41.69 410 SER A C 1
ATOM 3204 O O . SER A 1 410 ? 41.412 -4.212 35.810 1.00 41.69 410 SER A O 1
ATOM 3206 N N . SER A 1 411 ? 39.455 -5.259 36.129 1.00 38.53 411 SER A N 1
ATOM 3207 C CA . SER A 1 411 ? 39.997 -6.377 36.925 1.00 38.53 411 SER A CA 1
ATOM 3208 C C . SER A 1 411 ? 40.419 -7.597 36.091 1.00 38.53 411 SER A C 1
ATOM 3210 O O . SER A 1 411 ? 41.145 -8.457 36.583 1.00 38.53 411 SER A O 1
ATOM 3212 N N . ALA A 1 412 ? 40.036 -7.663 34.811 1.00 38.81 412 ALA A N 1
ATOM 3213 C CA . ALA A 1 412 ? 40.407 -8.746 33.895 1.00 38.81 412 ALA A CA 1
ATOM 3214 C C . ALA A 1 412 ? 41.848 -8.655 33.333 1.00 38.81 412 ALA A C 1
ATOM 3216 O O . ALA A 1 412 ? 42.249 -9.494 32.527 1.00 38.81 412 ALA A O 1
ATOM 3217 N N . THR A 1 413 ? 42.648 -7.661 33.739 1.00 33.47 413 THR A N 1
ATOM 3218 C CA . THR A 1 413 ? 44.030 -7.450 33.261 1.00 33.47 413 THR A CA 1
ATOM 3219 C C . THR A 1 413 ? 45.114 -8.140 34.095 1.00 33.47 413 THR A C 1
ATOM 3221 O O . THR A 1 413 ? 46.293 -8.015 33.768 1.00 33.47 413 THR A O 1
ATOM 3224 N N . SER A 1 414 ? 44.766 -8.943 35.106 1.00 31.20 414 SER A N 1
ATOM 3225 C CA . SER A 1 414 ? 45.746 -9.742 35.853 1.00 31.20 414 SER A CA 1
ATOM 3226 C C . SER A 1 414 ? 45.286 -11.188 36.075 1.00 31.20 414 SER A C 1
ATOM 3228 O O . SER A 1 414 ? 44.526 -11.463 36.996 1.00 31.20 414 SER A O 1
ATOM 3230 N N . GLY A 1 415 ? 45.821 -12.109 35.262 1.00 29.30 415 GLY A N 1
ATOM 3231 C CA . GLY A 1 415 ? 45.965 -13.530 35.611 1.00 29.30 415 GLY A CA 1
ATOM 3232 C C . GLY A 1 415 ? 44.894 -14.498 35.094 1.00 29.30 415 GLY A C 1
ATOM 3233 O O . GLY A 1 415 ? 43.967 -14.821 35.815 1.00 29.30 415 GLY A O 1
ATOM 3234 N N . GLU A 1 416 ? 45.070 -14.987 33.860 1.00 25.09 416 GLU A N 1
ATOM 3235 C CA . GLU A 1 416 ? 44.995 -16.401 33.418 1.00 25.09 416 GLU A CA 1
ATOM 3236 C C . GLU A 1 416 ? 44.723 -16.451 31.904 1.00 25.09 416 GLU A C 1
ATOM 3238 O O . GLU A 1 416 ? 43.638 -16.132 31.418 1.00 25.09 416 GLU A O 1
ATOM 3243 N N . LYS A 1 417 ? 45.733 -16.873 31.131 1.00 27.19 417 LYS A N 1
ATOM 3244 C CA . LYS A 1 417 ? 45.577 -17.201 29.709 1.00 27.19 417 LYS A CA 1
ATOM 3245 C C . LYS A 1 417 ? 44.661 -18.424 29.585 1.00 27.19 417 LYS A C 1
ATOM 3247 O O . LYS A 1 417 ? 45.117 -19.547 29.787 1.00 27.19 417 LYS A O 1
ATOM 3252 N N . ARG A 1 418 ? 43.395 -18.228 29.209 1.00 26.81 418 ARG A N 1
ATOM 3253 C CA . ARG A 1 418 ? 42.570 -19.306 28.643 1.00 26.81 418 ARG A CA 1
ATOM 3254 C C . ARG A 1 418 ? 42.838 -19.403 27.142 1.00 26.81 418 ARG A C 1
ATOM 3256 O O . ARG A 1 418 ? 42.804 -18.400 26.439 1.00 26.81 418 ARG A O 1
ATOM 3263 N N . GLN A 1 419 ? 43.176 -20.616 26.714 1.00 25.12 419 GLN A N 1
ATOM 3264 C CA . GLN A 1 419 ? 43.624 -20.995 25.375 1.00 25.12 419 GLN A CA 1
ATOM 3265 C C . GLN A 1 419 ? 42.631 -20.596 24.274 1.00 25.12 419 GLN A C 1
ATOM 3267 O O . GLN A 1 419 ? 41.428 -20.826 24.399 1.00 25.12 419 GLN A O 1
ATOM 3272 N N . ASP A 1 420 ? 43.173 -20.050 23.184 1.00 25.86 420 ASP A 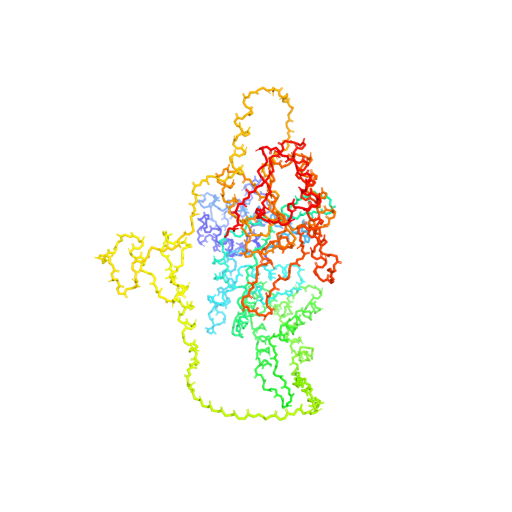N 1
ATOM 3273 C CA . ASP A 1 420 ? 42.478 -19.829 21.919 1.00 25.86 420 ASP A CA 1
ATOM 3274 C C . ASP A 1 420 ? 42.061 -21.169 21.296 1.00 25.86 420 ASP A C 1
ATOM 3276 O O . ASP A 1 420 ? 42.902 -22.002 20.961 1.00 25.86 420 ASP A O 1
ATOM 3280 N N . PHE A 1 421 ? 40.756 -21.344 21.082 1.00 24.44 421 PHE A N 1
ATOM 3281 C CA . PHE A 1 421 ? 40.215 -22.269 20.088 1.00 24.44 421 PHE A CA 1
ATOM 3282 C C . PHE A 1 421 ? 39.299 -21.488 19.142 1.00 24.44 421 PHE A C 1
ATOM 3284 O O . PHE A 1 421 ? 38.481 -20.672 19.569 1.00 24.44 421 PHE A O 1
ATOM 3291 N N . GLY A 1 422 ? 39.509 -21.716 17.845 1.00 23.34 422 GLY A N 1
ATOM 3292 C CA . GLY A 1 422 ? 39.022 -20.897 16.740 1.00 23.34 422 GLY A CA 1
ATOM 3293 C C . GLY A 1 422 ? 37.505 -20.812 16.535 1.00 23.34 422 GLY A C 1
ATOM 3294 O O . GLY A 1 422 ? 36.709 -21.552 17.104 1.00 23.34 422 GLY A O 1
ATOM 3295 N N . SER A 1 423 ? 37.154 -19.857 15.665 1.00 30.62 423 SER A N 1
ATOM 3296 C CA . SER A 1 423 ? 35.878 -19.676 14.954 1.00 30.62 423 SER A CA 1
ATOM 3297 C C . SER A 1 423 ? 34.606 -20.046 15.732 1.00 30.62 423 SER A C 1
ATOM 3299 O O . SER A 1 423 ? 34.000 -21.091 15.499 1.00 30.62 423 SER A O 1
ATOM 3301 N N . GLN A 1 424 ? 34.149 -19.141 16.600 1.00 22.78 424 GLN A N 1
ATOM 3302 C CA . GLN A 1 424 ? 32.795 -19.164 17.166 1.00 22.78 424 GLN A CA 1
ATOM 3303 C C . GLN A 1 424 ? 31.920 -18.046 16.567 1.00 22.78 424 GLN A C 1
ATOM 3305 O O . GLN A 1 424 ? 32.446 -16.989 16.200 1.00 22.78 424 GLN A O 1
ATOM 3310 N N . PRO A 1 425 ? 30.591 -18.251 16.450 1.00 24.66 425 PRO A N 1
ATOM 3311 C CA . PRO A 1 425 ? 29.671 -17.238 15.943 1.00 24.66 425 PRO A CA 1
ATOM 3312 C C . PRO A 1 425 ? 29.699 -16.004 16.851 1.00 24.66 425 PRO A C 1
ATOM 3314 O O . PRO A 1 425 ? 29.874 -16.119 18.063 1.00 24.66 425 PRO A O 1
ATOM 3317 N N . LYS A 1 426 ? 29.560 -14.818 16.244 1.00 23.88 426 LYS A N 1
ATOM 3318 C CA . LYS A 1 426 ? 29.621 -13.500 16.898 1.00 23.88 426 LYS A CA 1
ATOM 3319 C C . LYS A 1 426 ? 28.897 -13.525 18.253 1.00 23.88 426 LYS A C 1
ATOM 3321 O O . LYS A 1 426 ? 27.675 -13.641 18.287 1.00 23.88 426 LYS A O 1
ATOM 3326 N N . ARG A 1 427 ? 29.661 -13.414 19.348 1.00 25.64 427 ARG A N 1
ATOM 3327 C CA . ARG A 1 427 ? 29.133 -13.246 20.710 1.00 25.64 427 ARG A CA 1
ATOM 3328 C C . ARG A 1 427 ? 28.184 -12.046 20.718 1.00 25.64 427 ARG A C 1
ATOM 3330 O O . ARG A 1 427 ? 28.607 -10.933 20.408 1.00 25.64 427 ARG A O 1
ATOM 3337 N N . MET A 1 428 ? 26.914 -12.295 21.025 1.00 27.84 428 MET A N 1
ATOM 3338 C CA . MET A 1 428 ? 25.917 -11.261 21.297 1.00 27.84 428 MET A CA 1
ATOM 3339 C C . MET A 1 428 ? 26.385 -10.527 22.557 1.00 27.84 428 MET A C 1
ATOM 3341 O O . MET A 1 428 ? 26.638 -11.169 23.573 1.00 27.84 428 MET A O 1
ATOM 3345 N N . ARG A 1 429 ? 26.634 -9.221 22.452 1.00 29.09 429 ARG A N 1
ATOM 3346 C CA . ARG A 1 429 ? 27.103 -8.392 23.567 1.00 29.09 429 ARG A CA 1
ATOM 3347 C C . ARG A 1 429 ? 25.892 -7.911 24.369 1.00 29.09 429 ARG A C 1
ATOM 3349 O O . ARG A 1 429 ? 24.971 -7.373 23.773 1.00 29.09 429 ARG A O 1
ATOM 3356 N N . SER A 1 430 ? 25.952 -8.101 25.688 1.00 32.22 430 SER A N 1
ATOM 3357 C CA . SER A 1 430 ? 25.109 -7.558 26.762 1.00 32.22 430 SER A CA 1
ATOM 3358 C C . SER A 1 430 ? 23.584 -7.712 26.610 1.00 32.22 430 SER A C 1
ATOM 3360 O O . SER A 1 430 ? 22.945 -7.013 25.842 1.00 32.22 430 SER A O 1
ATOM 3362 N N . GLU A 1 431 ? 22.956 -8.570 27.424 1.00 42.22 431 GLU A N 1
ATOM 3363 C CA . GLU A 1 431 ? 21.491 -8.729 27.494 1.00 42.22 431 GLU A CA 1
ATOM 3364 C C . GLU A 1 431 ? 20.959 -8.408 28.902 1.00 42.22 431 GLU A C 1
ATOM 3366 O O . GLU A 1 431 ? 20.948 -9.252 29.789 1.00 42.22 431 GLU A O 1
ATOM 3371 N N . VAL A 1 432 ? 20.481 -7.182 29.123 1.00 42.59 432 VAL A N 1
ATOM 3372 C CA . VAL A 1 432 ? 19.872 -6.779 30.405 1.00 42.59 432 VAL A CA 1
ATOM 3373 C C . VAL A 1 432 ? 18.413 -7.244 30.493 1.00 42.59 432 VAL A C 1
ATOM 3375 O O . VAL A 1 432 ? 17.538 -6.619 29.906 1.00 42.59 432 VAL A O 1
ATOM 3378 N N . VAL A 1 433 ? 18.129 -8.297 31.266 1.00 39.84 433 VAL A N 1
ATOM 3379 C CA . VAL A 1 433 ? 16.761 -8.816 31.481 1.00 39.84 433 VAL A CA 1
ATOM 3380 C C . VAL A 1 433 ? 16.012 -8.022 32.560 1.00 39.84 433 VAL A C 1
ATOM 3382 O O . VAL A 1 433 ? 16.215 -8.286 33.741 1.00 39.84 433 VAL A O 1
ATOM 3385 N N . GLN A 1 434 ? 15.113 -7.110 32.161 1.00 39.66 434 GLN A N 1
ATOM 3386 C CA . GLN A 1 434 ? 14.191 -6.371 33.049 1.00 39.66 434 GLN A CA 1
ATOM 3387 C C . GLN A 1 434 ? 12.738 -6.861 32.932 1.00 39.66 434 GLN A C 1
ATOM 3389 O O . GLN A 1 434 ? 12.217 -6.824 31.819 1.00 39.66 434 GLN A O 1
ATOM 3394 N N . PRO A 1 435 ? 12.037 -7.184 34.040 1.00 31.25 435 PRO A N 1
ATOM 3395 C CA . PRO A 1 435 ? 10.587 -7.019 34.154 1.00 31.25 435 PRO A CA 1
ATOM 3396 C C . PRO A 1 435 ? 10.285 -5.560 34.532 1.00 31.25 435 PRO A C 1
ATOM 3398 O O . PRO A 1 435 ? 10.723 -5.124 35.589 1.00 31.25 435 PRO A O 1
ATOM 3401 N N . ALA A 1 436 ? 9.589 -4.773 33.705 1.00 39.16 436 ALA A N 1
ATOM 3402 C CA . ALA A 1 436 ? 9.450 -3.332 33.944 1.00 39.16 436 ALA A CA 1
ATOM 3403 C C . ALA A 1 436 ? 8.014 -2.919 34.298 1.00 39.16 436 ALA A C 1
ATOM 3405 O O . ALA A 1 436 ? 7.166 -2.712 33.435 1.00 39.16 436 ALA A O 1
ATOM 3406 N N . ALA A 1 437 ? 7.776 -2.624 35.575 1.00 30.97 437 ALA A N 1
ATOM 3407 C CA . ALA A 1 437 ? 6.871 -1.533 35.918 1.00 30.97 437 ALA A CA 1
ATOM 3408 C C . ALA A 1 437 ? 7.734 -0.315 36.284 1.00 30.97 437 ALA A C 1
ATOM 3410 O O . ALA A 1 437 ? 8.241 -0.242 37.392 1.00 30.97 437 ALA A O 1
ATOM 3411 N N . GLU A 1 438 ? 7.881 0.604 35.321 1.00 35.75 438 GLU A N 1
ATOM 3412 C CA . GLU A 1 438 ? 8.396 1.980 35.480 1.00 35.75 438 GLU A CA 1
ATOM 3413 C C . GLU A 1 438 ? 9.884 2.126 35.882 1.00 35.75 438 GLU A C 1
ATOM 3415 O O . GLU A 1 438 ? 10.211 2.367 37.032 1.00 35.75 438 GLU A O 1
ATOM 3420 N N . GLY A 1 439 ? 10.796 2.079 34.898 1.00 35.59 439 GLY A N 1
ATOM 3421 C CA . GLY A 1 439 ? 12.216 2.418 35.099 1.00 35.59 439 GLY A CA 1
ATOM 3422 C C . GLY A 1 439 ? 13.023 2.418 33.795 1.00 35.59 439 GLY A C 1
ATOM 3423 O O . GLY A 1 439 ? 13.828 1.527 33.558 1.00 35.59 439 GLY A O 1
ATOM 3424 N N . PHE A 1 440 ? 12.760 3.378 32.900 1.00 39.00 440 PHE A N 1
ATOM 3425 C CA . PHE A 1 440 ? 13.320 3.431 31.533 1.00 39.00 440 PHE A CA 1
ATOM 3426 C C . PHE A 1 440 ? 14.572 4.328 31.388 1.00 39.00 440 PHE A C 1
ATOM 3428 O O . PHE A 1 440 ? 14.974 4.628 30.263 1.00 39.00 440 PHE A O 1
ATOM 3435 N N . GLN A 1 441 ? 15.162 4.789 32.497 1.00 40.44 441 GLN A N 1
ATOM 3436 C CA . GLN A 1 441 ? 16.243 5.786 32.492 1.00 40.44 441 GLN A CA 1
ATOM 3437 C C . GLN A 1 441 ? 17.621 5.179 32.147 1.00 40.44 441 GLN A C 1
ATOM 3439 O O . GLN A 1 441 ? 18.338 5.738 31.321 1.00 40.44 441 GLN A O 1
ATOM 3444 N N . ASP A 1 442 ? 17.930 3.977 32.640 1.00 46.28 442 ASP A N 1
ATOM 3445 C CA . ASP A 1 442 ? 19.284 3.391 32.554 1.00 46.28 442 ASP A CA 1
ATOM 3446 C C . ASP A 1 442 ? 19.663 2.861 31.157 1.00 46.28 442 ASP A C 1
ATOM 3448 O O . ASP A 1 442 ? 20.835 2.655 30.840 1.00 46.28 442 ASP A O 1
ATOM 3452 N N . LYS A 1 443 ? 18.679 2.656 30.270 1.00 49.84 443 LYS A N 1
ATOM 3453 C CA . LYS A 1 443 ? 18.927 2.177 28.897 1.00 49.84 443 LYS A CA 1
ATOM 3454 C C . LYS A 1 443 ? 19.641 3.221 28.035 1.00 49.84 443 LYS A C 1
ATOM 3456 O O . LYS A 1 443 ? 20.410 2.855 27.148 1.00 49.84 443 LYS A O 1
ATOM 3461 N N . ALA A 1 444 ? 19.391 4.508 28.287 1.00 47.03 444 ALA A N 1
ATOM 3462 C CA . ALA A 1 444 ? 20.072 5.594 27.585 1.00 47.03 444 ALA A CA 1
ATOM 3463 C C . ALA A 1 444 ? 21.574 5.618 27.920 1.00 47.03 444 ALA A C 1
ATOM 3465 O O . ALA A 1 444 ? 22.396 5.837 27.034 1.00 47.03 444 ALA A O 1
ATOM 3466 N N . GLU A 1 445 ? 21.925 5.310 29.170 1.00 50.41 445 GLU A N 1
ATOM 3467 C CA . GLU A 1 445 ? 23.310 5.244 29.647 1.00 50.41 445 GLU A CA 1
ATOM 3468 C C . GLU A 1 445 ? 24.030 3.988 29.136 1.00 50.41 445 GLU A C 1
ATOM 3470 O O . GLU A 1 445 ? 25.174 4.070 28.693 1.00 50.41 445 GLU A O 1
ATOM 3475 N N . LEU A 1 446 ? 23.342 2.839 29.083 1.00 53.06 446 LEU A N 1
ATOM 3476 C CA . LEU A 1 446 ? 23.909 1.601 28.530 1.00 53.06 446 LEU A CA 1
ATOM 3477 C C . LEU A 1 446 ? 24.163 1.691 27.013 1.00 53.06 446 LEU A C 1
ATOM 3479 O O . LEU A 1 446 ? 25.157 1.177 26.500 1.00 53.06 446 LEU A O 1
ATOM 3483 N N . SER A 1 447 ? 23.284 2.384 26.285 1.00 49.78 447 SER A N 1
ATOM 3484 C CA . SER A 1 447 ? 23.476 2.641 24.855 1.00 49.78 447 SER A CA 1
ATOM 3485 C C . SER A 1 447 ? 24.655 3.585 24.594 1.00 49.78 447 SER A C 1
ATOM 3487 O O . SER A 1 447 ? 25.297 3.464 23.552 1.00 49.78 447 SER A O 1
ATOM 3489 N N . ALA A 1 448 ? 24.965 4.500 25.521 1.00 48.81 448 ALA A N 1
ATOM 3490 C CA . ALA A 1 448 ? 26.091 5.429 25.403 1.00 48.8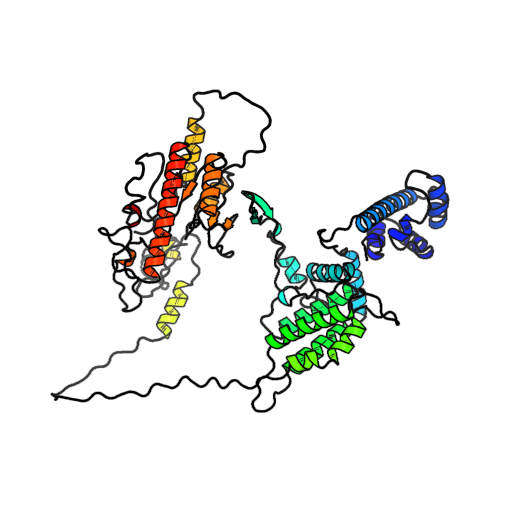1 448 ALA A CA 1
ATOM 3491 C C . ALA A 1 448 ? 27.461 4.732 25.519 1.00 48.81 448 ALA A C 1
ATOM 3493 O O . ALA A 1 448 ? 28.444 5.224 24.971 1.00 48.81 448 ALA A O 1
ATOM 3494 N N . ILE A 1 449 ? 27.519 3.560 26.165 1.00 48.88 449 ILE A N 1
ATOM 3495 C CA . ILE A 1 449 ? 28.720 2.709 26.250 1.00 48.88 449 ILE A CA 1
ATOM 3496 C C . ILE A 1 449 ? 28.769 1.605 25.175 1.00 48.88 449 ILE A C 1
ATOM 3498 O O . ILE A 1 449 ? 29.673 0.770 25.194 1.00 48.88 449 ILE A O 1
ATOM 3502 N N . GLY A 1 450 ? 27.827 1.596 24.221 1.00 49.28 450 GLY A N 1
ATOM 3503 C CA . GLY A 1 450 ? 27.806 0.656 23.093 1.00 49.28 450 GLY A CA 1
ATOM 3504 C C . GLY A 1 450 ? 27.300 -0.755 23.422 1.00 49.28 450 GLY A C 1
ATOM 3505 O O . GLY A 1 450 ? 27.663 -1.698 22.718 1.00 49.28 450 GLY A O 1
ATOM 3506 N N . GLY A 1 451 ? 26.506 -0.912 24.487 1.00 55.31 451 GLY A N 1
ATOM 3507 C CA . GLY A 1 451 ? 25.842 -2.173 24.829 1.00 55.31 451 GLY A CA 1
ATOM 3508 C C . GLY A 1 451 ? 24.447 -2.297 24.209 1.00 55.31 451 GLY A C 1
ATOM 3509 O O . GLY A 1 451 ? 23.716 -1.310 24.108 1.00 55.31 451 GLY A O 1
ATOM 3510 N N . ASP A 1 452 ? 24.059 -3.517 23.835 1.00 57.19 452 ASP A N 1
ATOM 3511 C CA . ASP A 1 452 ? 22.675 -3.843 23.476 1.00 57.19 452 ASP A CA 1
ATOM 3512 C C . ASP A 1 452 ? 21.836 -4.112 24.749 1.00 57.19 452 ASP A C 1
ATOM 3514 O O . ASP A 1 452 ? 22.374 -4.393 25.820 1.00 57.19 452 ASP A O 1
ATOM 3518 N N . ALA A 1 453 ? 20.505 -3.961 24.682 1.00 63.66 453 ALA A N 1
ATOM 3519 C CA . ALA A 1 453 ? 19.613 -4.236 25.819 1.00 63.66 453 ALA A CA 1
ATOM 3520 C C . ALA A 1 453 ? 18.228 -4.751 25.388 1.00 63.66 453 ALA A C 1
ATOM 3522 O O . ALA A 1 453 ? 17.548 -4.129 24.559 1.00 63.66 453 ALA A O 1
ATOM 3523 N N . LEU A 1 454 ? 17.779 -5.844 26.020 1.00 68.38 454 LEU A N 1
ATOM 3524 C CA . LEU A 1 454 ? 16.523 -6.546 25.735 1.00 68.38 454 LEU A CA 1
ATOM 3525 C C . LEU A 1 454 ? 15.586 -6.554 26.955 1.00 68.38 454 LEU A C 1
ATOM 3527 O O . LEU A 1 454 ? 15.778 -7.322 27.890 1.00 68.38 454 LEU A O 1
ATOM 3531 N N . GLY A 1 455 ? 14.516 -5.756 26.926 1.00 68.56 455 GLY A N 1
ATOM 3532 C CA . GLY A 1 455 ? 13.491 -5.809 27.980 1.00 68.56 455 GLY A CA 1
ATOM 3533 C C . GLY A 1 455 ? 12.602 -7.053 27.860 1.00 68.56 455 GLY A C 1
ATOM 3534 O O . GLY A 1 455 ? 12.308 -7.479 26.743 1.00 68.56 455 GLY A O 1
ATOM 3535 N N . ILE A 1 456 ? 12.129 -7.617 28.977 1.00 71.31 456 ILE A N 1
ATOM 3536 C CA . ILE A 1 456 ? 11.216 -8.772 28.985 1.00 71.31 456 ILE A CA 1
ATOM 3537 C C . ILE A 1 456 ? 9.959 -8.445 29.793 1.00 71.31 456 ILE A C 1
ATOM 3539 O O . ILE A 1 456 ? 10.013 -8.325 31.012 1.00 71.31 456 ILE A O 1
ATOM 3543 N N . ASP A 1 457 ? 8.800 -8.365 29.136 1.00 67.81 457 ASP A N 1
ATOM 3544 C CA . ASP A 1 457 ? 7.542 -8.060 29.829 1.00 67.81 457 ASP A CA 1
ATOM 3545 C C . ASP A 1 457 ? 6.351 -8.872 29.303 1.00 67.81 457 ASP A C 1
ATOM 3547 O O . ASP A 1 457 ? 6.248 -9.184 28.119 1.00 67.81 457 ASP A O 1
ATOM 3551 N N . HIS A 1 458 ? 5.394 -9.170 30.176 1.00 62.03 458 HIS A N 1
ATOM 3552 C CA . HIS A 1 458 ? 4.111 -9.764 29.811 1.00 62.03 458 HIS A CA 1
ATOM 3553 C C . HIS A 1 458 ? 3.173 -8.760 29.107 1.00 62.03 458 HIS A C 1
ATOM 3555 O O . HIS A 1 458 ? 2.335 -9.160 28.288 1.00 62.03 458 HIS A O 1
ATOM 3561 N N . MET A 1 459 ? 3.323 -7.455 29.380 1.00 57.12 459 MET A N 1
ATOM 3562 C CA . MET A 1 459 ? 2.539 -6.373 28.776 1.00 57.12 459 MET A CA 1
ATOM 3563 C C . MET A 1 459 ? 3.442 -5.379 28.047 1.00 57.12 459 MET A C 1
ATOM 3565 O O . MET A 1 459 ? 4.282 -4.725 28.649 1.00 57.12 459 MET A O 1
ATOM 3569 N N . VAL A 1 460 ? 3.219 -5.206 26.743 1.00 57.12 460 VAL A N 1
ATOM 3570 C CA . VAL A 1 460 ? 4.000 -4.275 25.916 1.00 57.12 460 VAL A CA 1
ATOM 3571 C C . VAL A 1 460 ? 3.099 -3.135 25.441 1.00 57.12 460 VAL A C 1
ATOM 3573 O O . VAL A 1 460 ? 2.329 -3.301 24.492 1.00 57.12 460 VAL A O 1
ATOM 3576 N N . ASP A 1 461 ? 3.194 -1.971 26.093 1.00 54.97 461 ASP A N 1
ATOM 3577 C CA . ASP A 1 461 ? 2.583 -0.723 25.613 1.00 54.97 461 ASP A CA 1
ATOM 3578 C C . ASP A 1 461 ? 3.566 0.030 24.705 1.00 54.97 461 ASP A C 1
ATOM 3580 O O . ASP A 1 461 ? 4.535 0.648 25.150 1.00 54.97 461 ASP A O 1
ATOM 3584 N N . LYS A 1 462 ? 3.278 0.005 23.403 1.00 52.28 462 LYS A N 1
ATOM 3585 C CA . LYS A 1 462 ? 4.126 0.570 22.343 1.00 52.28 462 LYS A CA 1
ATOM 3586 C C . LYS A 1 462 ? 4.365 2.074 22.476 1.00 52.28 462 LYS A C 1
ATOM 3588 O O . LYS A 1 462 ? 5.324 2.571 21.906 1.00 52.28 462 LYS A O 1
ATOM 3593 N N . ARG A 1 463 ? 3.510 2.807 23.199 1.00 48.34 463 ARG A N 1
ATOM 3594 C CA . ARG A 1 463 ? 3.673 4.260 23.394 1.00 48.34 463 ARG A CA 1
ATOM 3595 C C . ARG A 1 463 ? 4.687 4.606 24.484 1.00 48.34 463 ARG A C 1
ATOM 3597 O O . ARG A 1 463 ? 5.154 5.740 24.533 1.00 48.34 463 ARG A O 1
ATOM 3604 N N . ARG A 1 464 ? 4.987 3.659 25.377 1.00 49.66 464 ARG A N 1
ATOM 3605 C CA . ARG A 1 464 ? 5.840 3.867 26.559 1.00 49.66 464 ARG A CA 1
ATOM 3606 C C . ARG A 1 464 ? 7.230 3.246 26.416 1.00 49.66 464 ARG A C 1
ATOM 3608 O O . ARG A 1 464 ? 8.141 3.642 27.132 1.00 49.66 464 ARG A O 1
ATOM 3615 N N . VAL A 1 465 ? 7.391 2.293 25.500 1.00 51.94 465 VAL A N 1
ATOM 3616 C CA . VAL A 1 465 ? 8.620 1.516 25.305 1.00 51.94 465 VAL A CA 1
ATOM 3617 C C . VAL A 1 465 ? 9.529 2.189 24.276 1.00 51.94 465 VAL A C 1
ATOM 3619 O O . VAL A 1 465 ? 9.123 2.405 23.138 1.00 51.94 465 VAL A O 1
ATOM 3622 N N . LYS A 1 466 ? 10.778 2.478 24.656 1.00 52.78 466 LYS A N 1
ATOM 3623 C CA . LYS A 1 466 ? 11.824 3.005 23.763 1.00 52.78 466 LYS A CA 1
ATOM 3624 C C . LYS A 1 466 ? 12.928 1.951 23.557 1.00 52.78 466 LYS A C 1
ATOM 3626 O O . LYS A 1 466 ? 13.922 1.923 24.278 1.00 52.78 466 LYS A O 1
ATOM 3631 N N . GLY A 1 467 ? 12.715 1.017 22.624 1.00 58.34 467 GLY A N 1
ATOM 3632 C CA . GLY A 1 467 ? 13.704 0.020 22.168 1.00 58.34 467 GLY A CA 1
ATOM 3633 C C . GLY A 1 467 ? 13.247 -1.451 22.249 1.00 58.34 467 GLY A C 1
ATOM 3634 O O . GLY A 1 467 ? 12.073 -1.700 22.522 1.00 58.34 467 GLY A O 1
ATOM 3635 N N . PRO A 1 468 ? 14.154 -2.430 22.025 1.00 56.59 468 PRO A N 1
ATOM 3636 C CA . PRO A 1 468 ? 13.790 -3.847 21.910 1.00 56.59 468 PRO A CA 1
ATOM 3637 C C . PRO A 1 468 ? 13.168 -4.414 23.193 1.00 56.59 468 PRO A C 1
ATOM 3639 O O . PRO A 1 468 ? 13.750 -4.284 24.273 1.00 56.59 468 PRO A O 1
ATOM 3642 N N . VAL A 1 469 ? 11.995 -5.044 23.067 1.00 64.69 469 VAL A N 1
ATOM 3643 C CA . VAL A 1 469 ? 11.291 -5.739 24.157 1.00 64.69 469 VAL A CA 1
ATOM 3644 C C . VAL A 1 469 ? 10.729 -7.062 23.643 1.00 64.69 469 VAL A C 1
ATOM 3646 O O . VAL A 1 469 ? 10.037 -7.094 22.623 1.00 64.69 469 VAL A O 1
ATOM 3649 N N . ALA A 1 470 ? 10.996 -8.143 24.368 1.00 66.06 470 ALA A N 1
ATOM 3650 C CA . ALA A 1 470 ? 10.385 -9.447 24.168 1.00 66.06 470 ALA A CA 1
ATOM 3651 C C . ALA A 1 470 ? 9.121 -9.569 25.030 1.00 66.06 470 ALA A C 1
ATOM 3653 O O . ALA A 1 470 ? 9.140 -9.307 26.234 1.00 66.06 470 ALA A O 1
ATOM 3654 N N . LYS A 1 471 ? 8.009 -9.988 24.413 1.00 70.81 471 LYS A N 1
ATOM 3655 C CA . LYS A 1 471 ? 6.770 -10.262 25.145 1.00 70.81 471 LYS A CA 1
ATOM 3656 C C . LYS A 1 471 ? 6.812 -11.677 25.722 1.00 70.81 471 LYS A C 1
ATOM 3658 O O . LYS A 1 471 ? 6.476 -12.622 25.011 1.00 70.81 471 LYS A O 1
ATOM 3663 N N . VAL A 1 472 ? 7.196 -11.823 26.986 1.00 71.81 472 VAL A N 1
ATOM 3664 C CA . VAL A 1 472 ? 7.270 -13.123 27.671 1.00 71.81 472 VAL A CA 1
ATOM 3665 C C . VAL A 1 472 ? 6.653 -12.998 29.059 1.00 71.81 472 VAL A C 1
ATOM 3667 O O . VAL A 1 472 ? 6.995 -12.095 29.819 1.00 71.81 472 VAL A O 1
ATOM 3670 N N . ASP A 1 473 ? 5.743 -13.910 29.399 1.00 72.62 473 ASP A N 1
ATOM 3671 C CA . ASP A 1 473 ? 5.172 -13.975 30.743 1.00 72.62 473 ASP A CA 1
ATOM 3672 C C . ASP A 1 473 ? 6.066 -14.803 31.678 1.00 72.62 473 ASP A C 1
ATOM 3674 O O . ASP A 1 473 ? 6.117 -16.032 31.606 1.00 72.62 473 ASP A O 1
ATOM 3678 N N . LEU A 1 474 ? 6.751 -14.115 32.592 1.00 77.38 474 LEU A N 1
ATOM 3679 C CA . LEU A 1 474 ? 7.628 -14.726 33.594 1.00 77.38 474 LEU A CA 1
ATOM 3680 C C . LEU A 1 474 ? 6.863 -15.379 34.759 1.00 77.38 474 LEU A C 1
ATOM 3682 O O . LEU A 1 474 ? 7.479 -15.994 35.631 1.00 77.38 474 LEU A O 1
ATOM 3686 N N . ALA A 1 475 ? 5.529 -15.285 34.800 1.00 73.81 475 ALA A N 1
ATOM 3687 C CA . ALA A 1 475 ? 4.715 -16.054 35.740 1.00 73.81 475 ALA A CA 1
ATOM 3688 C C . ALA A 1 475 ? 4.572 -17.536 35.333 1.00 73.81 475 ALA A C 1
ATOM 3690 O O . ALA A 1 475 ? 4.191 -18.357 36.175 1.00 73.81 475 ALA A O 1
ATOM 3691 N N . HIS A 1 476 ? 4.887 -17.871 34.076 1.00 78.00 476 HIS A N 1
ATOM 3692 C CA . HIS A 1 476 ? 4.822 -19.218 33.507 1.00 78.00 476 HIS A CA 1
ATOM 3693 C C . HIS A 1 476 ? 6.205 -19.873 33.419 1.00 78.00 476 HIS A C 1
ATOM 3695 O O . HIS A 1 476 ? 7.217 -19.203 33.230 1.00 78.00 476 HIS A O 1
ATOM 3701 N N . HIS A 1 477 ? 6.241 -21.203 33.536 1.00 77.44 477 HIS A N 1
ATOM 3702 C CA . HIS A 1 477 ? 7.485 -21.975 33.547 1.00 77.44 477 HIS A CA 1
ATOM 3703 C C . HIS A 1 477 ? 8.284 -21.826 32.242 1.00 77.44 477 HIS A C 1
ATOM 3705 O O . HIS A 1 477 ? 9.487 -21.608 32.300 1.00 77.44 477 HIS A O 1
ATOM 3711 N N . ASP A 1 478 ? 7.624 -21.837 31.083 1.00 73.19 478 ASP A N 1
ATOM 3712 C CA . ASP A 1 478 ? 8.293 -21.762 29.773 1.00 73.19 478 ASP A CA 1
ATOM 3713 C C . ASP A 1 478 ? 9.076 -20.450 29.587 1.00 73.19 478 ASP A C 1
ATOM 3715 O O . ASP A 1 478 ? 10.217 -20.438 29.111 1.00 73.19 478 ASP A O 1
ATOM 3719 N N . GLY A 1 479 ? 8.492 -19.335 30.043 1.00 75.06 479 GLY A N 1
ATOM 3720 C CA . GLY A 1 479 ? 9.155 -18.032 30.058 1.00 75.06 479 GLY A CA 1
ATOM 3721 C C . GLY A 1 479 ? 10.354 -18.001 31.008 1.00 75.06 479 GLY A C 1
ATOM 3722 O O . GLY A 1 479 ? 11.408 -17.468 30.663 1.00 75.06 479 GLY A O 1
ATOM 3723 N N . GLN A 1 480 ? 10.225 -18.632 32.179 1.00 81.00 480 GLN A N 1
ATOM 3724 C CA . GLN A 1 480 ? 11.312 -18.756 33.154 1.00 81.00 480 GLN A CA 1
ATOM 3725 C C . GLN A 1 480 ? 12.470 -19.610 32.624 1.00 81.00 480 GLN A C 1
ATOM 3727 O O . GLN A 1 480 ? 13.626 -19.209 32.751 1.00 81.00 480 GLN A O 1
ATOM 3732 N N . SER A 1 481 ? 12.179 -20.759 32.008 1.00 78.88 481 SER A N 1
ATOM 3733 C CA . SER A 1 481 ? 13.185 -21.657 31.429 1.00 78.88 481 SER A CA 1
ATOM 3734 C C . SER A 1 481 ? 14.001 -20.974 30.339 1.00 78.88 481 SER A C 1
ATOM 3736 O O . SER A 1 481 ? 15.218 -21.128 30.304 1.00 78.88 481 SER A O 1
ATOM 3738 N N . THR A 1 482 ? 13.349 -20.167 29.502 1.00 77.19 482 THR A N 1
ATOM 3739 C CA . THR A 1 482 ? 14.011 -19.415 28.430 1.00 77.19 482 THR A CA 1
ATOM 3740 C C . THR A 1 482 ? 15.059 -18.450 28.995 1.00 77.19 482 THR A C 1
ATOM 3742 O O . THR A 1 482 ? 16.226 -18.506 28.611 1.00 77.19 482 THR A O 1
ATOM 3745 N N . VAL A 1 483 ? 14.689 -17.633 29.985 1.00 79.62 483 VAL A N 1
ATOM 3746 C CA . VAL A 1 483 ? 15.620 -16.685 30.624 1.00 79.62 483 VAL A CA 1
ATOM 3747 C C . VAL A 1 483 ? 16.759 -17.402 31.350 1.00 79.62 483 VAL A C 1
ATOM 3749 O O . VAL A 1 483 ? 17.915 -16.999 31.239 1.00 79.62 483 VAL A O 1
ATOM 3752 N N . LEU A 1 484 ? 16.461 -18.486 32.074 1.00 82.00 484 LEU A N 1
ATOM 3753 C CA . LEU A 1 484 ? 17.494 -19.269 32.755 1.00 82.00 484 LEU A CA 1
ATOM 3754 C C . LEU A 1 484 ? 18.471 -19.904 31.757 1.00 82.00 484 LEU A C 1
ATOM 3756 O O . LEU A 1 484 ? 19.669 -19.914 32.029 1.00 82.00 484 LEU A O 1
ATOM 3760 N N . SER A 1 485 ? 17.989 -20.372 30.600 1.00 80.12 485 SER A N 1
ATOM 3761 C CA . SER A 1 485 ? 18.849 -20.928 29.550 1.00 80.12 485 SER A CA 1
ATOM 3762 C C . SER A 1 485 ? 19.821 -19.886 28.991 1.00 80.12 485 SER 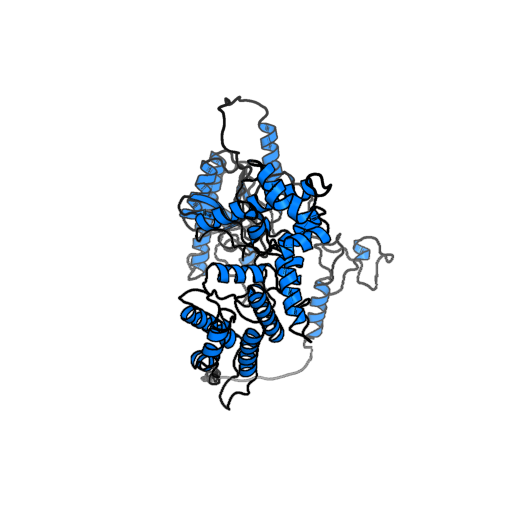A C 1
ATOM 3764 O O . SER A 1 485 ? 21.000 -20.179 28.847 1.00 80.12 485 SER A O 1
ATOM 3766 N N . TRP A 1 486 ? 19.391 -18.635 28.785 1.00 80.50 486 TRP A N 1
ATOM 3767 C CA . TRP A 1 486 ? 20.276 -17.571 28.290 1.00 80.50 486 TRP A CA 1
ATOM 3768 C C . TRP A 1 486 ? 21.411 -17.251 29.264 1.00 80.50 486 TRP A C 1
ATOM 3770 O O . TRP A 1 486 ? 22.560 -17.082 28.851 1.00 80.50 486 TRP A O 1
ATOM 3780 N N . ILE A 1 487 ? 21.107 -17.240 30.564 1.00 81.44 487 ILE A N 1
ATOM 3781 C CA . ILE A 1 487 ? 22.106 -17.041 31.619 1.00 81.44 487 ILE A CA 1
ATOM 3782 C C . ILE A 1 487 ? 23.064 -18.243 31.689 1.00 81.44 487 ILE A C 1
ATOM 3784 O O . ILE A 1 487 ? 24.271 -18.065 31.840 1.00 81.44 487 ILE A O 1
ATOM 3788 N N . GLN A 1 488 ? 22.551 -19.472 31.557 1.00 81.88 488 GLN A N 1
ATOM 3789 C CA . GLN A 1 488 ? 23.364 -20.697 31.592 1.00 81.88 488 GLN A CA 1
ATOM 3790 C C . GLN A 1 488 ? 24.284 -20.843 30.375 1.00 81.88 488 GLN A C 1
ATOM 3792 O O . GLN A 1 488 ? 25.431 -21.265 30.541 1.00 81.88 488 GLN A O 1
ATOM 3797 N N . ASP A 1 489 ? 23.798 -20.455 29.195 1.00 79.44 489 ASP A N 1
ATOM 3798 C CA . ASP A 1 489 ? 24.519 -20.475 27.919 1.00 79.44 489 ASP A CA 1
ATOM 3799 C C . ASP A 1 489 ? 25.588 -19.372 27.819 1.00 79.44 489 ASP A C 1
ATOM 3801 O O . ASP A 1 489 ? 26.350 -19.337 26.854 1.00 79.44 489 ASP A O 1
ATOM 3805 N N . GLY A 1 490 ? 25.644 -18.449 28.789 1.00 76.31 490 GLY A N 1
ATOM 3806 C CA . GLY A 1 490 ? 26.595 -17.336 28.795 1.00 76.31 490 GLY A CA 1
ATOM 3807 C C . GLY A 1 490 ? 26.285 -16.250 27.762 1.00 76.31 490 GLY A C 1
ATOM 3808 O O . GLY A 1 490 ? 27.199 -15.562 27.317 1.00 76.31 490 GLY A O 1
ATOM 3809 N N . LYS A 1 491 ? 25.012 -16.095 27.371 1.00 73.44 491 LYS A N 1
ATOM 3810 C CA . LYS A 1 491 ? 24.547 -15.049 26.436 1.00 73.44 491 LYS A CA 1
ATOM 3811 C C . LYS A 1 491 ? 24.338 -13.687 27.114 1.00 73.44 491 LYS A C 1
ATOM 3813 O O . LYS A 1 491 ? 24.103 -12.690 26.442 1.00 73.44 491 LYS A O 1
ATOM 3818 N N . VAL A 1 492 ? 24.424 -13.652 28.445 1.00 73.44 492 VAL A N 1
ATOM 3819 C CA . VAL A 1 492 ? 24.051 -12.513 29.287 1.00 73.44 492 VAL A CA 1
ATOM 3820 C C . VAL A 1 492 ? 25.262 -12.004 30.069 1.00 73.44 492 VAL A C 1
ATOM 3822 O O . VAL A 1 492 ? 25.813 -12.727 30.898 1.00 73.44 492 VAL A O 1
ATOM 3825 N N . ASP A 1 493 ? 25.639 -10.740 29.854 1.00 71.00 493 ASP A N 1
ATOM 3826 C CA . ASP A 1 493 ? 26.769 -10.109 30.556 1.00 71.00 493 ASP A CA 1
ATOM 3827 C C . ASP A 1 493 ? 26.385 -9.432 31.885 1.00 71.00 493 ASP A C 1
ATOM 3829 O O . ASP A 1 493 ? 27.243 -9.301 32.759 1.00 71.00 493 ASP A O 1
ATOM 3833 N N . ALA A 1 494 ? 25.124 -9.008 32.049 1.00 74.06 494 ALA A N 1
ATOM 3834 C CA . ALA A 1 494 ? 24.585 -8.410 33.276 1.00 74.06 494 ALA A CA 1
ATOM 3835 C C . ALA A 1 494 ? 23.049 -8.484 33.319 1.00 74.06 494 ALA A C 1
ATOM 3837 O O . ALA A 1 494 ? 22.397 -8.502 32.280 1.00 74.06 494 ALA A O 1
ATOM 3838 N N . VAL A 1 495 ? 22.457 -8.479 34.517 1.00 78.12 495 VAL A N 1
ATOM 3839 C CA . VAL A 1 495 ? 21.000 -8.583 34.722 1.00 78.12 495 VAL A CA 1
ATOM 3840 C C . VAL A 1 495 ? 20.482 -7.444 35.605 1.00 78.12 495 VAL A C 1
ATOM 3842 O O . VAL A 1 495 ? 21.069 -7.142 36.639 1.00 78.12 495 VAL A O 1
ATOM 3845 N N . MET A 1 496 ? 19.348 -6.839 35.242 1.00 77.81 496 MET A N 1
ATOM 3846 C CA . MET A 1 496 ? 18.687 -5.782 36.024 1.00 77.81 496 MET A CA 1
ATOM 3847 C C . MET A 1 496 ? 17.237 -6.171 36.305 1.00 77.81 496 MET A C 1
ATOM 3849 O O . MET A 1 496 ? 16.415 -6.168 35.402 1.00 77.81 496 MET A O 1
ATOM 3853 N N . LEU A 1 497 ? 16.889 -6.473 37.550 1.00 79.25 497 LEU A N 1
ATOM 3854 C CA . LEU A 1 497 ? 15.554 -6.922 37.937 1.00 79.25 497 LEU A CA 1
ATOM 3855 C C . LEU A 1 497 ? 14.766 -5.794 38.608 1.00 79.25 497 LEU A C 1
ATOM 3857 O O . LEU A 1 497 ? 15.252 -5.201 39.562 1.00 79.25 497 LEU A O 1
ATOM 3861 N N . ALA A 1 498 ? 13.513 -5.587 38.201 1.00 77.25 498 ALA A N 1
ATOM 3862 C CA . ALA A 1 498 ? 12.547 -4.758 38.927 1.00 77.25 498 ALA A CA 1
ATOM 3863 C C . ALA A 1 498 ? 11.277 -5.578 39.238 1.00 77.25 498 ALA A C 1
ATOM 3865 O O . ALA A 1 498 ? 10.286 -5.546 38.502 1.00 77.25 498 ALA A O 1
ATOM 3866 N N . PRO A 1 499 ? 11.295 -6.418 40.292 1.00 81.94 499 PRO A N 1
ATOM 3867 C CA . PRO A 1 499 ? 10.139 -7.229 40.655 1.00 81.94 499 PRO A CA 1
ATOM 3868 C C . PRO A 1 499 ? 8.919 -6.357 41.007 1.00 81.94 499 PRO A C 1
ATOM 3870 O O . PRO A 1 499 ? 9.065 -5.233 41.484 1.00 81.94 499 PRO A O 1
ATOM 3873 N N . PRO A 1 500 ? 7.683 -6.865 40.848 1.00 80.12 500 PRO A N 1
ATOM 3874 C CA . PRO A 1 500 ? 6.482 -6.052 41.025 1.00 80.12 500 PRO A CA 1
ATOM 3875 C C . PRO A 1 500 ? 6.371 -5.484 42.449 1.00 80.12 500 PRO A C 1
ATOM 3877 O O . PRO A 1 500 ? 6.207 -6.231 43.415 1.00 80.12 500 PRO A O 1
ATOM 3880 N N . CYS A 1 501 ? 6.358 -4.158 42.583 1.00 79.31 501 CYS A N 1
ATOM 3881 C CA . CYS A 1 501 ? 6.272 -3.457 43.872 1.00 79.31 501 CYS A CA 1
ATOM 3882 C C . CYS A 1 501 ? 4.823 -3.247 44.366 1.00 79.31 501 CYS A C 1
ATOM 3884 O O . CYS A 1 501 ? 4.561 -3.028 45.551 1.00 79.31 501 CYS A O 1
ATOM 3886 N N . GLY A 1 502 ? 3.835 -3.354 43.468 1.00 78.44 502 GLY A N 1
ATOM 3887 C CA . GLY A 1 502 ? 2.460 -2.916 43.727 1.00 78.44 502 GLY A CA 1
ATOM 3888 C C . GLY A 1 502 ? 1.723 -3.654 44.853 1.00 78.44 502 GLY A C 1
ATOM 3889 O O . GLY A 1 502 ? 0.830 -3.066 45.467 1.00 78.44 502 GLY A O 1
ATOM 3890 N N . THR A 1 503 ? 2.069 -4.915 45.150 1.00 80.88 503 THR A N 1
ATOM 3891 C CA . THR A 1 503 ? 1.461 -5.681 46.266 1.00 80.88 503 THR A CA 1
ATOM 3892 C C . THR A 1 503 ? 2.235 -5.576 47.579 1.00 80.88 503 THR A C 1
ATOM 3894 O O . THR A 1 503 ? 1.688 -5.939 48.617 1.00 80.88 503 THR A O 1
ATOM 3897 N N . SER A 1 504 ? 3.479 -5.093 47.539 1.00 82.88 504 SER A N 1
ATOM 3898 C CA . SER A 1 504 ? 4.403 -5.029 48.677 1.00 82.88 504 SER A CA 1
ATOM 3899 C C . SER A 1 504 ? 4.750 -3.605 49.117 1.00 82.88 504 SER A C 1
ATOM 3901 O O . SER A 1 504 ? 5.468 -3.430 50.099 1.00 82.88 504 SER A O 1
ATOM 3903 N N . SER A 1 505 ? 4.244 -2.589 48.413 1.00 81.06 505 SER A N 1
ATOM 3904 C CA . SER A 1 505 ? 4.448 -1.185 48.764 1.00 81.06 505 SER A CA 1
ATOM 3905 C C . SER A 1 505 ? 3.767 -0.820 50.087 1.00 81.06 505 SER A C 1
ATOM 3907 O O . SER A 1 505 ? 2.552 -0.986 50.239 1.00 81.06 505 SER A O 1
ATOM 3909 N N . ARG A 1 506 ? 4.548 -0.247 51.014 1.00 76.25 506 ARG A N 1
ATOM 3910 C CA . ARG A 1 506 ? 4.061 0.310 52.289 1.00 76.25 506 ARG A CA 1
ATOM 3911 C C . ARG A 1 506 ? 3.292 1.621 52.136 1.00 76.25 506 ARG A C 1
ATOM 3913 O O . ARG A 1 506 ? 2.641 2.044 53.081 1.00 76.25 506 ARG A O 1
ATOM 3920 N N . ALA A 1 507 ? 3.269 2.235 50.950 1.00 71.19 507 ALA A N 1
ATOM 3921 C CA . ALA A 1 507 ? 2.414 3.401 50.693 1.00 71.19 507 ALA A CA 1
ATOM 3922 C C . ALA A 1 507 ? 0.918 3.095 50.923 1.00 71.19 507 ALA A C 1
ATOM 3924 O O . ALA A 1 507 ? 0.127 3.994 51.186 1.00 71.19 507 ALA A O 1
ATOM 3925 N N . ARG A 1 508 ? 0.533 1.810 50.883 1.00 71.00 508 ARG A N 1
ATOM 3926 C CA . ARG A 1 508 ? -0.814 1.319 51.214 1.00 71.00 508 ARG A CA 1
ATOM 3927 C C . ARG A 1 508 ? -1.188 1.485 52.695 1.00 71.00 508 ARG A C 1
ATOM 3929 O O . ARG A 1 508 ? -2.368 1.431 53.025 1.00 71.00 508 ARG A O 1
ATOM 3936 N N . GLU A 1 509 ? -0.206 1.668 53.578 1.00 69.81 509 GLU A N 1
ATOM 3937 C CA . GLU A 1 509 ? -0.396 1.846 55.026 1.00 69.81 509 GLU A CA 1
ATOM 3938 C C . GLU A 1 509 ? -0.726 3.304 55.395 1.00 69.81 509 GLU A C 1
ATOM 3940 O O . GLU A 1 509 ? -1.187 3.567 56.503 1.00 69.81 509 GLU A O 1
ATOM 3945 N N . ILE A 1 510 ? -0.528 4.254 54.472 1.00 69.81 510 ILE A N 1
ATOM 3946 C CA . ILE A 1 510 ? -0.745 5.685 54.714 1.00 69.81 510 ILE A CA 1
ATOM 3947 C C . ILE A 1 510 ? -2.241 6.020 54.536 1.00 69.81 510 ILE A C 1
ATOM 3949 O O . ILE A 1 510 ? -2.807 5.756 53.468 1.00 69.81 510 ILE A O 1
ATOM 3953 N N . PRO A 1 511 ? -2.914 6.608 55.546 1.00 58.62 511 PRO A N 1
ATOM 3954 C CA . PRO A 1 511 ? -4.309 7.028 55.424 1.00 58.62 511 PRO A CA 1
ATOM 3955 C C . PRO A 1 511 ? -4.473 8.176 54.418 1.00 58.62 511 PRO A C 1
ATOM 3957 O O . PRO A 1 511 ? -3.792 9.194 54.514 1.00 58.62 511 PRO A O 1
ATOM 3960 N N . LEU A 1 512 ? -5.412 8.044 53.473 1.00 67.12 512 LEU A N 1
ATOM 3961 C CA . LEU A 1 512 ? -5.764 9.119 52.538 1.00 67.12 512 LEU A CA 1
ATOM 3962 C C . LEU A 1 512 ? -6.995 9.903 53.037 1.00 67.12 512 LEU A C 1
ATOM 3964 O O . LEU A 1 512 ? -7.948 9.293 53.524 1.00 67.12 512 LEU A O 1
ATOM 3968 N N . PRO A 1 513 ? -7.047 11.236 52.845 1.00 54.00 513 PRO A N 1
ATOM 3969 C CA . PRO A 1 513 ? -8.092 12.105 53.406 1.00 54.00 513 PRO A CA 1
ATOM 3970 C C . PRO A 1 513 ? -9.509 11.903 52.828 1.00 54.00 513 PRO A C 1
ATOM 3972 O O . PRO A 1 513 ? -10.463 12.504 53.316 1.00 54.00 513 PRO A O 1
ATOM 3975 N N . ARG A 1 514 ? -9.696 11.061 51.799 1.00 54.72 514 ARG A N 1
ATOM 3976 C CA . ARG A 1 514 ? -11.011 10.752 51.203 1.00 54.72 514 ARG A CA 1
ATOM 3977 C C . ARG A 1 514 ? -11.404 9.292 51.443 1.00 54.72 514 ARG A C 1
ATOM 3979 O O . ARG A 1 514 ? -10.785 8.384 50.887 1.00 54.72 514 ARG A O 1
ATOM 3986 N N . LYS A 1 515 ? -12.487 9.071 52.202 1.00 47.38 515 LYS A N 1
ATOM 3987 C CA . LYS A 1 515 ? -13.124 7.751 52.377 1.00 47.38 515 LYS A CA 1
ATOM 3988 C C . LYS A 1 515 ? -13.547 7.188 51.008 1.00 47.38 515 LYS A C 1
ATOM 3990 O O . LYS A 1 515 ? -14.368 7.798 50.332 1.00 47.38 515 LYS A O 1
ATOM 3995 N N . GLY A 1 516 ? -12.981 6.042 50.608 1.00 54.69 516 GLY A N 1
ATOM 3996 C CA . GLY A 1 516 ? -13.411 5.261 49.432 1.00 54.69 516 GLY A CA 1
ATOM 3997 C C . GLY A 1 516 ? -12.350 4.952 48.362 1.00 54.69 516 GLY A C 1
ATOM 3998 O O . GLY A 1 516 ? -12.572 4.060 47.554 1.00 54.69 516 GLY A O 1
ATOM 3999 N N . MET A 1 517 ? -11.189 5.624 48.356 1.00 55.53 517 MET A N 1
ATOM 4000 C CA . MET A 1 517 ? -10.091 5.371 47.391 1.00 55.53 517 MET A CA 1
ATOM 4001 C C . MET A 1 517 ? -8.826 4.771 48.028 1.00 55.53 517 MET A C 1
ATOM 4003 O O . MET A 1 517 ? -7.767 4.773 47.406 1.00 55.53 517 MET A O 1
ATOM 4007 N N . GLN A 1 518 ? -8.901 4.266 49.261 1.00 60.50 518 GLN A N 1
ATOM 4008 C CA . GLN A 1 518 ? -7.720 3.757 49.957 1.00 60.50 518 GLN A CA 1
ATOM 4009 C C . GLN A 1 518 ? -7.302 2.380 49.407 1.00 60.50 518 GLN A C 1
ATOM 4011 O O . GLN A 1 518 ? -8.089 1.431 49.480 1.00 60.50 518 GLN A O 1
ATOM 4016 N N . PRO A 1 519 ? -6.073 2.219 48.883 1.00 66.25 519 PRO A N 1
ATOM 4017 C CA . PRO A 1 519 ? -5.553 0.904 48.546 1.00 66.25 519 PRO A CA 1
ATOM 4018 C C . PRO A 1 519 ? -5.293 0.133 49.843 1.00 66.25 519 PRO A C 1
ATOM 4020 O O . PRO A 1 519 ? -4.357 0.442 50.570 1.00 66.25 519 PRO A O 1
ATOM 4023 N N . VAL A 1 520 ? -6.114 -0.876 50.133 1.00 75.62 520 VAL A N 1
ATOM 4024 C CA . VAL A 1 520 ? -5.964 -1.695 51.347 1.00 75.62 520 VAL A CA 1
ATOM 4025 C C . VAL A 1 520 ? -4.589 -2.394 51.347 1.00 75.62 520 VAL A C 1
ATOM 4027 O O . VAL A 1 520 ? -4.164 -2.892 50.288 1.00 75.62 520 VAL A O 1
ATOM 4030 N N . PRO A 1 521 ? -3.876 -2.435 52.492 1.00 80.69 521 PRO A N 1
ATOM 4031 C CA . PRO A 1 521 ? -2.675 -3.247 52.654 1.00 80.69 521 PRO A CA 1
ATOM 4032 C C . PRO A 1 521 ? -2.958 -4.721 52.354 1.00 80.69 521 PRO A C 1
ATOM 4034 O O . PRO A 1 521 ? -3.929 -5.292 52.839 1.00 80.69 521 PRO A O 1
ATOM 4037 N N . LEU A 1 522 ? -2.109 -5.346 51.537 1.00 85.44 522 LEU A N 1
ATOM 4038 C CA . LEU A 1 522 ? -2.244 -6.764 51.166 1.00 85.44 522 LEU A CA 1
ATOM 4039 C C . LEU A 1 522 ? -1.271 -7.674 51.930 1.00 85.44 522 LEU A C 1
ATOM 4041 O O . LEU A 1 522 ? -1.378 -8.897 51.885 1.00 85.44 522 LEU A O 1
ATOM 4045 N N . ARG A 1 523 ? -0.295 -7.084 52.611 1.00 88.44 523 ARG A N 1
ATOM 4046 C CA . ARG A 1 523 ? 0.785 -7.750 53.340 1.00 88.44 523 ARG A CA 1
ATOM 4047 C C . ARG A 1 523 ? 1.027 -6.964 54.626 1.00 88.44 523 ARG A C 1
ATOM 4049 O O . ARG A 1 523 ? 0.604 -5.814 54.726 1.00 88.44 523 ARG A O 1
ATOM 4056 N N . SER A 1 524 ? 1.710 -7.573 55.581 1.00 86.56 524 SER A N 1
ATOM 4057 C CA . SER A 1 524 ? 2.219 -6.898 56.779 1.00 86.56 524 SER A CA 1
ATOM 4058 C C . SER A 1 524 ? 3.567 -7.491 57.172 1.00 86.56 524 SER A C 1
ATOM 4060 O O . SER A 1 524 ? 3.944 -8.535 56.643 1.00 86.56 524 SER A O 1
ATOM 4062 N N . ASP A 1 525 ? 4.270 -6.875 58.122 1.00 85.75 525 ASP A N 1
ATOM 4063 C CA . ASP A 1 525 ? 5.532 -7.406 58.658 1.00 85.75 525 ASP A CA 1
ATOM 4064 C C . ASP A 1 525 ? 5.396 -8.849 59.182 1.00 85.75 525 ASP A C 1
ATOM 4066 O O . ASP A 1 525 ? 6.279 -9.674 58.975 1.00 85.75 525 ASP A O 1
ATOM 4070 N N . ARG A 1 526 ? 4.250 -9.190 59.793 1.00 86.56 526 ARG A N 1
ATOM 4071 C CA . ARG A 1 526 ? 3.952 -10.552 60.278 1.00 86.56 526 ARG A CA 1
ATOM 4072 C C . ARG A 1 526 ? 3.556 -11.520 59.160 1.00 86.56 526 ARG A C 1
ATOM 4074 O O . ARG A 1 526 ? 3.746 -12.724 59.295 1.00 86.56 526 ARG A O 1
ATOM 4081 N N . TRP A 1 527 ? 2.981 -11.008 58.074 1.00 86.62 527 TRP A N 1
ATOM 4082 C CA . TRP A 1 527 ? 2.487 -11.800 56.947 1.00 86.62 527 TRP A CA 1
ATOM 4083 C C . TRP A 1 527 ? 3.032 -11.251 55.620 1.00 86.62 527 TRP A C 1
ATOM 4085 O O . TRP A 1 527 ? 2.263 -10.758 54.781 1.00 86.62 527 TRP A O 1
ATOM 4095 N N . PRO A 1 528 ? 4.359 -11.323 55.399 1.00 86.19 528 PRO A N 1
ATOM 4096 C CA . PRO A 1 528 ? 5.003 -10.702 54.244 1.00 86.19 528 PRO A CA 1
ATOM 4097 C C . PRO A 1 528 ? 4.603 -11.383 52.932 1.00 86.19 528 PRO A C 1
ATOM 4099 O O . PRO A 1 528 ? 4.531 -10.736 51.890 1.00 86.19 528 PRO A O 1
ATOM 4102 N N . ASN A 1 529 ? 4.251 -12.670 52.973 1.00 87.75 529 ASN A N 1
ATOM 4103 C CA . ASN A 1 529 ? 3.757 -13.425 51.820 1.00 87.75 529 ASN A CA 1
ATOM 4104 C C . ASN A 1 529 ? 2.265 -13.183 51.509 1.00 87.75 529 ASN A C 1
ATOM 4106 O O . ASN A 1 529 ? 1.784 -13.688 50.495 1.00 87.75 529 ASN A O 1
ATOM 4110 N N . GLY A 1 530 ? 1.542 -12.410 52.325 1.00 89.31 530 GLY A N 1
ATOM 4111 C CA . GLY A 1 530 ? 0.120 -12.104 52.140 1.00 89.31 530 GLY A CA 1
ATOM 4112 C C . GLY A 1 530 ? -0.708 -12.328 53.400 1.00 89.31 530 GLY A C 1
ATOM 4113 O O . GLY A 1 530 ? -0.483 -13.290 54.130 1.00 89.31 530 GLY A O 1
ATOM 4114 N N . LEU A 1 531 ? -1.689 -11.456 53.641 1.00 88.00 531 LEU A N 1
ATOM 4115 C CA . LEU A 1 531 ? -2.565 -11.563 54.809 1.00 88.00 531 LEU A CA 1
ATOM 4116 C C . LEU A 1 531 ? -3.467 -12.822 54.739 1.00 88.00 531 LEU A C 1
ATOM 4118 O O . LEU A 1 531 ? -4.000 -13.129 53.668 1.00 88.00 531 LEU A O 1
ATOM 4122 N N . PRO A 1 532 ? -3.719 -13.524 55.864 1.00 85.94 532 PRO A N 1
ATOM 4123 C CA . PRO A 1 532 ? -4.494 -14.774 55.869 1.00 85.94 532 PRO A CA 1
ATOM 4124 C C . PRO A 1 532 ? -5.938 -14.633 55.368 1.00 85.94 532 PRO A C 1
ATOM 4126 O O . PRO A 1 532 ? -6.509 -15.576 54.831 1.00 85.94 532 PRO A O 1
ATOM 4129 N N . HIS A 1 533 ? -6.526 -13.446 55.528 1.00 86.06 533 HIS A N 1
ATOM 4130 C CA . HIS A 1 533 ? -7.922 -13.155 55.196 1.00 86.06 533 HIS A CA 1
ATOM 4131 C C . HIS A 1 533 ? -8.123 -12.643 53.758 1.00 86.06 533 HIS A C 1
ATOM 4133 O O . HIS A 1 533 ? -9.225 -12.223 53.406 1.00 86.06 533 HIS A O 1
ATOM 4139 N N . LEU A 1 534 ? -7.086 -12.638 52.911 1.00 85.81 534 LEU A N 1
ATOM 4140 C CA . LEU A 1 534 ? -7.224 -12.186 51.525 1.00 85.81 534 LEU A CA 1
ATOM 4141 C C . LEU A 1 534 ? -8.130 -13.114 50.713 1.00 85.81 534 LEU A C 1
ATOM 4143 O O . LEU A 1 534 ? -7.966 -14.334 50.715 1.00 85.81 534 LEU A O 1
ATOM 4147 N N . GLN A 1 535 ? -9.022 -12.518 49.922 1.00 82.25 535 GLN A N 1
ATOM 4148 C CA . GLN A 1 535 ? -9.925 -13.228 49.017 1.00 82.25 535 GLN A CA 1
ATOM 4149 C C . GLN A 1 535 ? -9.932 -12.603 47.612 1.00 82.25 535 GLN A C 1
ATOM 4151 O O . GLN A 1 535 ? -9.440 -11.491 47.394 1.00 82.25 535 GLN A O 1
ATOM 4156 N N . GLY A 1 536 ? -10.460 -13.352 46.639 1.00 84.19 536 GLY A N 1
ATOM 4157 C CA . GLY A 1 536 ? -10.674 -12.893 45.265 1.00 84.19 536 GLY A CA 1
ATOM 4158 C C . GLY A 1 536 ? -9.417 -12.358 44.565 1.00 84.19 536 GLY A C 1
ATOM 4159 O O . GLY A 1 536 ? -8.325 -12.923 44.661 1.00 84.19 536 GLY A O 1
ATOM 4160 N N . VAL A 1 537 ? -9.577 -11.238 43.853 1.00 81.19 537 VAL A N 1
ATOM 4161 C CA . VAL A 1 537 ? -8.533 -10.611 43.018 1.00 81.19 537 VAL A CA 1
ATOM 4162 C C . VAL A 1 537 ? -7.290 -10.220 43.826 1.00 81.19 537 VAL A C 1
ATOM 4164 O O . VAL A 1 537 ? -6.169 -10.324 43.328 1.00 81.19 537 VAL A O 1
ATOM 4167 N N . ALA A 1 538 ? -7.462 -9.798 45.081 1.00 78.50 538 ALA A N 1
ATOM 4168 C CA . ALA A 1 538 ? -6.356 -9.407 45.950 1.00 78.50 538 ALA A CA 1
ATOM 4169 C C . ALA A 1 538 ? -5.439 -10.597 46.280 1.00 78.50 538 ALA A C 1
ATOM 4171 O O . ALA A 1 538 ? -4.217 -10.481 46.170 1.00 78.50 538 ALA A O 1
ATOM 4172 N N . LYS A 1 539 ? -6.029 -11.761 46.592 1.00 83.44 539 LYS A N 1
ATOM 4173 C CA . LYS A 1 539 ? -5.292 -13.010 46.834 1.00 83.44 539 LYS A CA 1
ATOM 4174 C C . LYS A 1 539 ? -4.521 -13.452 45.587 1.00 83.44 539 LYS A C 1
ATOM 4176 O O . LYS A 1 539 ? -3.338 -13.767 45.683 1.00 83.44 539 LYS A O 1
ATOM 4181 N N . LEU A 1 540 ? -5.158 -13.409 44.413 1.00 82.75 540 LEU A N 1
ATOM 4182 C CA . LEU A 1 540 ? -4.522 -13.783 43.143 1.00 82.75 540 LEU A CA 1
ATOM 4183 C C . LEU A 1 540 ? -3.317 -12.893 42.810 1.00 82.75 540 LEU A C 1
ATOM 4185 O O . LEU A 1 540 ? -2.259 -13.411 42.462 1.00 82.75 540 LEU A O 1
ATOM 4189 N N . LYS A 1 541 ? -3.429 -11.569 42.990 1.00 83.00 541 LYS A N 1
ATOM 4190 C CA . LYS A 1 541 ? -2.306 -10.640 42.771 1.00 83.00 541 LYS A CA 1
ATOM 4191 C C . LYS A 1 541 ? -1.104 -10.952 43.664 1.00 83.00 541 LYS A C 1
ATOM 4193 O O . LYS A 1 541 ? 0.028 -10.910 43.191 1.00 83.00 541 LYS A O 1
ATOM 4198 N N . VAL A 1 542 ? -1.342 -11.275 44.937 1.00 85.75 542 VAL A N 1
ATOM 4199 C CA . VAL A 1 542 ? -0.276 -11.643 45.881 1.00 85.75 542 VAL A CA 1
ATOM 4200 C C . VAL A 1 542 ? 0.372 -12.976 45.498 1.00 85.75 542 VAL A C 1
ATOM 4202 O O . VAL A 1 542 ? 1.598 -13.067 45.494 1.00 85.75 542 VAL A O 1
ATOM 4205 N N . ILE A 1 543 ? -0.420 -13.978 45.095 1.00 85.25 543 ILE A N 1
ATOM 4206 C CA . ILE A 1 543 ? 0.094 -15.272 44.617 1.00 85.25 543 ILE A CA 1
ATOM 4207 C C . ILE A 1 543 ? 0.997 -15.081 43.392 1.00 85.25 543 ILE A C 1
ATOM 4209 O O . ILE A 1 543 ? 2.120 -15.586 43.379 1.00 85.25 543 ILE A O 1
ATOM 4213 N N . THR A 1 544 ? 0.544 -14.333 42.383 1.00 82.25 544 THR A N 1
ATOM 4214 C CA . THR A 1 544 ? 1.332 -14.073 41.169 1.00 82.25 544 THR A CA 1
ATOM 4215 C C . THR A 1 544 ? 2.611 -13.297 41.483 1.00 82.25 544 THR A C 1
ATOM 4217 O O . THR A 1 544 ? 3.682 -13.676 41.016 1.00 82.25 544 THR A O 1
ATOM 4220 N N . ALA A 1 545 ? 2.542 -12.271 42.338 1.00 84.75 545 ALA A N 1
ATOM 4221 C CA . ALA A 1 545 ? 3.727 -11.533 42.773 1.00 84.75 545 ALA A CA 1
ATOM 4222 C C . ALA A 1 545 ? 4.736 -12.432 43.512 1.00 84.75 545 ALA A C 1
ATOM 4224 O O . ALA A 1 545 ? 5.926 -12.368 43.225 1.00 84.75 545 ALA A O 1
ATOM 4225 N N . ASN A 1 546 ? 4.281 -13.331 44.393 1.00 87.94 546 ASN A N 1
ATOM 4226 C CA . ASN A 1 546 ? 5.167 -14.268 45.094 1.00 87.94 546 ASN A CA 1
ATOM 4227 C C . ASN A 1 546 ? 5.840 -15.271 44.144 1.00 87.94 546 ASN A C 1
ATOM 4229 O O . ASN A 1 546 ? 6.996 -15.631 44.363 1.00 87.94 546 ASN A O 1
ATOM 4233 N N . LYS A 1 547 ? 5.153 -15.712 43.078 1.00 85.31 547 LYS A N 1
ATOM 4234 C CA . LYS A 1 547 ? 5.775 -16.536 42.024 1.00 85.31 547 LYS A CA 1
ATOM 4235 C C . LYS A 1 547 ? 6.917 -15.785 41.339 1.00 85.31 547 LYS A C 1
ATOM 4237 O O . LYS A 1 547 ? 7.994 -16.351 41.171 1.00 85.31 547 LYS A O 1
ATOM 4242 N N . LEU A 1 548 ? 6.699 -14.513 41.003 1.00 83.75 548 LEU A N 1
ATOM 4243 C CA . LEU A 1 548 ? 7.724 -13.664 40.398 1.00 83.75 548 LEU A CA 1
ATOM 4244 C C . LEU A 1 548 ? 8.889 -13.409 41.361 1.00 83.75 548 LEU A C 1
ATOM 4246 O O . LEU A 1 548 ? 10.030 -13.524 40.941 1.00 83.75 548 LEU A O 1
ATOM 4250 N N . TYR A 1 549 ? 8.640 -13.186 42.656 1.00 85.81 549 TYR A N 1
ATOM 4251 C CA . TYR A 1 549 ? 9.711 -13.047 43.654 1.00 85.81 549 TYR A CA 1
ATOM 4252 C C . TYR A 1 549 ? 10.568 -14.312 43.780 1.00 85.81 549 TYR A C 1
ATOM 4254 O O . TYR A 1 549 ? 11.796 -14.223 43.809 1.00 85.81 549 TYR A O 1
ATOM 4262 N N . LYS A 1 550 ? 9.939 -15.499 43.789 1.00 86.38 550 LYS A N 1
ATOM 4263 C CA . LYS A 1 550 ? 10.657 -16.785 43.754 1.00 86.38 550 LYS A CA 1
ATOM 4264 C C . LYS A 1 550 ? 11.539 -16.896 42.513 1.00 86.38 550 LYS A C 1
ATOM 4266 O O . LYS A 1 550 ? 12.674 -17.352 42.612 1.00 86.38 550 LYS A O 1
ATOM 4271 N N . PHE A 1 551 ? 11.033 -16.477 41.356 1.00 86.31 551 PHE A N 1
ATOM 4272 C CA . PHE A 1 551 ? 11.799 -16.495 40.115 1.00 86.31 551 PHE A CA 1
ATOM 4273 C C . PHE A 1 551 ? 12.952 -15.480 40.114 1.00 86.31 551 PHE A C 1
ATOM 4275 O O . PHE A 1 551 ? 14.078 -15.858 39.805 1.00 86.31 551 PHE A O 1
ATOM 4282 N N . SER A 1 552 ? 12.718 -14.236 40.540 1.00 86.19 552 SER A N 1
ATOM 4283 C CA . SER A 1 552 ? 13.762 -13.212 40.672 1.00 86.19 552 SER A CA 1
ATOM 4284 C C . SER A 1 552 ? 14.916 -13.697 41.548 1.00 86.19 552 SER A C 1
ATOM 4286 O O . SER A 1 552 ? 16.072 -13.540 41.170 1.00 86.19 552 SER A O 1
ATOM 4288 N N . MET A 1 553 ? 14.624 -14.369 42.667 1.00 85.06 553 MET A N 1
ATOM 4289 C CA . MET A 1 553 ? 15.673 -14.936 43.516 1.00 85.06 553 MET A CA 1
ATOM 4290 C C . MET A 1 553 ? 16.432 -16.089 42.849 1.00 85.06 553 MET A C 1
ATOM 4292 O O . MET A 1 553 ? 17.644 -16.199 43.019 1.00 85.06 553 MET A O 1
ATOM 4296 N N . LYS A 1 554 ? 15.758 -16.940 42.062 1.00 86.44 554 LYS A N 1
ATOM 4297 C CA . LYS A 1 554 ? 16.440 -17.976 41.266 1.00 86.44 554 LYS A CA 1
ATOM 4298 C C . LYS A 1 554 ? 17.420 -17.359 40.268 1.00 86.44 554 LYS A C 1
ATOM 4300 O O . LYS A 1 554 ? 18.539 -17.847 40.158 1.00 86.44 554 LYS A O 1
ATOM 4305 N N . VAL A 1 555 ? 17.015 -16.286 39.585 1.00 84.19 555 VAL A N 1
ATOM 4306 C CA . VAL A 1 555 ? 17.880 -15.541 38.659 1.00 84.19 555 VAL A CA 1
ATOM 4307 C C . VAL A 1 555 ? 19.070 -14.937 39.403 1.00 84.19 555 VAL A C 1
ATOM 4309 O O . VAL A 1 555 ? 20.201 -15.155 38.987 1.00 84.19 555 VAL A O 1
ATOM 4312 N N . ILE A 1 556 ? 18.845 -14.272 40.543 1.00 84.06 556 ILE A N 1
ATOM 4313 C CA . ILE A 1 556 ? 19.922 -13.704 41.372 1.00 84.06 556 ILE A CA 1
ATOM 4314 C C . ILE A 1 556 ? 20.920 -14.790 41.788 1.00 84.06 556 ILE A C 1
ATOM 4316 O O . ILE A 1 556 ? 22.113 -14.642 41.541 1.00 84.06 556 ILE A O 1
ATOM 4320 N N . LYS A 1 557 ? 20.449 -15.907 42.363 1.00 85.06 557 LYS A N 1
ATOM 4321 C CA . LYS A 1 557 ? 21.318 -17.019 42.789 1.00 85.06 557 LYS A CA 1
ATOM 4322 C C . LYS A 1 557 ? 22.121 -17.593 41.613 1.00 85.06 557 LYS A C 1
ATOM 4324 O O . LYS A 1 557 ? 23.306 -17.871 41.776 1.00 85.06 557 LYS A O 1
ATOM 4329 N N . LEU A 1 558 ? 21.511 -17.729 40.434 1.00 84.31 558 LEU A N 1
ATOM 4330 C CA . LEU A 1 558 ? 22.192 -18.214 39.231 1.00 84.31 558 LEU A CA 1
ATOM 4331 C C . LEU A 1 558 ? 23.251 -17.224 38.717 1.00 84.31 558 LEU A C 1
ATOM 4333 O O . LEU A 1 558 ? 24.348 -17.645 38.355 1.00 84.31 558 LEU A O 1
ATOM 4337 N N . CYS A 1 559 ? 22.955 -15.923 38.716 1.00 82.88 559 CYS A N 1
ATOM 4338 C CA . CYS A 1 559 ? 23.915 -14.888 38.333 1.00 82.88 559 CYS A CA 1
ATOM 4339 C C . CYS A 1 559 ? 25.122 -14.868 39.278 1.00 82.88 559 CYS A C 1
ATOM 4341 O O . CYS A 1 559 ? 26.256 -14.864 38.804 1.00 82.88 559 CYS A O 1
ATOM 4343 N N . VAL A 1 560 ? 24.887 -14.960 40.593 1.00 83.69 560 VAL A N 1
ATOM 4344 C CA . VAL A 1 560 ? 25.947 -15.054 41.614 1.00 83.69 560 VAL A CA 1
ATOM 4345 C C . VAL A 1 560 ? 26.824 -16.287 41.373 1.00 83.69 560 VAL A C 1
ATOM 4347 O O . VAL A 1 560 ? 28.044 -16.174 41.320 1.00 83.69 560 VAL A O 1
ATOM 4350 N N . GLN A 1 561 ? 26.222 -17.458 41.132 1.00 83.62 561 GLN A N 1
ATOM 4351 C CA . GLN A 1 561 ? 26.963 -18.692 40.820 1.00 83.62 561 GLN A CA 1
ATOM 4352 C C . GLN A 1 561 ? 27.834 -18.584 39.558 1.00 83.62 561 GLN A C 1
ATOM 4354 O O . GLN A 1 561 ? 28.847 -19.270 39.451 1.00 83.62 561 GLN A O 1
ATOM 4359 N N . ARG A 1 562 ? 27.436 -17.756 38.587 1.00 80.94 562 ARG A N 1
ATOM 4360 C CA . ARG A 1 562 ? 28.131 -17.575 37.303 1.00 80.94 562 ARG A CA 1
ATOM 4361 C C . ARG A 1 562 ? 29.045 -16.345 37.271 1.00 80.94 562 ARG A C 1
ATOM 4363 O O . ARG A 1 562 ? 29.670 -16.099 36.242 1.00 80.94 562 ARG A O 1
ATOM 4370 N N . GLY A 1 563 ? 29.125 -15.574 38.359 1.00 80.44 563 GLY A N 1
ATOM 4371 C CA . GLY A 1 563 ? 29.882 -14.319 38.404 1.00 80.44 563 GLY A CA 1
ATOM 4372 C C . GLY A 1 563 ? 29.344 -13.251 37.441 1.00 80.44 563 GLY A C 1
ATOM 4373 O O . GLY A 1 563 ? 30.118 -12.472 36.884 1.00 80.44 563 GLY A O 1
ATOM 4374 N N . ILE A 1 564 ? 28.032 -13.251 37.186 1.00 79.50 564 ILE A N 1
ATOM 4375 C CA . ILE A 1 564 ? 27.346 -12.264 36.343 1.00 79.50 564 ILE A CA 1
ATOM 4376 C C . ILE A 1 564 ? 26.818 -11.140 37.251 1.00 79.50 564 ILE A C 1
ATOM 4378 O O . ILE A 1 564 ? 26.074 -11.430 38.192 1.00 79.50 564 ILE A O 1
ATOM 4382 N N . PRO A 1 565 ? 27.154 -9.863 36.986 1.00 77.44 565 PRO A N 1
ATOM 4383 C CA . PRO A 1 565 ? 26.590 -8.729 37.708 1.00 77.44 565 PRO A CA 1
ATOM 4384 C C . PRO A 1 565 ? 25.059 -8.721 37.648 1.00 77.44 565 PRO A C 1
ATOM 4386 O O . PRO A 1 565 ? 24.462 -8.805 36.574 1.00 77.44 565 PRO A O 1
ATOM 4389 N N . VAL A 1 566 ? 24.421 -8.602 38.811 1.00 78.12 566 VAL A N 1
ATOM 4390 C CA . VAL A 1 566 ? 22.967 -8.491 38.938 1.00 78.12 566 VAL A CA 1
ATOM 4391 C C . VAL A 1 566 ? 22.610 -7.324 39.848 1.00 78.12 566 VAL A C 1
ATOM 4393 O O . VAL A 1 566 ? 23.194 -7.167 40.920 1.00 78.12 566 VAL A O 1
ATOM 4396 N N . ILE A 1 567 ? 21.642 -6.520 39.417 1.00 78.38 567 ILE A N 1
ATOM 4397 C CA . ILE A 1 567 ? 21.046 -5.438 40.203 1.00 78.38 567 ILE A CA 1
ATOM 4398 C C . ILE A 1 567 ? 19.562 -5.747 40.376 1.00 78.38 567 ILE A C 1
ATOM 4400 O O . ILE A 1 567 ? 18.907 -6.213 39.444 1.00 78.38 567 ILE A O 1
ATOM 4404 N N . CYS A 1 568 ? 19.029 -5.515 41.574 1.00 78.31 568 CYS A N 1
ATOM 4405 C CA . CYS A 1 568 ? 17.600 -5.646 41.845 1.00 78.31 568 CYS A CA 1
ATOM 4406 C C . CYS A 1 568 ? 17.065 -4.356 42.471 1.00 78.31 568 CYS A C 1
ATOM 4408 O O . CYS A 1 568 ? 17.473 -3.978 43.571 1.00 78.31 568 CYS A O 1
ATOM 4410 N N . GLU A 1 569 ? 16.119 -3.719 41.790 1.00 78.31 569 GLU A N 1
ATOM 4411 C CA . GLU A 1 569 ? 15.506 -2.450 42.172 1.00 78.31 569 GLU A CA 1
ATOM 4412 C C . GLU A 1 569 ? 14.125 -2.687 42.808 1.00 78.31 569 GLU A C 1
ATOM 4414 O O . GLU A 1 569 ? 13.323 -3.486 42.318 1.00 78.31 569 GLU A O 1
ATOM 4419 N N . ASN A 1 570 ? 13.895 -2.061 43.967 1.00 77.75 570 ASN A N 1
ATOM 4420 C CA . ASN A 1 570 ? 12.600 -1.947 44.644 1.00 77.75 570 ASN A CA 1
ATOM 4421 C C . ASN A 1 570 ? 12.744 -0.933 45.803 1.00 77.75 570 ASN A C 1
ATOM 4423 O O . ASN A 1 570 ? 13.819 -0.889 46.416 1.00 77.75 570 ASN A O 1
ATOM 4427 N N . PRO A 1 571 ? 11.681 -0.218 46.235 1.00 79.69 571 PRO A N 1
ATOM 4428 C CA . PRO A 1 571 ? 11.784 0.721 47.347 1.00 79.69 571 PRO A CA 1
ATOM 4429 C C . PRO A 1 571 ? 12.309 0.080 48.636 1.00 79.69 571 PRO A C 1
ATOM 4431 O O . PRO A 1 571 ? 11.902 -1.022 49.026 1.00 79.69 571 PRO A O 1
ATOM 4434 N N . LYS A 1 572 ? 13.170 0.808 49.355 1.00 75.19 572 LYS A N 1
ATOM 4435 C CA . LYS A 1 572 ? 13.864 0.351 50.575 1.00 75.19 572 LYS A CA 1
ATOM 4436 C C . LYS A 1 572 ? 12.919 -0.183 51.652 1.00 75.19 572 LYS A C 1
ATOM 4438 O O . LYS A 1 572 ? 13.186 -1.204 52.277 1.00 75.19 572 LYS A O 1
ATOM 4443 N N . ARG A 1 573 ? 11.771 0.474 51.839 1.00 77.81 573 ARG A N 1
ATOM 4444 C CA . ARG A 1 573 ? 10.747 0.083 52.822 1.00 77.81 573 ARG A CA 1
ATOM 4445 C C . ARG A 1 573 ? 9.778 -1.004 52.334 1.00 77.81 573 ARG A C 1
ATOM 4447 O O . ARG A 1 573 ? 8.846 -1.334 53.060 1.00 77.81 573 ARG A O 1
ATOM 4454 N N . SER A 1 574 ? 9.947 -1.558 51.134 1.00 83.56 574 SER A N 1
ATOM 4455 C CA . SER A 1 574 ? 9.042 -2.568 50.565 1.00 83.56 574 SER A CA 1
ATOM 4456 C C . SER A 1 574 ? 8.960 -3.835 51.428 1.00 83.56 574 SER A C 1
ATOM 4458 O O . SER A 1 574 ? 9.975 -4.369 51.868 1.00 83.56 574 SER A O 1
ATOM 4460 N N . LEU A 1 575 ? 7.751 -4.380 51.602 1.00 85.25 575 LEU A N 1
ATOM 4461 C CA . LEU A 1 575 ? 7.537 -5.671 52.273 1.00 85.25 575 LEU A CA 1
ATOM 4462 C C . LEU A 1 575 ? 8.080 -6.859 51.458 1.00 85.25 575 LEU A C 1
ATOM 4464 O O . LEU A 1 575 ? 8.147 -7.968 51.979 1.00 85.25 575 LEU A O 1
ATOM 4468 N N . MET A 1 576 ? 8.489 -6.646 50.197 1.00 86.50 576 MET A N 1
ATOM 4469 C CA . MET A 1 576 ? 9.122 -7.676 49.363 1.00 86.50 576 MET A CA 1
ATOM 4470 C C . MET A 1 576 ? 10.380 -8.226 50.036 1.00 86.50 576 MET A C 1
ATOM 4472 O O . MET A 1 576 ? 10.603 -9.432 50.010 1.00 86.50 576 MET A O 1
ATOM 4476 N N . TRP A 1 577 ? 11.172 -7.362 50.673 1.00 85.12 577 TRP A N 1
ATOM 4477 C CA . TRP A 1 577 ? 12.431 -7.747 51.314 1.00 85.12 577 TRP A CA 1
ATOM 4478 C C . TRP A 1 577 ? 12.244 -8.710 52.492 1.00 85.12 577 TRP A C 1
ATOM 4480 O O . TRP A 1 577 ? 13.171 -9.431 52.834 1.00 85.12 577 TRP A O 1
ATOM 4490 N N . LEU A 1 578 ? 11.042 -8.748 53.075 1.00 85.56 578 LEU A N 1
ATOM 4491 C CA . LEU A 1 578 ? 10.675 -9.644 54.174 1.00 85.56 578 LEU A CA 1
ATOM 4492 C C . LEU A 1 578 ? 10.007 -10.939 53.689 1.00 85.56 578 LEU A C 1
ATOM 4494 O O . LEU A 1 578 ? 9.612 -11.771 54.500 1.00 85.56 578 LEU A O 1
ATOM 4498 N N . THR A 1 579 ? 9.813 -11.107 52.378 1.00 86.31 579 THR A N 1
ATOM 4499 C CA . THR A 1 579 ? 9.227 -12.337 51.833 1.00 86.31 579 THR A CA 1
ATOM 4500 C C . THR A 1 579 ? 10.215 -13.492 51.916 1.00 86.31 579 THR A C 1
ATOM 4502 O O . THR A 1 579 ? 11.420 -13.294 51.789 1.00 86.31 579 THR A O 1
ATOM 4505 N N . GLU A 1 580 ? 9.687 -14.707 52.054 1.00 85.31 580 GLU A N 1
ATOM 4506 C CA . GLU A 1 580 ? 10.469 -15.950 52.152 1.00 85.31 580 GLU A CA 1
ATOM 4507 C C . GLU A 1 580 ? 11.563 -16.089 51.066 1.00 85.31 580 GLU A C 1
ATOM 4509 O O . GLU A 1 580 ? 12.677 -16.478 51.401 1.00 85.31 580 GLU A O 1
ATOM 4514 N N . PRO A 1 581 ? 11.345 -15.721 49.782 1.00 81.81 581 PRO A N 1
ATOM 4515 C CA . PRO A 1 581 ? 12.414 -15.802 48.786 1.00 81.81 581 PRO A CA 1
ATOM 4516 C C . PRO A 1 581 ? 13.558 -14.806 49.016 1.00 81.81 581 PRO A C 1
ATOM 4518 O O . PRO A 1 581 ? 14.686 -15.091 48.635 1.00 81.81 581 PRO A O 1
ATOM 4521 N N . PHE A 1 582 ? 13.282 -13.629 49.582 1.00 83.38 582 PHE A N 1
ATOM 4522 C CA . PHE A 1 582 ? 14.257 -12.541 49.726 1.00 83.38 582 PHE A CA 1
ATOM 4523 C C . PHE A 1 582 ? 14.888 -12.451 51.118 1.00 83.38 582 PHE A C 1
ATOM 4525 O O . PHE A 1 582 ? 15.916 -11.789 51.252 1.00 83.38 582 PHE A O 1
ATOM 4532 N N . SER A 1 583 ? 14.339 -13.144 52.121 1.00 76.69 583 SER A N 1
ATOM 4533 C CA . SER A 1 583 ? 14.949 -13.250 53.451 1.00 76.69 583 SER A CA 1
ATOM 4534 C C . SER A 1 583 ? 16.296 -13.982 53.435 1.00 76.69 583 SER A C 1
ATOM 4536 O O . SER A 1 583 ? 17.129 -13.727 54.293 1.00 76.69 583 SER A O 1
ATOM 4538 N N . GLU A 1 584 ? 16.535 -14.844 52.442 1.00 69.81 584 GLU A N 1
ATOM 4539 C CA . GLU A 1 584 ? 17.779 -15.615 52.266 1.00 69.81 584 GLU A CA 1
ATOM 4540 C C . GLU A 1 584 ? 18.722 -15.025 51.196 1.00 69.81 584 GLU A C 1
ATOM 4542 O O . GLU A 1 584 ? 19.476 -15.750 50.538 1.00 69.81 584 GLU A O 1
ATOM 4547 N N . ARG A 1 585 ? 18.633 -13.719 50.922 1.00 73.00 585 ARG A N 1
ATOM 4548 C CA . ARG A 1 585 ? 19.448 -13.092 49.870 1.00 73.00 585 ARG A CA 1
ATOM 4549 C C . ARG A 1 585 ? 20.948 -13.089 50.237 1.00 73.00 585 ARG A C 1
ATOM 4551 O O . ARG A 1 585 ? 21.281 -12.842 51.394 1.00 73.00 585 ARG A O 1
ATOM 4558 N N . PRO A 1 586 ? 21.859 -13.309 49.273 1.00 66.56 586 PRO A N 1
ATOM 4559 C CA . PRO A 1 586 ? 23.301 -13.247 49.522 1.00 66.56 586 PRO A CA 1
ATOM 4560 C C . PRO A 1 586 ? 23.767 -11.806 49.820 1.00 66.56 586 PRO A C 1
ATOM 4562 O O . PRO A 1 586 ? 23.404 -10.880 49.100 1.00 66.56 586 PRO A O 1
ATOM 4565 N N . GLU A 1 587 ? 24.592 -11.610 50.857 1.00 56.44 587 GLU A N 1
ATOM 4566 C CA . GLU A 1 587 ? 25.057 -10.289 51.349 1.00 56.44 587 GLU A CA 1
ATOM 4567 C C . GLU A 1 587 ? 26.281 -9.697 50.602 1.00 56.44 587 GLU A C 1
ATOM 4569 O O . GLU A 1 587 ? 26.972 -8.814 51.111 1.00 56.44 587 GLU A O 1
ATOM 4574 N N . GLN A 1 588 ? 26.608 -10.163 49.394 1.00 52.72 588 GLN A N 1
ATOM 4575 C CA . GLN A 1 588 ? 27.847 -9.754 48.713 1.00 52.72 588 GLN A CA 1
ATOM 4576 C C . GLN A 1 588 ? 27.795 -8.325 48.130 1.00 52.72 588 GLN A C 1
ATOM 4578 O O . GLN A 1 588 ? 26.868 -7.958 47.414 1.00 52.72 588 GLN A O 1
ATOM 4583 N N . LYS A 1 589 ? 28.858 -7.540 48.383 1.00 45.28 589 LYS A N 1
ATOM 4584 C CA . LYS A 1 589 ? 29.030 -6.124 47.981 1.00 45.28 589 LYS A CA 1
ATOM 4585 C C . LYS A 1 589 ? 29.098 -5.867 46.464 1.00 45.28 589 LYS A C 1
ATOM 4587 O O . LYS A 1 589 ? 28.964 -4.719 46.053 1.00 45.28 589 LYS A O 1
ATOM 4592 N N . GLU A 1 590 ? 29.298 -6.895 45.638 1.00 44.44 590 GLU A N 1
ATOM 4593 C CA . GLU A 1 590 ? 29.353 -6.784 44.165 1.00 44.44 590 GLU A CA 1
ATOM 4594 C C . GLU A 1 590 ? 27.966 -6.836 43.492 1.00 44.44 590 GLU A C 1
ATOM 4596 O O . GLU A 1 590 ? 27.849 -6.717 42.272 1.00 44.44 590 GLU A O 1
ATOM 4601 N N . HIS A 1 591 ? 26.899 -6.970 44.283 1.00 51.53 591 HIS A N 1
ATOM 4602 C CA . HIS A 1 591 ? 25.515 -7.023 43.824 1.00 51.53 591 HIS A CA 1
ATOM 4603 C C . HIS A 1 591 ? 24.716 -5.961 44.587 1.00 51.53 591 HIS A C 1
ATOM 4605 O O . HIS A 1 591 ? 24.417 -6.115 45.770 1.00 51.53 591 HIS A O 1
ATOM 4611 N N . SER A 1 592 ? 24.439 -4.819 43.956 1.00 48.34 592 SER A N 1
ATOM 4612 C CA . SER A 1 592 ? 23.742 -3.713 44.617 1.00 48.34 592 SER A CA 1
ATOM 4613 C C . SER A 1 592 ? 22.239 -4.006 44.730 1.00 48.34 592 SER A C 1
ATOM 4615 O O . SER A 1 592 ? 21.533 -4.208 43.741 1.00 48.34 592 SER A O 1
ATOM 4617 N N . PHE A 1 593 ? 21.740 -4.026 45.969 1.00 53.22 593 PHE A N 1
ATOM 4618 C CA . PHE A 1 593 ? 20.336 -4.276 46.314 1.00 53.22 593 PHE A CA 1
ATOM 4619 C C . PHE A 1 593 ? 19.702 -3.055 46.993 1.00 53.22 593 PHE A C 1
ATOM 4621 O O . PHE A 1 593 ? 19.289 -3.145 48.145 1.00 53.22 593 PHE A O 1
ATOM 4628 N N . SER A 1 594 ? 19.642 -1.906 46.318 1.00 42.16 594 SER A N 1
ATOM 4629 C CA . SER A 1 594 ? 18.726 -0.810 46.683 1.00 42.16 594 SER A CA 1
ATOM 4630 C C . SER A 1 594 ? 18.897 0.384 45.750 1.00 42.16 594 SER A C 1
ATOM 4632 O O . SER A 1 594 ? 20.004 0.905 45.643 1.00 42.16 594 SER A O 1
ATOM 4634 N N . HIS A 1 595 ? 17.794 0.880 45.188 1.00 39.22 595 HIS A N 1
ATOM 4635 C CA . HIS A 1 595 ? 17.668 2.277 44.777 1.00 39.22 595 HIS A CA 1
ATOM 4636 C C . HIS A 1 595 ? 16.604 2.927 45.672 1.00 39.22 595 HIS A C 1
ATOM 4638 O O . HIS A 1 595 ? 15.535 2.359 45.908 1.00 39.22 595 HIS A O 1
ATOM 4644 N N . GLU A 1 596 ? 16.897 4.102 46.226 1.00 35.44 596 GLU A N 1
ATOM 4645 C CA . GLU A 1 596 ? 15.908 4.912 46.937 1.00 35.44 596 GLU A CA 1
ATOM 4646 C C . GLU A 1 596 ? 15.036 5.611 45.893 1.00 35.44 596 GLU A C 1
ATOM 4648 O O . GLU A 1 596 ? 15.388 6.656 45.358 1.00 35.44 596 GLU A O 1
ATOM 4653 N N . CYS A 1 597 ? 13.915 4.988 45.533 1.00 30.81 597 CYS A N 1
ATOM 4654 C CA . CYS A 1 597 ? 12.833 5.664 44.832 1.00 30.81 597 CYS A CA 1
ATOM 4655 C C . CYS A 1 597 ? 11.689 5.868 45.839 1.00 30.81 597 CYS A C 1
ATOM 4657 O O . CYS A 1 597 ? 11.093 4.894 46.306 1.00 30.81 597 CYS A O 1
ATOM 4659 N N . CYS A 1 598 ? 11.429 7.134 46.182 1.00 27.06 598 CYS A N 1
ATOM 4660 C CA . CYS A 1 598 ? 10.416 7.647 47.120 1.00 27.06 598 CYS A CA 1
ATOM 4661 C C . CYS A 1 598 ? 10.779 7.616 48.621 1.00 27.06 598 CYS A C 1
ATOM 4663 O O . CYS A 1 598 ? 10.533 6.625 49.317 1.00 27.06 598 CYS A O 1
ATOM 4665 N N . SER A 1 599 ? 11.265 8.764 49.106 1.00 24.47 599 SER A N 1
ATOM 4666 C CA . SER A 1 599 ? 11.087 9.238 50.489 1.00 24.47 599 SER A CA 1
ATOM 4667 C C . SER A 1 599 ? 9.776 10.005 50.611 1.00 24.47 599 SER A C 1
ATOM 4669 O O . SER A 1 599 ? 9.477 10.770 49.664 1.00 24.47 599 SER A O 1
#

pLDDT: mean 71.92, std 20.42, range [22.08, 95.69]

Radius of gyration: 36.13 Å; chains: 1; bounding box: 86×67×112 Å

Secondary structure (DSSP, 8-state):
--GGG-HHHHHHHHHHTT--HHHHHHHHHTT--SHHHHHTSSSS-TTT-HHHHIIIIIHHHHSSTT-TTHHHHHHHHHHHHHHHHHHHHHHHH--TTSPPPPPPHHHHHHHHHHHHHHSTT----TTSSBPHHHHHHHHHHHHTT------GGG--BHHHHHHT-SSGGG-EEEEEPTTS-EEEEEPPP------SSHHHHHHHHHHHHHHHHHTTSS-HHHHHHHHHHHHHHHHSPPPTTBPPPPHHHHHHHHHHHHHHHHHHTTT-----TTS--TTHHHHHHHHHSHHHHHHTSPPB---------PPPPP--------------------HHHHHHHHHHTTSPPPGGGTTS-SB-TTSPBP-HHHHTT--S-SSEETTEE-PPP----------HHHHHHHHHHHHTTSS--PPP------PPP-------SS--SHHHHHHHTT----EEES---TTT--S-EEE--TTSHHHHHHHHHHHHTT--S-EEE----TTT-GGGGSPPSSTT--------SS-TT--TT--HHHHHHHHHHHHHHHHHHHHHHHHHHHT--EEE---TT-GGGGSHHHHT----TTS--------